Protein AF-A0A1F5K619-F1 (afdb_monomer)

Organism: NCBI:txid1797778

Secondary structure (DSSP, 8-state):
--HHHHHHHHHHHHHHHHHHHHHHHHHHHHHS---------HHHHHHHHHHHHTTSSSHHHHHHHHHHHHHHHS-HHHHHHHHHHHHHH-GGGG--HHHHHHHHHHHHHH-GGGGGGGGGT--TTTTTTHHHHHHHHHHHHH-TT----TTHHHHHHHHHHHHHHHHHTS-PPPPTHHHHHHHHHHHHHTTT-HHHHHHHHHTS-HHHHHHHHHHHHHHHHH-HHHHHTTS-PPPP-SHHHHHHHHHHGGGS-HHHHHHHHHHHHHHHHHH---HHHHHHHHTTSSSHHHHHHHHHHHHHHHTTSTTGGGS-GGGTTGGGTT-HHHHHHHHHHHHHHHHHH-GGGHHHHHHHHHTS-THHHHHHHHHHHHHHHT-S-HHHHHHHGGGS-GGGHHHHHT--

Mean predicted aligned error: 8.44 Å

Radius of gyration: 27.56 Å; Cα contacts (8 Å, |Δi|>4): 523; chains: 1; bounding box: 115×51×52 Å

Solvent-accessible surface area (backbone atoms only — not comparable to full-atom values): 21181 Å² total; per-residue (Å²): 132,70,72,66,58,56,56,54,51,53,54,49,53,53,50,53,50,51,52,49,52,52,52,51,50,51,49,52,57,66,72,43,75,75,74,71,75,70,70,74,57,44,65,59,54,21,49,53,53,48,66,56,22,70,75,41,95,57,32,61,60,41,50,10,52,54,44,17,59,53,27,68,85,47,55,66,71,56,41,54,47,28,53,54,47,30,36,75,78,37,68,74,56,35,68,28,29,71,30,27,22,36,40,29,19,38,54,13,69,76,40,48,96,47,44,74,59,56,42,77,79,50,54,56,66,43,30,68,31,12,35,49,41,9,33,50,54,20,36,56,72,63,33,91,84,60,69,85,43,37,76,47,48,62,57,52,41,49,54,53,50,52,48,39,23,66,72,69,74,45,88,72,77,92,65,53,61,51,32,15,43,48,15,34,52,32,21,42,76,58,61,64,35,62,69,61,34,49,56,42,32,66,68,26,60,79,88,38,23,51,33,16,33,32,17,33,38,37,34,73,58,65,29,62,64,27,40,77,70,71,62,44,75,82,64,68,70,41,74,66,50,49,50,58,58,57,67,55,27,80,79,45,58,73,63,50,21,39,21,35,44,22,35,48,24,61,53,41,52,65,59,39,84,50,59,68,60,36,43,58,58,25,60,69,45,94,43,71,66,37,16,45,46,6,34,46,49,26,43,38,53,45,69,70,37,99,61,34,84,79,49,68,69,64,58,70,48,52,93,31,71,95,36,72,68,55,34,54,50,43,49,50,37,46,45,50,47,46,50,44,37,29,70,84,40,46,51,60,48,38,55,54,25,66,65,42,63,72,73,54,20,56,52,38,43,44,53,54,5,60,63,48,61,76,49,82,57,61,66,59,50,57,57,57,33,66,62,35,61,80,95,46,28,53,35,34,73,48,63,119

Nearest PDB structures (foldseek):
  5nnp-assembly1_A  TM=1.872E-01  e=1.462E-01  Thermochaetoides thermophila DSM 1495
  4kzg-assembly4_D  TM=2.505E-01  e=1.332E+00  Danio rerio
  4kyo-assembly1_D  TM=2.146E-01  e=9.341E-01  Homo sapiens
  4kf8-assembly1_A  TM=2.128E-01  e=4.184E+00  Thermothelomyces thermophilus

Structure (mmCIF, N/CA/C/O backbone):
data_AF-A0A1F5K619-F1
#
_entry.id   AF-A0A1F5K619-F1
#
loop_
_atom_site.group_PDB
_atom_site.id
_atom_site.type_symbol
_atom_site.label_atom_id
_atom_site.label_alt_id
_atom_site.label_comp_id
_atom_site.label_asym_id
_atom_site.label_entity_id
_atom_site.label_seq_id
_atom_site.pdbx_PDB_ins_code
_atom_site.Cartn_x
_atom_site.Cartn_y
_atom_site.Cartn_z
_atom_site.occupancy
_atom_site.B_iso_or_equiv
_atom_site.auth_seq_id
_atom_site.auth_comp_id
_atom_site.auth_asym_id
_atom_site.auth_atom_id
_atom_site.pdbx_PDB_model_num
ATOM 1 N N . MET A 1 1 ? 87.986 29.722 19.425 1.00 53.25 1 MET A N 1
ATOM 2 C CA . MET A 1 1 ? 86.996 29.772 18.317 1.00 53.25 1 MET A CA 1
ATOM 3 C C . MET A 1 1 ? 85.993 28.597 18.253 1.00 53.25 1 MET A C 1
ATOM 5 O O . MET A 1 1 ? 85.129 28.630 17.388 1.00 53.25 1 MET A O 1
ATOM 9 N N . GLY A 1 2 ? 85.990 27.610 19.168 1.00 53.00 2 GLY A N 1
ATOM 10 C CA . GLY A 1 2 ? 85.146 26.398 19.032 1.00 53.00 2 GLY A CA 1
ATOM 11 C C . GLY A 1 2 ? 83.691 26.452 19.548 1.00 53.00 2 GLY A C 1
ATOM 12 O O . GLY A 1 2 ? 82.845 25.720 19.046 1.00 53.00 2 GLY A O 1
ATOM 13 N N . LYS A 1 3 ? 83.336 27.322 20.510 1.00 49.53 3 LYS A N 1
ATOM 14 C CA . LYS A 1 3 ? 81.992 27.292 21.146 1.00 49.53 3 LYS A CA 1
ATOM 15 C C . LYS A 1 3 ? 80.864 27.950 20.324 1.00 49.53 3 LYS A C 1
ATOM 17 O O . LYS A 1 3 ? 79.707 27.562 20.468 1.00 49.53 3 LYS A O 1
ATOM 22 N N . LYS A 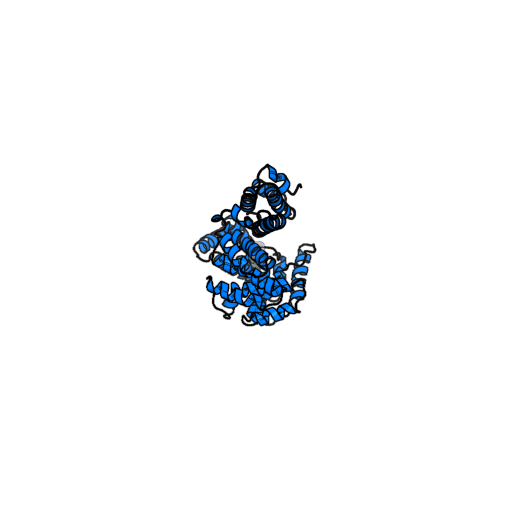1 4 ? 81.168 28.907 19.433 1.00 51.19 4 LYS A N 1
ATOM 23 C CA . LYS A 1 4 ? 80.150 29.581 18.590 1.00 51.19 4 LYS A CA 1
ATOM 24 C C . LYS A 1 4 ? 79.654 28.706 17.427 1.00 51.19 4 LYS A C 1
ATOM 26 O O . LYS A 1 4 ? 78.477 28.775 17.084 1.00 51.19 4 LYS A O 1
ATOM 31 N N . LEU A 1 5 ? 80.509 27.846 16.867 1.00 49.94 5 LEU A N 1
ATOM 32 C CA . LEU A 1 5 ? 80.152 26.946 15.760 1.00 49.94 5 LEU A CA 1
ATOM 33 C C . LEU A 1 5 ? 79.226 25.798 16.199 1.00 49.94 5 LEU A C 1
ATOM 35 O O . LEU A 1 5 ? 78.284 25.462 15.483 1.00 49.94 5 LEU A O 1
ATOM 39 N N . VAL A 1 6 ? 79.420 25.260 17.408 1.00 54.06 6 VAL A N 1
ATOM 40 C CA . VAL A 1 6 ? 78.577 24.177 17.953 1.00 54.06 6 VAL A CA 1
ATOM 41 C C . VAL A 1 6 ? 77.156 24.666 18.271 1.00 54.06 6 VAL A C 1
ATOM 43 O O . VAL A 1 6 ? 76.183 23.965 17.997 1.00 54.06 6 VAL A O 1
ATOM 46 N N . ARG A 1 7 ? 77.007 25.901 18.776 1.00 54.00 7 ARG A N 1
ATOM 47 C CA . ARG A 1 7 ? 75.692 26.492 19.090 1.00 54.00 7 ARG A CA 1
ATOM 48 C C . ARG A 1 7 ? 74.875 26.803 17.828 1.00 54.00 7 ARG A C 1
ATOM 50 O O . ARG A 1 7 ? 73.669 26.582 17.821 1.00 54.00 7 ARG A O 1
ATOM 57 N N . LYS A 1 8 ? 75.533 27.229 16.740 1.00 53.38 8 LYS A N 1
ATOM 58 C CA . LYS A 1 8 ? 74.882 27.459 15.436 1.00 53.38 8 LYS A CA 1
ATOM 59 C C . LYS A 1 8 ? 74.368 26.154 14.813 1.00 53.38 8 LYS A C 1
ATOM 61 O O . LYS A 1 8 ? 73.255 26.137 14.302 1.00 53.38 8 LYS A O 1
ATOM 66 N N . ARG A 1 9 ? 75.126 25.052 14.924 1.00 56.72 9 ARG A N 1
ATOM 67 C CA . ARG A 1 9 ? 74.687 23.724 14.453 1.00 56.72 9 ARG A CA 1
ATOM 68 C C . ARG A 1 9 ? 73.493 23.186 15.249 1.00 56.72 9 ARG A C 1
ATOM 70 O O . ARG A 1 9 ? 72.546 22.718 14.632 1.00 56.72 9 ARG A O 1
ATOM 77 N N . LYS A 1 10 ? 73.474 23.322 16.584 1.00 58.53 10 LYS A N 1
ATOM 78 C CA . LYS A 1 10 ? 72.315 22.911 17.409 1.00 58.53 10 LYS A CA 1
ATOM 79 C C . LYS A 1 10 ? 71.020 23.631 17.018 1.00 58.53 10 LYS A C 1
ATOM 81 O O . LYS A 1 10 ? 69.988 22.982 16.903 1.00 58.53 10 LYS A O 1
ATOM 86 N N . ASN A 1 11 ? 71.078 24.936 16.754 1.00 61.72 11 ASN A N 1
ATOM 87 C CA . ASN A 1 11 ? 69.889 25.700 16.361 1.00 61.72 11 ASN A CA 1
ATOM 88 C C . ASN A 1 11 ? 69.369 25.308 14.966 1.00 61.72 11 ASN A C 1
ATOM 90 O O . ASN A 1 11 ? 68.161 25.305 14.755 1.00 61.72 11 ASN A O 1
ATOM 94 N N . ILE A 1 12 ? 70.258 24.925 14.042 1.00 71.69 12 ILE A N 1
ATOM 95 C CA . ILE A 1 12 ? 69.875 24.423 12.712 1.00 71.69 12 ILE A CA 1
ATOM 96 C C . ILE A 1 12 ? 69.178 23.060 12.818 1.00 71.69 12 ILE A C 1
ATOM 98 O O . ILE A 1 12 ? 68.152 22.860 12.176 1.00 71.69 12 ILE A O 1
ATOM 102 N N . PHE A 1 13 ? 69.674 22.146 13.658 1.00 73.12 13 PHE A N 1
ATOM 103 C CA . PHE A 1 13 ? 69.028 20.841 13.856 1.00 73.12 13 PHE A CA 1
ATOM 104 C C . PHE A 1 13 ? 67.659 20.950 14.540 1.00 73.12 13 PHE A C 1
ATOM 106 O O . PHE A 1 13 ? 66.742 20.226 14.167 1.00 73.12 13 PHE A O 1
ATOM 113 N N . ILE A 1 14 ? 67.489 21.881 15.485 1.00 74.88 14 ILE A N 1
ATOM 114 C CA . ILE A 1 14 ? 66.183 22.143 16.112 1.00 74.88 14 ILE A CA 1
ATOM 115 C C . ILE A 1 14 ? 65.201 22.731 15.089 1.00 74.88 14 ILE A C 1
ATOM 117 O O . ILE A 1 14 ? 64.052 22.303 15.027 1.00 74.88 14 ILE A O 1
ATOM 121 N N . PHE A 1 15 ? 65.656 23.670 14.254 1.00 77.69 15 PHE A N 1
ATOM 122 C CA . PHE A 1 15 ? 64.822 24.266 13.211 1.00 77.69 15 PHE A CA 1
ATOM 123 C C . PHE A 1 15 ? 64.400 23.237 12.151 1.00 77.69 15 PHE A C 1
ATOM 125 O O . PHE A 1 15 ? 63.222 23.146 11.824 1.00 77.69 15 PHE A O 1
ATOM 132 N N . LEU A 1 16 ? 65.331 22.402 11.676 1.00 78.56 16 LEU A N 1
ATOM 133 C CA . LEU A 1 16 ? 65.026 21.321 10.732 1.00 78.56 16 LEU A CA 1
ATOM 134 C C . LEU A 1 16 ? 64.088 20.268 11.337 1.00 78.56 16 LEU A C 1
ATOM 136 O O . LEU A 1 16 ? 63.191 19.795 10.646 1.00 78.56 16 LEU A O 1
ATOM 140 N N . GLY A 1 17 ? 64.244 19.945 12.625 1.00 82.06 17 GLY A N 1
ATOM 141 C CA . GLY A 1 17 ? 63.328 19.052 13.337 1.00 82.06 17 GLY A CA 1
ATOM 142 C C . GLY A 1 17 ? 61.903 19.608 13.421 1.00 82.06 17 GLY A C 1
ATOM 143 O O . GLY A 1 17 ? 60.949 18.883 13.158 1.00 82.06 17 GLY A O 1
ATOM 144 N N . LEU A 1 18 ? 61.747 20.905 13.711 1.00 81.12 18 LEU A N 1
ATOM 145 C CA . LEU A 1 18 ? 60.437 21.567 13.747 1.00 81.12 18 LEU A CA 1
ATOM 146 C C . LEU A 1 18 ? 59.775 21.630 12.366 1.00 81.12 18 LEU A C 1
ATOM 148 O O . LEU A 1 18 ? 58.578 21.373 12.255 1.00 81.12 18 LEU A O 1
ATOM 152 N N . VAL A 1 19 ? 60.545 21.915 11.312 1.00 82.62 19 VAL A N 1
ATOM 153 C CA . VAL A 1 19 ? 60.033 21.899 9.932 1.00 82.62 19 VAL A CA 1
ATOM 154 C C . VAL A 1 19 ? 59.576 20.493 9.543 1.00 82.62 19 VAL A C 1
ATOM 156 O O . VAL A 1 19 ? 58.495 20.346 8.982 1.00 82.62 19 VAL A O 1
ATOM 159 N N . LEU A 1 20 ? 60.338 19.452 9.891 1.00 83.75 20 LEU A N 1
ATOM 160 C CA . LEU A 1 20 ? 59.957 18.069 9.602 1.00 83.75 20 LEU A CA 1
ATOM 161 C C . LEU A 1 20 ? 58.669 17.663 10.336 1.00 83.75 20 LEU A C 1
ATOM 163 O O . LEU A 1 20 ? 57.802 17.039 9.733 1.00 83.75 20 LEU A O 1
ATOM 167 N N . ILE A 1 21 ? 58.505 18.057 11.604 1.00 83.69 21 ILE A N 1
ATOM 168 C CA . ILE A 1 21 ? 57.276 17.805 12.377 1.00 83.69 21 ILE A CA 1
ATOM 169 C C . ILE A 1 21 ? 56.077 18.531 11.755 1.00 83.69 21 ILE A C 1
ATOM 171 O O . ILE A 1 21 ? 55.003 17.946 11.656 1.00 83.69 21 ILE A O 1
ATOM 175 N N . LEU A 1 22 ? 56.248 19.774 11.294 1.00 81.94 22 LEU A N 1
ATOM 176 C CA . LEU A 1 22 ? 55.181 20.523 10.624 1.00 81.94 22 LEU A CA 1
ATOM 177 C C . LEU A 1 22 ? 54.796 19.902 9.278 1.00 81.94 22 LEU A C 1
ATOM 179 O O . LEU A 1 22 ? 53.610 19.801 8.976 1.00 81.94 22 LEU A O 1
ATOM 183 N N . VAL A 1 23 ? 55.773 19.443 8.492 1.00 82.81 23 VAL A N 1
ATOM 184 C CA . VAL A 1 23 ? 55.523 18.777 7.204 1.00 82.81 23 VAL A CA 1
ATOM 185 C C . VAL A 1 23 ? 54.845 17.423 7.412 1.00 82.81 23 VAL A C 1
ATOM 187 O O . VAL A 1 23 ? 53.862 17.133 6.738 1.00 82.81 23 VAL A O 1
ATOM 190 N N . LEU A 1 24 ? 55.306 16.618 8.374 1.00 81.69 24 LEU A N 1
ATOM 191 C CA . LEU A 1 24 ? 54.670 15.342 8.716 1.00 81.69 24 LEU A CA 1
ATOM 192 C C . LEU A 1 24 ? 53.271 15.545 9.312 1.00 81.69 24 LEU A C 1
ATOM 194 O O . LEU A 1 24 ? 52.364 14.789 8.982 1.00 81.69 24 LEU A O 1
ATOM 198 N N . GLY A 1 25 ? 53.069 16.586 10.123 1.00 75.94 25 GLY A N 1
ATOM 199 C CA . GLY A 1 25 ? 51.757 16.970 10.644 1.00 75.94 25 GLY A CA 1
ATOM 200 C C . GLY A 1 25 ? 50.796 17.410 9.539 1.00 75.94 25 GLY A C 1
ATOM 201 O O . GLY A 1 25 ? 49.652 16.968 9.522 1.00 75.94 25 GLY A O 1
ATOM 202 N N . ALA A 1 26 ? 51.262 18.208 8.574 1.00 75.75 26 ALA A N 1
ATOM 203 C CA . ALA A 1 26 ? 50.475 18.612 7.410 1.00 75.75 26 ALA A CA 1
ATOM 204 C C . ALA A 1 26 ? 50.155 17.427 6.486 1.00 75.75 26 ALA A C 1
ATOM 206 O O . ALA A 1 26 ? 49.045 17.335 5.971 1.00 75.75 26 ALA A O 1
ATOM 207 N N . PHE A 1 27 ? 51.095 16.493 6.307 1.00 75.38 27 PHE A N 1
ATOM 208 C CA . PHE A 1 27 ? 50.873 15.276 5.525 1.00 75.38 27 PHE A CA 1
ATOM 209 C C . PHE A 1 27 ? 49.886 14.330 6.224 1.00 75.38 27 PHE A C 1
ATOM 211 O O . PHE A 1 27 ? 48.984 13.810 5.578 1.00 75.38 27 PHE A O 1
ATOM 218 N N . TYR A 1 28 ? 49.979 14.182 7.551 1.00 73.88 28 TYR A N 1
ATOM 219 C CA . TYR A 1 28 ? 49.000 13.451 8.362 1.00 73.88 28 TYR A CA 1
ATOM 220 C C . TYR A 1 28 ? 47.605 14.094 8.263 1.00 73.88 28 TYR A C 1
ATOM 222 O O . TYR A 1 28 ? 46.627 13.397 8.022 1.00 73.88 28 TYR A O 1
ATOM 230 N N . PHE A 1 29 ? 47.507 15.427 8.329 1.00 60.38 29 PHE A N 1
ATOM 231 C CA . PHE A 1 29 ? 46.248 16.159 8.124 1.00 60.38 29 PHE A CA 1
ATOM 232 C C . PHE A 1 29 ? 45.712 16.110 6.683 1.00 60.38 29 PHE A C 1
ATOM 234 O O . PHE A 1 29 ? 44.516 16.289 6.492 1.00 60.38 29 PHE A O 1
ATOM 241 N N . MET A 1 30 ? 46.559 15.878 5.675 1.00 60.66 30 MET A N 1
ATOM 242 C CA . MET A 1 30 ? 46.122 15.668 4.287 1.00 60.66 30 MET A CA 1
ATOM 243 C C . MET A 1 30 ? 45.713 14.214 4.004 1.00 60.66 30 MET A C 1
ATOM 245 O O . MET A 1 30 ? 44.875 13.984 3.137 1.00 60.66 30 MET A O 1
ATOM 249 N N . GLN A 1 31 ? 46.279 13.235 4.720 1.00 62.84 31 GLN A N 1
ATOM 250 C CA . GLN A 1 31 ? 45.937 11.811 4.579 1.00 62.84 31 GLN A CA 1
ATOM 251 C C . GLN A 1 31 ? 44.692 11.413 5.380 1.00 62.84 31 GLN A C 1
ATOM 253 O O . GLN A 1 31 ? 43.997 10.470 5.008 1.00 62.84 31 GLN A O 1
ATOM 258 N N . PHE A 1 32 ? 44.383 12.139 6.454 1.00 49.47 32 PHE A N 1
ATOM 259 C CA . PHE A 1 32 ? 43.072 12.095 7.082 1.00 49.47 32 PHE A CA 1
ATOM 260 C C . PHE A 1 32 ? 42.208 13.158 6.417 1.00 49.47 32 PHE A C 1
ATOM 262 O O . PHE A 1 32 ? 42.376 14.330 6.753 1.00 49.47 32 PHE A O 1
ATOM 269 N N . PRO A 1 33 ? 41.273 12.815 5.509 1.00 47.97 33 PRO A N 1
ATOM 270 C CA . PRO A 1 33 ? 40.232 13.764 5.173 1.00 47.97 33 PRO A CA 1
ATOM 271 C C . PRO A 1 33 ? 39.595 14.141 6.504 1.00 47.97 33 PRO A C 1
ATOM 273 O O . PRO A 1 33 ? 38.990 13.301 7.178 1.00 47.97 33 PRO A O 1
ATOM 276 N N . VAL A 1 34 ? 39.783 15.391 6.925 1.00 44.00 34 VAL A N 1
ATOM 277 C CA . VAL A 1 34 ? 38.907 15.992 7.913 1.00 44.00 34 VAL A CA 1
ATOM 278 C C . VAL A 1 34 ? 37.548 15.875 7.248 1.00 44.00 34 VAL A C 1
ATOM 280 O O . VAL A 1 34 ? 37.201 16.673 6.379 1.00 44.00 34 VAL A O 1
ATOM 283 N N . LYS A 1 35 ? 36.795 14.826 7.599 1.00 38.94 35 LYS A N 1
ATOM 284 C CA . LYS A 1 35 ? 35.348 14.845 7.504 1.00 38.94 35 LYS A CA 1
ATOM 285 C C . LYS A 1 35 ? 34.971 15.997 8.413 1.00 38.94 35 LYS A C 1
ATOM 287 O O . LYS A 1 35 ? 34.748 15.816 9.606 1.00 38.94 35 LYS A O 1
ATOM 292 N N . ILE A 1 36 ? 35.013 17.207 7.861 1.00 40.91 36 ILE A N 1
ATOM 293 C CA . ILE A 1 36 ? 34.214 18.304 8.350 1.00 40.91 36 ILE A CA 1
ATOM 294 C C . ILE A 1 36 ? 32.841 17.658 8.362 1.00 40.91 36 ILE A C 1
ATOM 296 O O . ILE A 1 36 ? 32.286 17.362 7.305 1.00 40.91 36 ILE A O 1
ATOM 300 N N . LEU A 1 37 ? 32.370 17.303 9.557 1.00 40.78 37 LEU A N 1
ATOM 301 C CA . LEU A 1 37 ? 30.961 17.092 9.793 1.00 40.78 37 LEU A CA 1
ATOM 302 C C . LEU A 1 37 ? 30.334 18.437 9.433 1.00 40.78 37 LEU A C 1
ATOM 304 O O . LEU A 1 37 ? 30.119 19.293 10.287 1.00 40.78 37 LEU A O 1
ATOM 308 N N . ILE A 1 38 ? 30.082 18.649 8.142 1.00 44.84 38 ILE A N 1
ATOM 309 C CA . ILE A 1 38 ? 28.910 19.385 7.739 1.00 44.84 38 ILE A CA 1
ATOM 310 C C . ILE A 1 38 ? 27.826 18.520 8.356 1.00 44.84 38 ILE A C 1
ATOM 312 O O . ILE A 1 38 ? 27.519 17.445 7.852 1.00 44.84 38 ILE A O 1
ATOM 316 N N . ALA A 1 39 ? 27.371 18.894 9.550 1.00 46.94 39 ALA A N 1
ATOM 317 C CA . ALA A 1 39 ? 26.091 18.417 10.011 1.00 46.94 39 ALA A CA 1
ATOM 318 C C . ALA A 1 39 ? 25.143 18.848 8.896 1.00 46.94 39 ALA A C 1
ATOM 320 O O . ALA A 1 39 ? 24.876 20.043 8.741 1.00 46.94 39 ALA A O 1
ATOM 321 N N . GLU A 1 40 ? 24.783 17.909 8.023 1.00 63.34 40 GLU A N 1
ATOM 322 C CA . GLU A 1 40 ? 23.800 18.164 6.992 1.00 63.34 40 GLU A CA 1
ATOM 323 C C . GLU A 1 40 ? 22.588 18.722 7.719 1.00 63.34 40 GLU A C 1
ATOM 325 O O . GLU A 1 40 ? 22.077 18.129 8.672 1.00 63.34 40 GLU A O 1
ATOM 330 N N . ASN A 1 41 ? 22.224 19.956 7.379 1.00 85.94 41 ASN A N 1
ATOM 331 C CA . ASN A 1 41 ? 21.175 20.673 8.082 1.00 85.94 41 ASN A CA 1
ATOM 332 C C . ASN A 1 41 ? 19.816 20.138 7.625 1.00 85.94 41 ASN A C 1
ATOM 334 O O . ASN A 1 41 ? 19.059 20.886 7.014 1.00 85.94 41 ASN A O 1
ATOM 338 N N . PHE A 1 42 ? 19.526 18.856 7.890 1.00 91.69 42 PHE A N 1
ATOM 339 C CA . PHE A 1 42 ? 18.358 18.135 7.378 1.00 91.69 42 PHE A CA 1
ATOM 340 C C . PHE A 1 42 ? 17.049 18.937 7.457 1.00 91.69 42 PHE A C 1
ATOM 342 O O . PHE A 1 42 ? 16.299 18.901 6.483 1.00 91.69 42 PHE A O 1
ATOM 349 N N . PRO A 1 43 ? 16.772 19.726 8.521 1.00 93.38 43 PRO A N 1
ATOM 350 C CA . PRO A 1 43 ? 15.617 20.625 8.543 1.00 93.38 43 PRO A CA 1
ATOM 351 C C . PRO A 1 43 ? 15.585 21.647 7.395 1.00 93.38 43 PRO A C 1
ATOM 353 O O . PRO A 1 43 ? 14.533 21.890 6.809 1.00 93.38 43 PRO A O 1
ATOM 356 N N . LYS A 1 44 ? 16.731 22.237 7.035 1.00 92.94 44 LYS A N 1
ATOM 357 C CA . LYS A 1 44 ? 16.860 23.148 5.892 1.00 92.94 44 LYS A CA 1
ATOM 358 C C . LYS A 1 44 ? 16.667 22.419 4.561 1.00 92.94 44 LYS A C 1
ATOM 360 O O . LYS A 1 44 ? 15.979 22.962 3.699 1.00 92.94 44 LYS A O 1
ATOM 365 N N . GLN A 1 45 ? 17.233 21.219 4.379 1.00 93.31 45 GLN A N 1
ATOM 366 C CA . GLN A 1 45 ? 16.961 20.430 3.166 1.00 93.31 45 GLN A CA 1
ATOM 367 C C . GLN A 1 45 ? 15.474 20.065 3.057 1.00 93.31 45 GLN A C 1
ATOM 369 O O . GLN A 1 45 ? 14.877 20.263 2.002 1.00 93.31 45 GLN A O 1
ATOM 374 N N . ALA A 1 46 ? 14.860 19.604 4.149 1.00 95.38 46 ALA A N 1
ATOM 375 C CA . ALA A 1 46 ? 13.437 19.278 4.209 1.00 95.38 46 ALA A CA 1
ATOM 376 C C . ALA A 1 46 ? 12.552 20.476 3.835 1.00 95.38 46 ALA A C 1
ATOM 378 O O . ALA A 1 46 ? 11.627 20.330 3.037 1.00 95.38 46 ALA A O 1
ATOM 379 N N . LEU A 1 47 ? 12.864 21.668 4.360 1.00 95.12 47 LEU A N 1
ATOM 380 C CA . LEU A 1 47 ? 12.153 22.897 4.011 1.00 95.12 47 LEU A CA 1
ATOM 381 C C . LEU A 1 47 ? 12.291 23.231 2.518 1.00 95.12 47 LEU A C 1
ATOM 383 O O . LEU A 1 47 ? 11.286 23.508 1.870 1.00 95.12 47 LEU A O 1
ATOM 387 N N . GLY A 1 48 ? 13.503 23.136 1.960 1.00 94.00 48 GLY A N 1
ATOM 388 C CA . GLY A 1 48 ? 13.739 23.388 0.535 1.00 94.00 48 GLY A CA 1
ATOM 389 C C . GLY A 1 48 ? 12.966 22.431 -0.380 1.00 94.00 48 GLY A C 1
ATOM 390 O O . GLY A 1 48 ? 12.327 22.874 -1.333 1.00 94.00 48 GLY A O 1
ATOM 391 N N . ILE A 1 49 ? 12.955 21.130 -0.062 1.00 95.25 49 ILE A N 1
ATOM 392 C CA . ILE A 1 49 ? 12.178 20.130 -0.814 1.00 95.25 49 ILE A CA 1
ATOM 393 C C . ILE A 1 49 ? 10.676 20.426 -0.709 1.00 95.25 49 ILE A C 1
ATOM 395 O O . ILE A 1 49 ? 9.976 20.395 -1.721 1.00 95.25 49 ILE A O 1
ATOM 399 N N . LYS A 1 50 ? 10.175 20.752 0.492 1.00 95.12 50 LYS A N 1
ATOM 400 C CA . LYS A 1 50 ? 8.768 21.123 0.699 1.00 95.12 50 LYS A CA 1
ATOM 401 C C . LYS A 1 50 ? 8.370 22.312 -0.174 1.00 95.12 50 LYS A C 1
ATOM 403 O O . LYS A 1 50 ? 7.378 22.231 -0.896 1.00 95.12 50 LYS A O 1
ATOM 408 N N . GLU A 1 51 ? 9.117 23.411 -0.096 1.00 94.12 51 GLU A N 1
ATOM 409 C CA . GLU A 1 51 ? 8.815 24.645 -0.831 1.00 94.12 51 GLU A CA 1
ATOM 410 C C . GLU A 1 51 ? 8.799 24.424 -2.347 1.00 94.12 51 GLU A C 1
ATOM 412 O O . GLU A 1 51 ? 7.952 24.992 -3.037 1.00 94.12 51 GLU A O 1
ATOM 417 N N . PHE A 1 52 ? 9.685 23.561 -2.850 1.00 93.56 52 PHE A N 1
ATOM 418 C CA . PHE A 1 52 ? 9.728 23.179 -4.257 1.00 93.56 52 PHE A CA 1
ATOM 419 C C . PHE A 1 52 ? 8.535 22.297 -4.659 1.00 93.56 52 PHE A C 1
ATOM 421 O O . PHE A 1 52 ? 7.828 22.601 -5.621 1.00 93.56 52 PHE A O 1
ATOM 428 N N . CYS A 1 53 ? 8.268 21.221 -3.916 1.00 94.69 53 CYS A N 1
ATOM 429 C CA . CYS A 1 53 ? 7.284 20.222 -4.330 1.00 94.69 53 CYS A CA 1
ATOM 430 C C . CYS A 1 53 ? 5.828 20.626 -4.118 1.00 94.69 53 CYS A C 1
ATOM 432 O O . CYS A 1 53 ? 4.968 20.170 -4.869 1.00 94.69 53 CYS A O 1
ATOM 434 N N . LEU A 1 54 ? 5.529 21.520 -3.172 1.00 89.12 54 LEU A N 1
ATOM 435 C CA . LEU A 1 54 ? 4.163 22.022 -2.992 1.00 89.12 54 LEU A CA 1
ATOM 436 C C . LEU A 1 54 ? 3.682 22.921 -4.140 1.00 89.12 54 LEU A C 1
ATOM 438 O O . LEU A 1 54 ? 2.481 23.137 -4.282 1.00 89.12 54 LEU A O 1
ATOM 442 N N . GLN A 1 55 ? 4.594 23.424 -4.974 1.00 86.69 55 GLN A N 1
ATOM 443 C CA . GLN A 1 55 ? 4.244 24.176 -6.182 1.00 86.69 55 GLN A CA 1
ATOM 444 C C . GLN A 1 55 ? 3.873 23.253 -7.356 1.00 86.69 55 GLN A C 1
ATOM 446 O O . GLN A 1 55 ? 3.347 23.717 -8.370 1.00 86.69 55 GLN A O 1
ATOM 451 N N . ASN A 1 56 ? 4.130 21.947 -7.233 1.00 84.81 56 ASN A N 1
ATOM 452 C CA . ASN A 1 56 ? 3.850 20.958 -8.264 1.00 84.81 56 ASN A CA 1
ATOM 453 C C . ASN A 1 56 ? 2.426 20.391 -8.119 1.00 84.81 56 ASN A C 1
ATOM 455 O O . ASN A 1 56 ? 1.970 20.079 -7.020 1.00 84.81 56 ASN A O 1
ATOM 459 N N . LYS A 1 57 ? 1.723 20.211 -9.247 1.00 80.38 57 LYS A N 1
ATOM 460 C CA . LYS A 1 57 ? 0.404 19.553 -9.264 1.00 80.38 57 LYS A CA 1
ATOM 461 C C . LYS A 1 57 ? 0.488 18.085 -8.835 1.00 80.38 57 LYS A C 1
ATOM 463 O O . LYS A 1 57 ? -0.472 17.576 -8.265 1.00 80.38 57 LYS A O 1
ATOM 468 N N . ASP A 1 58 ? 1.617 17.430 -9.095 1.00 85.25 58 ASP A N 1
ATOM 469 C CA . ASP A 1 58 ? 1.921 16.064 -8.672 1.00 85.25 58 ASP A CA 1
ATOM 470 C C . ASP A 1 58 ? 2.949 16.078 -7.530 1.00 85.25 58 ASP A C 1
ATOM 472 O O . ASP A 1 58 ? 4.118 15.707 -7.672 1.00 85.25 58 ASP A O 1
ATOM 476 N N . TRP A 1 59 ? 2.514 16.602 -6.384 1.00 88.75 59 TRP A N 1
ATOM 477 C CA . TRP A 1 59 ? 3.373 16.804 -5.220 1.00 88.75 59 TRP A CA 1
ATOM 478 C C . TRP A 1 59 ? 3.990 15.487 -4.723 1.00 88.75 59 TRP A C 1
ATOM 480 O O . TRP A 1 59 ? 5.181 15.463 -4.420 1.00 88.75 59 TRP A O 1
ATOM 490 N N . ARG A 1 60 ? 3.224 14.383 -4.697 1.00 89.12 60 ARG A N 1
ATOM 491 C CA . ARG A 1 60 ? 3.690 13.059 -4.235 1.00 89.12 60 ARG A CA 1
ATOM 492 C C . ARG A 1 60 ? 4.865 12.565 -5.058 1.00 89.12 60 ARG A C 1
ATOM 494 O O . ARG A 1 60 ? 5.901 12.219 -4.491 1.00 89.12 60 ARG A O 1
ATOM 501 N N . ARG A 1 61 ? 4.714 12.590 -6.384 1.00 89.12 61 ARG A N 1
ATOM 502 C CA . ARG A 1 61 ? 5.791 12.236 -7.303 1.00 89.12 61 ARG A CA 1
ATOM 503 C C . ARG A 1 61 ? 7.001 13.139 -7.111 1.00 89.12 61 ARG A C 1
ATOM 505 O O . ARG A 1 61 ? 8.109 12.630 -7.002 1.00 89.12 61 ARG A O 1
ATOM 512 N N . CYS A 1 62 ? 6.795 14.452 -6.987 1.00 94.31 62 CYS A N 1
ATOM 513 C CA . CYS A 1 62 ? 7.894 15.384 -6.751 1.00 94.31 62 CYS A CA 1
ATOM 514 C C . CYS A 1 62 ? 8.686 15.040 -5.480 1.00 94.31 62 CYS A C 1
ATOM 516 O O . CYS A 1 62 ? 9.909 14.942 -5.545 1.00 94.31 62 CYS A O 1
ATOM 518 N N . PHE A 1 63 ? 8.026 14.816 -4.336 1.00 95.75 63 PHE A N 1
ATOM 519 C CA . PHE A 1 63 ? 8.732 14.436 -3.105 1.00 95.75 63 PHE A CA 1
ATOM 520 C C . PHE A 1 63 ? 9.500 13.123 -3.276 1.00 95.75 63 PHE A C 1
ATOM 522 O O . PHE A 1 63 ? 10.649 13.041 -2.842 1.00 95.75 63 PHE A O 1
ATOM 529 N N . GLY A 1 64 ? 8.890 12.124 -3.924 1.00 94.94 64 GLY A N 1
ATOM 530 C CA . GLY A 1 64 ? 9.543 10.858 -4.257 1.00 94.94 64 GLY A CA 1
ATOM 531 C C . GLY A 1 64 ? 10.808 11.060 -5.091 1.00 94.94 64 GLY A C 1
ATOM 532 O O . GLY A 1 64 ? 11.878 10.608 -4.695 1.00 94.94 64 GLY A O 1
ATOM 533 N N . GLU A 1 65 ? 10.716 11.802 -6.194 1.00 94.81 65 GLU A N 1
ATOM 534 C CA . GLU A 1 65 ? 11.841 12.091 -7.091 1.00 94.81 65 GLU A CA 1
ATOM 535 C C . GLU A 1 65 ? 12.949 12.899 -6.398 1.00 94.81 65 GLU A C 1
ATOM 537 O O . GLU A 1 65 ? 14.124 12.569 -6.549 1.00 94.81 65 GLU A O 1
ATOM 542 N N . GLN A 1 66 ? 12.607 13.915 -5.595 1.00 96.94 66 GLN A N 1
ATOM 543 C CA . GLN A 1 66 ? 13.596 14.709 -4.853 1.00 96.94 66 GLN A CA 1
ATOM 544 C C . GLN A 1 66 ? 14.325 13.877 -3.792 1.00 96.94 66 GLN A C 1
ATOM 546 O O . GLN A 1 66 ? 15.548 13.953 -3.678 1.00 96.94 66 GLN A O 1
ATOM 551 N N . LEU A 1 67 ? 13.595 13.059 -3.027 1.00 97.56 67 LEU A N 1
ATOM 552 C CA . LEU A 1 67 ? 14.193 12.188 -2.015 1.00 97.56 67 LEU A CA 1
ATOM 553 C C . LEU A 1 67 ? 14.999 11.054 -2.652 1.00 97.56 67 LEU A C 1
ATOM 555 O O . LEU A 1 67 ? 16.058 10.713 -2.137 1.00 97.56 67 LEU A O 1
ATOM 559 N N . ALA A 1 68 ? 14.559 10.509 -3.788 1.00 97.06 68 ALA A N 1
ATOM 560 C CA . ALA A 1 68 ? 15.333 9.534 -4.544 1.00 97.06 68 ALA A CA 1
ATOM 561 C C . ALA A 1 68 ? 16.619 10.134 -5.115 1.00 97.06 68 ALA A C 1
ATOM 563 O O . ALA A 1 68 ? 17.663 9.495 -5.013 1.00 97.06 68 ALA A O 1
ATOM 564 N N . ALA A 1 69 ? 16.562 11.350 -5.667 1.00 96.31 69 ALA A N 1
ATOM 565 C CA . ALA A 1 69 ? 17.734 12.065 -6.161 1.00 96.31 69 ALA A CA 1
ATOM 566 C C . ALA A 1 69 ? 18.732 12.351 -5.034 1.00 96.31 69 ALA A C 1
ATOM 568 O O . ALA A 1 69 ? 19.913 12.063 -5.190 1.00 96.31 69 ALA A O 1
ATOM 569 N N . PHE A 1 70 ? 18.255 12.829 -3.879 1.00 95.81 70 PHE A N 1
ATOM 570 C CA . PHE A 1 70 ? 19.094 12.976 -2.689 1.00 95.81 70 PHE A CA 1
ATOM 571 C C . PHE A 1 70 ? 19.704 11.635 -2.276 1.00 95.81 70 PHE A C 1
ATOM 573 O O . PHE A 1 70 ? 20.903 11.558 -2.013 1.00 95.81 70 PHE A O 1
ATOM 580 N N . ASN A 1 71 ? 18.899 10.567 -2.277 1.00 97.31 71 ASN A N 1
ATOM 581 C CA . ASN A 1 71 ? 19.357 9.252 -1.871 1.00 97.31 71 ASN A CA 1
ATOM 582 C C . ASN A 1 71 ? 20.548 8.790 -2.711 1.00 97.31 71 ASN A C 1
ATOM 584 O O . ASN A 1 71 ? 21.464 8.253 -2.117 1.00 97.31 71 ASN A O 1
ATOM 588 N N . LYS A 1 72 ? 20.597 9.023 -4.031 1.00 94.88 72 LYS A N 1
ATOM 589 C CA . LYS A 1 72 ? 21.683 8.529 -4.909 1.00 94.88 72 LYS A CA 1
ATOM 590 C C . LYS A 1 72 ? 23.097 8.809 -4.380 1.00 94.88 72 LYS A C 1
ATOM 592 O O . LYS A 1 72 ? 23.943 7.924 -4.472 1.00 94.88 72 LYS A O 1
ATOM 597 N N . ASP A 1 73 ? 23.306 9.964 -3.751 1.00 93.94 73 ASP A N 1
ATOM 598 C CA . ASP A 1 73 ? 24.617 10.400 -3.251 1.00 93.94 73 ASP A CA 1
ATOM 599 C C . ASP A 1 73 ? 24.788 10.284 -1.720 1.00 93.94 73 ASP A C 1
ATOM 601 O O . ASP A 1 73 ? 25.865 10.572 -1.198 1.00 93.94 73 ASP A O 1
ATOM 605 N N . HIS A 1 74 ? 23.754 9.850 -0.990 1.00 95.25 74 HIS A N 1
ATOM 606 C CA . HIS A 1 74 ? 23.725 9.821 0.482 1.00 95.25 74 HIS A CA 1
ATOM 607 C C . HIS A 1 74 ? 23.328 8.438 1.015 1.00 95.25 74 HIS A C 1
ATOM 609 O O . HIS A 1 74 ? 22.902 7.550 0.274 1.00 95.25 74 HIS A O 1
ATOM 615 N N . ALA A 1 75 ? 23.469 8.198 2.317 1.00 95.62 75 ALA A N 1
ATOM 616 C CA . ALA A 1 75 ? 23.000 6.949 2.910 1.00 95.62 75 ALA A CA 1
ATOM 617 C C . ALA A 1 75 ? 21.465 6.940 3.018 1.00 95.62 75 ALA A C 1
ATOM 619 O O . ALA A 1 75 ? 20.865 7.943 3.405 1.00 95.62 75 ALA A O 1
ATOM 620 N N . LEU A 1 76 ? 20.819 5.778 2.825 1.00 96.12 76 LEU A N 1
ATOM 621 C CA . LEU A 1 76 ? 19.362 5.639 3.004 1.00 96.12 76 LEU A CA 1
ATOM 622 C C . LEU A 1 76 ? 18.880 6.217 4.340 1.00 96.12 76 LEU A C 1
ATOM 624 O O . LEU A 1 76 ? 17.856 6.892 4.408 1.00 96.12 76 LEU A O 1
ATOM 628 N N . LYS A 1 77 ? 19.643 6.005 5.419 1.00 95.81 77 LYS A N 1
ATOM 629 C CA . LYS A 1 77 ? 19.311 6.527 6.751 1.00 95.81 77 LYS A CA 1
ATOM 630 C C . LYS A 1 77 ? 19.160 8.054 6.773 1.00 95.81 77 LYS A C 1
ATOM 632 O O . LYS A 1 77 ? 18.312 8.546 7.510 1.00 95.81 77 LYS A O 1
ATOM 637 N N . GLU A 1 78 ? 19.956 8.784 6.000 1.00 95.56 78 GLU A N 1
ATOM 638 C CA . GLU A 1 78 ? 19.911 10.249 5.912 1.00 95.56 78 GLU A CA 1
ATOM 639 C C . GLU A 1 78 ? 18.653 10.691 5.156 1.00 95.56 78 GLU A C 1
ATOM 641 O O . GLU A 1 78 ? 17.884 11.509 5.663 1.00 95.56 78 GLU A O 1
ATOM 646 N N . THR A 1 79 ? 18.341 10.036 4.035 1.00 96.56 79 THR A N 1
ATOM 647 C CA . THR A 1 79 ? 17.085 10.233 3.291 1.00 96.56 79 THR A CA 1
ATOM 648 C C . THR A 1 79 ? 15.852 10.002 4.174 1.00 96.56 79 THR A C 1
ATOM 650 O O . THR A 1 79 ? 14.914 10.802 4.171 1.00 96.56 79 THR A O 1
ATOM 653 N N . LEU A 1 80 ? 15.860 8.947 4.999 1.00 95.38 80 LEU A N 1
ATOM 654 C CA . LEU A 1 80 ? 14.780 8.653 5.950 1.00 95.38 80 LEU A CA 1
ATOM 655 C C . LEU A 1 80 ? 14.641 9.724 7.043 1.00 95.38 80 LEU A C 1
ATOM 657 O O . LEU A 1 80 ? 13.536 9.951 7.540 1.00 95.38 80 LEU A O 1
ATOM 661 N N . VAL A 1 81 ? 15.739 10.373 7.444 1.00 94.75 81 VAL A N 1
ATOM 662 C CA . VAL A 1 81 ? 15.694 11.510 8.375 1.00 94.75 81 VAL A CA 1
ATOM 663 C C . VAL A 1 81 ? 15.043 12.712 7.698 1.00 94.75 81 VAL A C 1
ATOM 665 O O . VAL A 1 81 ? 14.140 13.300 8.288 1.00 94.75 81 VAL A O 1
ATOM 668 N N . ILE A 1 82 ? 15.414 13.030 6.455 1.00 95.56 82 ILE A N 1
ATOM 669 C CA . ILE A 1 82 ? 14.790 14.130 5.703 1.00 95.56 82 ILE A CA 1
ATOM 670 C C . ILE A 1 82 ? 13.290 13.888 5.525 1.00 95.56 82 ILE A C 1
ATOM 672 O O . ILE A 1 82 ? 12.506 14.789 5.813 1.00 95.56 82 ILE A O 1
ATOM 676 N N . LEU A 1 83 ? 12.870 12.678 5.131 1.00 95.00 83 LEU A N 1
ATOM 677 C CA . LEU A 1 83 ? 11.446 12.337 5.021 1.00 95.00 83 LEU A CA 1
ATOM 678 C C . LEU A 1 83 ? 10.701 12.613 6.336 1.00 95.00 83 LEU A C 1
ATOM 680 O O . LEU A 1 83 ? 9.644 13.241 6.323 1.00 95.00 83 LEU A O 1
ATOM 684 N N . LYS A 1 84 ? 11.272 12.213 7.479 1.00 91.94 84 LYS A N 1
ATOM 685 C CA . LYS A 1 84 ? 10.681 12.488 8.798 1.00 91.94 84 LYS A CA 1
ATOM 686 C C . LYS A 1 84 ? 10.615 13.977 9.117 1.00 91.94 84 LYS A C 1
ATOM 688 O O . LYS A 1 84 ? 9.631 14.413 9.705 1.00 91.94 84 LYS A O 1
ATOM 693 N N . GLU A 1 85 ? 11.635 14.760 8.771 1.00 94.50 85 GLU A N 1
ATOM 694 C CA . GLU A 1 85 ? 11.590 16.214 8.961 1.00 94.50 85 GLU A CA 1
ATOM 695 C C . GLU A 1 85 ? 10.511 16.858 8.082 1.00 94.50 85 GLU A C 1
ATOM 697 O O . GLU A 1 85 ? 9.760 17.694 8.580 1.00 94.50 85 GLU A O 1
ATOM 702 N N . ILE A 1 86 ? 10.355 16.415 6.828 1.00 95.00 86 ILE A N 1
ATOM 703 C CA . ILE A 1 86 ? 9.272 16.866 5.941 1.00 95.00 86 ILE A CA 1
ATOM 704 C C . ILE A 1 86 ? 7.908 16.536 6.560 1.00 95.00 86 ILE A C 1
ATOM 706 O O . ILE A 1 86 ? 7.066 17.421 6.665 1.00 95.00 86 ILE A O 1
ATOM 710 N N . GLN A 1 87 ? 7.703 15.309 7.041 1.00 91.12 87 GLN A N 1
ATOM 711 C CA . GLN A 1 87 ? 6.439 14.872 7.653 1.00 91.12 87 GLN A CA 1
ATOM 712 C C . GLN A 1 87 ? 6.026 15.694 8.884 1.00 91.12 87 GLN A C 1
ATOM 714 O O . GLN A 1 87 ? 4.835 15.816 9.168 1.00 91.12 87 GLN A O 1
ATOM 719 N N . LYS A 1 88 ? 6.985 16.292 9.608 1.00 89.31 88 LYS A N 1
ATOM 720 C CA . LYS A 1 88 ? 6.687 17.210 10.721 1.00 89.31 88 LYS A CA 1
ATOM 721 C C . LYS A 1 88 ? 6.159 18.564 10.248 1.00 89.31 88 LYS A C 1
ATOM 723 O O . LYS A 1 88 ? 5.363 19.175 10.953 1.00 89.31 88 LYS A O 1
ATOM 728 N N . ILE A 1 89 ? 6.640 19.056 9.106 1.00 92.88 89 ILE A N 1
ATOM 729 C CA . ILE A 1 89 ? 6.333 20.404 8.597 1.00 92.88 89 ILE A CA 1
ATOM 730 C C . ILE A 1 89 ? 5.302 20.409 7.462 1.00 92.88 89 ILE A C 1
ATOM 732 O O . ILE A 1 89 ? 4.826 21.481 7.084 1.00 92.88 89 ILE A O 1
ATOM 736 N N . GLU A 1 90 ? 4.985 19.245 6.899 1.00 91.88 90 GLU A N 1
ATOM 737 C CA . GLU A 1 90 ? 4.000 19.040 5.842 1.00 91.88 90 GLU A CA 1
ATOM 738 C C . GLU A 1 90 ? 3.219 17.735 6.087 1.00 91.88 90 GLU A C 1
ATOM 740 O O . GLU A 1 90 ? 3.657 16.657 5.669 1.00 91.88 90 GLU A O 1
ATOM 745 N N . PRO A 1 91 ? 2.057 17.811 6.763 1.00 84.12 91 PRO A N 1
ATOM 746 C CA . PRO A 1 91 ? 1.279 16.634 7.132 1.00 84.12 91 PRO A CA 1
ATOM 747 C C . PRO A 1 91 ? 0.824 15.766 5.955 1.00 84.12 91 PRO A C 1
ATOM 749 O O . PRO A 1 91 ? 0.649 14.564 6.150 1.00 84.12 91 PRO A O 1
ATOM 752 N N .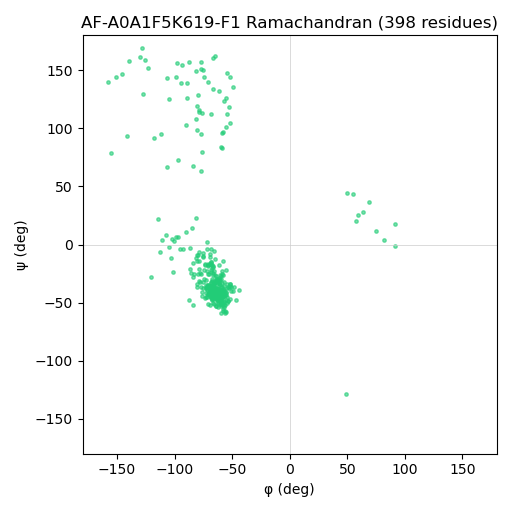 LYS A 1 92 ? 0.675 16.319 4.740 1.00 83.56 92 LYS A N 1
ATOM 753 C CA . LYS A 1 92 ? 0.287 15.532 3.554 1.00 83.56 92 LYS A CA 1
ATOM 754 C C . LYS A 1 92 ? 1.294 14.431 3.219 1.00 83.56 92 LYS A C 1
ATOM 756 O O . LYS A 1 92 ? 0.908 13.359 2.772 1.00 83.56 92 LYS A O 1
ATOM 761 N N . VAL A 1 93 ? 2.576 14.640 3.522 1.00 89.06 93 VAL A N 1
ATOM 762 C CA . VAL A 1 93 ? 3.657 13.666 3.270 1.00 89.06 93 VAL A CA 1
ATOM 763 C C . VAL A 1 93 ? 3.587 12.449 4.215 1.00 89.06 93 VAL A C 1
ATOM 765 O O . VAL A 1 93 ? 4.344 11.488 4.073 1.00 89.06 93 VAL A O 1
ATOM 768 N N . ASN A 1 94 ? 2.651 12.434 5.170 1.00 84.25 94 ASN A N 1
ATOM 769 C CA . ASN A 1 94 ? 2.347 11.233 5.948 1.00 84.25 94 ASN A CA 1
ATOM 770 C C . ASN A 1 94 ? 1.681 10.127 5.110 1.00 84.25 94 ASN A C 1
ATOM 772 O O . ASN A 1 94 ? 1.803 8.961 5.486 1.00 84.25 94 ASN A O 1
ATOM 776 N N . ASP A 1 95 ? 1.046 10.445 3.973 1.00 83.12 95 ASP A N 1
ATOM 777 C CA . ASP A 1 95 ? 0.796 9.464 2.904 1.00 83.12 95 ASP A CA 1
ATOM 778 C C . ASP A 1 95 ? 2.107 9.219 2.142 1.00 83.12 95 ASP A C 1
ATOM 780 O O . ASP A 1 95 ? 2.391 9.817 1.102 1.00 83.12 95 ASP A O 1
ATOM 784 N N . CYS A 1 96 ? 2.966 8.382 2.726 1.00 88.75 96 CYS A N 1
ATOM 785 C CA . CYS A 1 96 ? 4.314 8.142 2.221 1.00 88.75 96 CYS A CA 1
ATOM 786 C C . CYS A 1 96 ? 4.447 6.889 1.351 1.00 88.75 96 CYS A C 1
ATOM 788 O O . CYS A 1 96 ? 5.571 6.550 0.990 1.00 88.75 96 CYS A O 1
ATOM 790 N N . HIS A 1 97 ? 3.350 6.201 1.003 1.00 90.19 97 HIS A N 1
ATOM 791 C CA . HIS A 1 97 ? 3.417 4.946 0.242 1.00 90.19 97 HIS A CA 1
ATOM 792 C C . HIS A 1 97 ? 4.161 5.128 -1.082 1.00 90.19 97 HIS A C 1
ATOM 794 O O . HIS A 1 97 ? 5.206 4.521 -1.295 1.00 90.19 97 HIS A O 1
ATOM 800 N N . PHE A 1 98 ? 3.672 6.030 -1.933 1.00 88.12 98 PHE A N 1
ATOM 801 C CA . PHE A 1 98 ? 4.266 6.266 -3.248 1.00 88.12 98 PHE A CA 1
ATOM 802 C C . PHE A 1 98 ? 5.669 6.882 -3.149 1.00 88.12 98 PHE A C 1
ATOM 804 O O . PHE A 1 98 ? 6.567 6.526 -3.897 1.00 88.12 98 PHE A O 1
ATOM 811 N N . ILE A 1 99 ? 5.909 7.751 -2.162 1.00 93.75 99 ILE A N 1
ATOM 812 C CA . ILE A 1 99 ? 7.236 8.338 -1.908 1.00 93.75 99 ILE A CA 1
ATOM 813 C C . ILE A 1 99 ? 8.261 7.246 -1.559 1.00 93.75 99 ILE A C 1
ATOM 815 O O . ILE A 1 99 ? 9.404 7.294 -2.017 1.00 93.75 99 ILE A O 1
ATOM 819 N N . ALA A 1 100 ? 7.856 6.244 -0.774 1.00 94.69 100 ALA A N 1
ATOM 820 C CA . ALA A 1 100 ? 8.719 5.137 -0.383 1.00 94.69 100 ALA A CA 1
ATOM 821 C C . ALA A 1 100 ? 9.120 4.240 -1.566 1.00 94.69 100 ALA A C 1
ATOM 823 O O . ALA A 1 100 ? 10.221 3.682 -1.515 1.00 94.69 100 ALA A O 1
ATOM 824 N N . HIS A 1 101 ? 8.310 4.162 -2.636 1.00 94.38 101 HIS A N 1
ATOM 825 C CA . HIS A 1 101 ? 8.692 3.468 -3.876 1.00 94.38 101 HIS A CA 1
ATOM 826 C C . HIS A 1 101 ? 9.978 4.074 -4.445 1.00 94.38 101 HIS A C 1
ATOM 828 O O . HIS A 1 101 ? 10.995 3.397 -4.581 1.00 94.38 101 HIS A O 1
ATOM 834 N N . PHE A 1 102 ? 9.973 5.390 -4.679 1.00 95.44 102 PHE A N 1
ATOM 835 C CA . PHE A 1 102 ? 11.118 6.108 -5.245 1.00 95.44 102 PHE A CA 1
ATOM 836 C C . PHE A 1 102 ? 12.376 5.982 -4.381 1.00 95.44 102 PHE A C 1
ATOM 838 O O . PHE A 1 102 ? 13.458 5.726 -4.908 1.00 95.44 102 PHE A O 1
ATOM 845 N N . ILE A 1 103 ? 12.242 6.139 -3.059 1.00 97.31 103 ILE A N 1
ATOM 846 C CA . ILE A 1 103 ? 13.380 6.067 -2.129 1.00 97.31 103 ILE A CA 1
ATOM 847 C C . ILE A 1 103 ? 14.025 4.679 -2.148 1.00 97.31 103 ILE A C 1
ATOM 849 O O . ILE A 1 103 ? 15.248 4.568 -2.189 1.00 97.31 103 ILE A O 1
ATOM 853 N N . SER A 1 104 ? 13.224 3.614 -2.081 1.00 96.94 104 SER A N 1
ATOM 854 C CA . SER A 1 104 ? 13.770 2.253 -2.042 1.00 96.94 104 SER A CA 1
ATOM 855 C C . SER A 1 104 ? 14.277 1.777 -3.395 1.00 96.94 104 SER A C 1
ATOM 857 O O . SER A 1 104 ? 15.331 1.148 -3.442 1.00 96.94 104 SER A O 1
ATOM 859 N N . SER A 1 105 ? 13.596 2.124 -4.489 1.00 96.31 105 SER A N 1
ATOM 860 C CA . SER A 1 105 ? 14.063 1.813 -5.842 1.00 96.31 105 SER A CA 1
ATOM 861 C C . SER A 1 105 ? 15.423 2.461 -6.121 1.00 96.31 105 SER A C 1
ATOM 863 O O . SER A 1 105 ? 16.326 1.800 -6.633 1.00 96.31 105 SER A O 1
ATOM 865 N N . SER A 1 106 ? 15.624 3.715 -5.691 1.00 97.12 106 SER A N 1
ATOM 866 C CA . SER A 1 106 ? 16.925 4.383 -5.827 1.00 97.12 106 SER A CA 1
ATOM 867 C C . SER A 1 106 ? 17.999 3.842 -4.884 1.00 97.12 106 SER A C 1
ATOM 869 O O . SER A 1 106 ? 19.182 3.995 -5.170 1.00 97.12 106 SER A O 1
ATOM 871 N N . GLU A 1 107 ? 17.630 3.202 -3.769 1.00 97.81 107 GLU A N 1
ATOM 872 C CA . GLU A 1 107 ? 18.601 2.486 -2.936 1.00 97.81 107 GLU A CA 1
ATOM 873 C C . GLU A 1 107 ? 19.086 1.210 -3.626 1.00 97.81 107 GLU A C 1
ATOM 875 O O . GLU A 1 107 ? 20.285 0.938 -3.629 1.00 97.81 107 GLU A O 1
ATOM 880 N N . VAL A 1 108 ? 18.174 0.459 -4.252 1.00 97.38 108 VAL A N 1
ATOM 881 C CA . VAL A 1 108 ? 18.535 -0.736 -5.028 1.00 97.38 108 VAL A CA 1
ATOM 882 C C . VAL A 1 108 ? 19.423 -0.370 -6.218 1.00 97.38 108 VAL A C 1
ATOM 884 O O . VAL A 1 108 ? 20.394 -1.074 -6.471 1.00 97.38 108 VAL A O 1
ATOM 887 N N . GLU A 1 109 ? 19.175 0.764 -6.884 1.00 96.38 109 GLU A N 1
ATOM 888 C CA . GLU A 1 109 ? 20.019 1.280 -7.979 1.00 96.38 109 GLU A CA 1
ATOM 889 C C . GLU A 1 109 ? 21.510 1.372 -7.598 1.00 96.38 109 GLU A C 1
ATOM 891 O O . GLU A 1 109 ? 22.378 1.099 -8.425 1.00 96.38 109 GLU A O 1
ATOM 896 N N . LYS A 1 110 ? 21.830 1.717 -6.341 1.00 96.00 110 LYS A N 1
ATOM 897 C CA . LYS A 1 110 ? 23.224 1.852 -5.875 1.00 96.00 110 LYS A CA 1
ATOM 898 C C . LYS A 1 110 ? 23.962 0.519 -5.804 1.00 96.00 1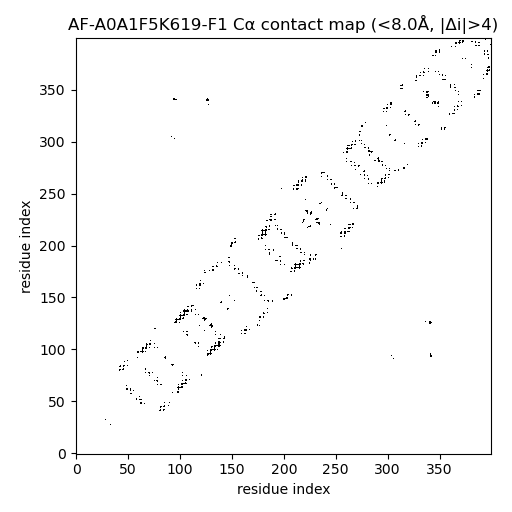10 LYS A C 1
ATOM 900 O O . LYS A 1 110 ? 25.185 0.488 -5.941 1.00 96.00 110 LYS A O 1
ATOM 905 N N . ALA A 1 111 ? 23.243 -0.557 -5.493 1.00 94.94 111 ALA A N 1
ATOM 906 C CA . ALA A 1 111 ? 23.800 -1.890 -5.311 1.00 94.94 111 ALA A CA 1
ATOM 907 C C . ALA A 1 111 ? 22.727 -2.967 -5.571 1.00 94.94 111 ALA A C 1
ATOM 909 O O . ALA A 1 111 ? 22.203 -3.536 -4.606 1.00 94.94 111 ALA A O 1
ATOM 910 N N . PRO A 1 112 ? 22.421 -3.281 -6.847 1.00 94.88 112 PRO A N 1
ATOM 911 C CA . PRO A 1 112 ? 21.343 -4.209 -7.206 1.00 94.88 112 PRO A CA 1
ATOM 912 C C . PRO A 1 112 ? 21.479 -5.587 -6.543 1.00 94.88 112 PRO A C 1
ATOM 914 O O . PRO A 1 112 ? 20.522 -6.098 -5.963 1.00 94.88 112 PRO A O 1
ATOM 917 N N . ASP A 1 113 ? 22.701 -6.124 -6.477 1.00 95.00 113 ASP A N 1
ATOM 918 C CA . ASP A 1 113 ? 23.010 -7.414 -5.833 1.00 95.00 113 ASP A CA 1
ATOM 919 C C . ASP A 1 113 ? 22.768 -7.432 -4.311 1.00 95.00 113 ASP A C 1
ATOM 921 O O . ASP A 1 113 ? 22.783 -8.486 -3.674 1.00 95.00 113 ASP A O 1
ATOM 925 N N . LYS A 1 114 ? 22.565 -6.260 -3.698 1.00 95.56 114 LYS A N 1
ATOM 926 C CA . LYS A 1 114 ? 22.338 -6.080 -2.258 1.00 95.56 114 LYS A CA 1
ATOM 927 C C . LYS A 1 114 ? 20.937 -5.565 -1.945 1.00 95.56 114 LYS A C 1
ATOM 929 O O . LYS A 1 114 ? 20.716 -5.034 -0.862 1.00 95.56 114 LYS A O 1
ATOM 934 N N . TRP A 1 115 ? 19.970 -5.746 -2.843 1.00 95.75 115 TRP A N 1
ATOM 935 C CA . TRP A 1 115 ? 18.593 -5.269 -2.659 1.00 95.75 115 TRP A CA 1
ATOM 936 C C . TRP A 1 115 ? 17.955 -5.699 -1.318 1.00 95.75 115 TRP A C 1
ATOM 938 O O . TRP A 1 115 ? 17.216 -4.929 -0.706 1.00 95.75 115 TRP A O 1
ATOM 948 N N . LEU A 1 116 ? 18.287 -6.890 -0.796 1.00 95.25 116 LEU A N 1
ATOM 949 C CA . LEU A 1 116 ? 17.812 -7.354 0.518 1.00 95.25 116 LEU A CA 1
ATOM 950 C C . LEU A 1 116 ? 18.314 -6.492 1.685 1.00 95.25 116 LEU A C 1
ATOM 952 O O . LEU A 1 116 ? 17.651 -6.422 2.721 1.00 95.25 116 LEU A O 1
ATOM 956 N N . ASP A 1 117 ? 19.464 -5.828 1.546 1.00 95.62 117 ASP A N 1
ATOM 957 C CA . ASP A 1 117 ? 20.045 -5.011 2.611 1.00 95.62 117 ASP A CA 1
ATOM 958 C C . ASP A 1 117 ? 19.228 -3.744 2.896 1.00 95.62 117 ASP A C 1
ATOM 960 O O . ASP A 1 117 ? 19.346 -3.182 3.988 1.00 95.62 117 ASP A O 1
ATOM 964 N N . VAL A 1 118 ? 18.329 -3.335 1.993 1.00 95.69 118 VAL A N 1
ATOM 965 C CA . VAL A 1 118 ? 17.374 -2.242 2.244 1.00 95.69 118 VAL A CA 1
ATOM 966 C C . VAL A 1 118 ? 16.510 -2.548 3.476 1.00 95.69 118 VAL A C 1
ATOM 968 O O . VAL A 1 118 ? 16.295 -1.689 4.340 1.00 95.69 118 VAL A O 1
ATOM 971 N N . PHE A 1 119 ? 16.112 -3.812 3.650 1.00 93.81 119 PHE A N 1
ATOM 972 C CA . PHE A 1 119 ? 15.339 -4.272 4.806 1.00 93.81 119 PHE A CA 1
ATOM 973 C C . PHE A 1 119 ? 16.150 -4.329 6.111 1.00 93.81 119 PHE A C 1
ATOM 975 O O . PHE A 1 119 ? 15.603 -4.640 7.168 1.00 93.81 119 PHE A O 1
ATOM 982 N N . ASN A 1 120 ? 17.430 -3.936 6.112 1.00 92.44 120 ASN A N 1
ATOM 983 C CA . ASN A 1 120 ? 18.163 -3.652 7.349 1.00 92.44 120 ASN A CA 1
ATOM 984 C C . ASN A 1 120 ? 17.724 -2.322 7.994 1.00 92.44 120 ASN A C 1
ATOM 986 O O . ASN A 1 120 ? 17.966 -2.122 9.183 1.00 92.44 120 ASN A O 1
ATOM 990 N N . LEU A 1 121 ? 17.058 -1.428 7.250 1.00 90.25 121 LEU A N 1
ATOM 991 C CA . LEU A 1 121 ? 16.678 -0.086 7.723 1.00 90.25 121 LEU A CA 1
ATOM 992 C C . LEU A 1 121 ? 15.169 0.195 7.715 1.00 90.25 121 LEU A C 1
ATOM 994 O O . LEU A 1 121 ? 14.703 0.978 8.543 1.00 90.25 121 LEU A O 1
ATOM 998 N N . VAL A 1 122 ? 14.405 -0.445 6.826 1.00 89.12 122 VAL A N 1
ATOM 999 C CA . VAL A 1 122 ? 12.942 -0.264 6.704 1.00 89.12 122 VAL A CA 1
ATOM 1000 C C . VAL A 1 122 ? 12.183 -1.584 6.866 1.00 89.12 122 VAL A C 1
ATOM 1002 O O . VAL A 1 122 ? 12.757 -2.648 6.658 1.00 89.12 122 VAL A O 1
ATOM 1005 N N . ASP A 1 123 ? 10.938 -1.546 7.347 1.00 81.44 123 ASP A N 1
ATOM 1006 C CA . ASP A 1 123 ? 10.044 -2.721 7.418 1.00 81.44 123 ASP A CA 1
ATOM 1007 C C . ASP A 1 123 ? 9.161 -2.810 6.170 1.00 81.44 123 ASP A C 1
ATOM 1009 O O . ASP A 1 123 ? 8.816 -1.769 5.608 1.00 81.44 123 ASP A O 1
ATOM 1013 N N . GLN A 1 124 ? 8.703 -4.024 5.830 1.00 80.00 124 GLN A N 1
ATOM 1014 C CA . GLN A 1 124 ? 7.676 -4.243 4.802 1.00 80.00 124 GLN A CA 1
ATOM 1015 C C . GLN A 1 124 ? 6.449 -3.367 5.062 1.00 80.00 124 GLN A C 1
ATOM 1017 O O . GLN A 1 124 ? 6.072 -2.610 4.191 1.00 80.00 124 GLN A O 1
ATOM 1022 N N . THR A 1 125 ? 5.937 -3.313 6.293 1.00 79.62 125 THR A N 1
ATOM 1023 C CA . THR A 1 125 ? 4.707 -2.568 6.611 1.00 79.62 125 THR A CA 1
ATOM 1024 C C . THR A 1 125 ? 4.852 -1.042 6.676 1.00 79.62 125 THR A C 1
ATOM 1026 O O . THR A 1 125 ? 3.866 -0.333 6.887 1.00 79.62 125 THR A O 1
ATOM 1029 N N . THR A 1 126 ? 6.074 -0.500 6.602 1.00 82.62 126 THR A N 1
ATOM 1030 C CA . THR A 1 126 ? 6.294 0.952 6.734 1.00 82.62 126 THR A CA 1
ATOM 1031 C C . THR A 1 126 ? 5.780 1.683 5.495 1.00 82.62 126 THR A C 1
ATOM 1033 O O . THR A 1 126 ? 5.987 1.218 4.377 1.00 82.62 126 THR A O 1
ATOM 1036 N N . CYS A 1 127 ? 5.140 2.845 5.684 1.00 86.44 127 CYS A N 1
ATOM 1037 C CA . CYS A 1 127 ? 4.500 3.596 4.598 1.00 86.44 127 CYS A CA 1
ATOM 1038 C C . CYS A 1 127 ? 3.480 2.741 3.828 1.00 86.44 127 CYS A C 1
ATOM 1040 O O . CYS A 1 127 ? 3.468 2.743 2.601 1.00 86.44 127 CYS A O 1
ATOM 1042 N N . ASN A 1 128 ? 2.652 1.972 4.549 1.00 84.69 128 ASN A N 1
ATOM 1043 C CA . ASN A 1 128 ? 1.641 1.083 3.967 1.00 84.69 128 ASN A CA 1
ATOM 1044 C C . ASN A 1 128 ? 2.203 0.179 2.856 1.00 84.69 128 ASN A C 1
ATOM 1046 O O . ASN A 1 128 ? 1.584 0.067 1.807 1.00 84.69 128 ASN A O 1
ATOM 1050 N N . ASN A 1 129 ? 3.376 -0.423 3.054 1.00 88.69 129 ASN A N 1
ATOM 1051 C CA . ASN A 1 129 ? 4.033 -1.317 2.089 1.00 88.69 129 ASN A CA 1
ATOM 1052 C C . ASN A 1 129 ? 4.837 -0.655 0.962 1.00 88.69 129 ASN A C 1
ATOM 1054 O O . ASN A 1 129 ? 5.433 -1.347 0.140 1.00 88.69 129 ASN A O 1
ATOM 1058 N N . GLY A 1 130 ? 4.969 0.674 0.959 1.00 90.88 130 GLY A N 1
ATOM 1059 C CA . GLY A 1 130 ? 5.669 1.374 -0.119 1.00 90.88 130 GLY A CA 1
ATOM 1060 C C . GLY A 1 130 ? 7.160 1.022 -0.269 1.00 90.88 130 GLY A C 1
ATOM 1061 O O . GLY A 1 130 ? 7.682 1.031 -1.380 1.00 90.88 130 GLY A O 1
ATOM 1062 N N . TYR A 1 131 ? 7.861 0.664 0.815 1.00 93.56 131 TYR A N 1
ATOM 1063 C CA . TYR A 1 131 ? 9.282 0.293 0.718 1.00 93.56 131 TYR A CA 1
ATOM 1064 C C . TYR A 1 131 ? 9.501 -1.051 0.024 1.00 93.56 131 TYR A C 1
ATOM 1066 O O . TYR A 1 131 ? 10.414 -1.164 -0.785 1.00 93.56 131 TYR A O 1
ATOM 1074 N N . ILE A 1 132 ? 8.692 -2.076 0.316 1.00 93.94 132 ILE A N 1
ATOM 1075 C CA . ILE A 1 132 ? 8.848 -3.354 -0.389 1.00 93.94 132 ILE A CA 1
ATOM 1076 C C . ILE A 1 132 ? 8.505 -3.203 -1.873 1.00 93.94 132 ILE A C 1
ATOM 1078 O O . ILE A 1 132 ? 9.180 -3.809 -2.701 1.00 93.94 132 ILE A O 1
ATOM 1082 N N . HIS A 1 133 ? 7.535 -2.345 -2.207 1.00 93.56 133 HIS A N 1
ATOM 1083 C CA . HIS A 1 133 ? 7.196 -2.062 -3.596 1.00 93.56 133 HIS A CA 1
ATOM 1084 C C . HIS A 1 133 ? 8.410 -1.522 -4.359 1.00 93.56 133 HIS A C 1
ATOM 1086 O O . HIS A 1 133 ? 8.884 -2.166 -5.291 1.00 93.56 133 HIS A O 1
ATOM 1092 N N . GLY A 1 134 ? 9.003 -0.420 -3.891 1.00 94.25 134 GLY A N 1
ATOM 1093 C CA . GLY A 1 134 ? 10.140 0.177 -4.590 1.00 94.25 134 GLY A CA 1
ATOM 1094 C C . GLY A 1 134 ? 11.409 -0.673 -4.578 1.00 94.25 134 GLY A C 1
ATOM 1095 O O . GLY A 1 134 ? 12.152 -0.652 -5.557 1.00 94.25 134 GLY A O 1
ATOM 1096 N N . VAL A 1 135 ? 11.655 -1.474 -3.530 1.00 95.94 135 VAL A N 1
ATOM 1097 C CA . VAL A 1 135 ? 12.758 -2.452 -3.547 1.00 95.94 135 VAL A CA 1
ATOM 1098 C C . VAL A 1 135 ? 12.573 -3.448 -4.693 1.00 95.94 135 VAL A C 1
ATOM 1100 O O . VAL A 1 135 ? 13.513 -3.695 -5.446 1.00 95.94 135 VAL A O 1
ATOM 1103 N N . MET A 1 136 ? 11.377 -4.021 -4.836 1.00 95.19 136 MET A N 1
ATOM 1104 C CA . MET A 1 136 ? 11.126 -5.039 -5.854 1.00 95.19 136 MET A CA 1
ATOM 1105 C C . MET A 1 136 ? 11.058 -4.445 -7.265 1.00 95.19 136 MET A C 1
ATOM 1107 O O . MET A 1 136 ? 11.590 -5.054 -8.188 1.00 95.19 136 MET A O 1
ATOM 1111 N N . GLU A 1 137 ? 10.505 -3.241 -7.433 1.00 93.00 137 GLU A N 1
ATOM 1112 C CA . GLU A 1 137 ? 10.566 -2.491 -8.698 1.00 93.00 137 GLU A CA 1
ATOM 1113 C C . GLU A 1 137 ? 12.010 -2.156 -9.086 1.00 93.00 137 GLU A C 1
ATOM 1115 O O . GLU A 1 137 ? 12.404 -2.309 -10.240 1.00 93.00 137 GLU A O 1
ATOM 1120 N N . GLY A 1 138 ? 12.825 -1.721 -8.117 1.00 93.69 138 GLY A N 1
ATOM 1121 C CA . GLY A 1 138 ? 14.256 -1.499 -8.312 1.00 93.69 138 GLY A CA 1
ATOM 1122 C C . GLY A 1 138 ? 14.970 -2.782 -8.723 1.00 93.69 138 GLY A C 1
ATOM 1123 O O . GLY A 1 138 ? 15.740 -2.771 -9.678 1.00 93.69 138 GLY A O 1
ATOM 1124 N N . ARG A 1 139 ? 14.673 -3.907 -8.062 1.00 94.12 139 ARG A N 1
ATOM 1125 C CA . ARG A 1 139 ? 15.247 -5.204 -8.428 1.00 94.12 139 ARG A CA 1
ATOM 1126 C C . ARG A 1 139 ? 14.881 -5.580 -9.861 1.00 94.12 139 ARG A C 1
ATOM 1128 O O . ARG A 1 139 ? 15.783 -5.800 -10.650 1.00 94.12 139 ARG A O 1
ATOM 1135 N N . ALA A 1 140 ? 13.600 -5.565 -10.220 1.00 92.38 140 ALA A N 1
ATOM 1136 C CA . ALA A 1 140 ? 13.156 -5.882 -11.579 1.00 92.38 140 ALA A CA 1
ATOM 1137 C C . ALA A 1 140 ? 13.742 -4.950 -12.649 1.00 92.38 140 ALA A C 1
ATOM 1139 O O . ALA A 1 140 ? 13.956 -5.355 -13.787 1.00 92.38 140 ALA A O 1
ATOM 1140 N N . ARG A 1 141 ? 14.035 -3.695 -12.293 1.00 90.69 141 ARG A N 1
ATOM 1141 C CA . ARG A 1 141 ? 14.663 -2.734 -13.205 1.00 90.69 141 ARG A CA 1
ATOM 1142 C C . ARG A 1 141 ? 16.166 -2.957 -13.386 1.00 90.69 141 ARG A C 1
ATOM 1144 O O . ARG A 1 141 ? 16.678 -2.685 -14.470 1.00 90.69 141 ARG A O 1
ATOM 1151 N N . PHE A 1 142 ? 16.876 -3.362 -12.334 1.00 92.06 142 PHE A N 1
ATOM 1152 C CA . PHE A 1 142 ? 18.345 -3.366 -12.304 1.00 92.06 142 PHE A CA 1
ATOM 1153 C C . PHE A 1 142 ? 18.983 -4.763 -12.259 1.00 92.06 142 PHE A C 1
ATOM 1155 O O . PHE A 1 142 ? 20.201 -4.865 -12.385 1.00 92.06 142 PHE A O 1
ATOM 1162 N N . ASP A 1 143 ? 18.186 -5.820 -12.118 1.00 91.19 143 ASP A N 1
ATOM 1163 C CA . ASP A 1 143 ? 18.585 -7.225 -12.224 1.00 91.19 143 ASP A CA 1
ATOM 1164 C C . ASP A 1 143 ? 17.940 -7.818 -13.495 1.00 91.19 143 ASP A C 1
ATOM 1166 O O . ASP A 1 143 ? 16.770 -8.197 -13.462 1.00 91.19 143 ASP A O 1
ATOM 1170 N N . PRO A 1 144 ? 18.651 -7.858 -14.641 1.00 85.44 144 PRO A N 1
ATOM 1171 C CA . PRO A 1 144 ? 18.084 -8.321 -15.911 1.00 85.44 144 PRO A CA 1
ATOM 1172 C C . PRO A 1 144 ? 17.765 -9.822 -15.925 1.00 85.44 144 PRO A C 1
ATOM 1174 O O . PRO A 1 144 ? 17.045 -10.276 -16.812 1.00 85.44 144 PRO A O 1
ATOM 1177 N N . ASP A 1 145 ? 18.304 -10.579 -14.966 1.00 89.19 145 ASP A N 1
ATOM 1178 C CA . ASP A 1 145 ? 18.050 -12.010 -14.806 1.00 89.19 145 ASP A CA 1
ATOM 1179 C C . ASP A 1 145 ? 16.879 -12.274 -13.840 1.00 89.19 145 ASP A C 1
ATOM 1181 O O . ASP A 1 145 ? 16.477 -13.427 -13.638 1.00 89.19 145 ASP A O 1
ATOM 1185 N N . PHE A 1 146 ? 16.317 -11.224 -13.230 1.00 90.62 146 PHE A N 1
ATOM 1186 C CA . PHE A 1 146 ? 15.136 -11.341 -12.392 1.00 90.62 146 PHE A CA 1
ATOM 1187 C C . PHE A 1 146 ? 13.887 -11.498 -13.257 1.00 90.62 146 PHE A C 1
ATOM 1189 O O . PHE A 1 146 ? 13.481 -10.584 -13.964 1.00 90.62 146 PHE A O 1
ATOM 1196 N N . GLU A 1 147 ? 13.277 -12.675 -13.169 1.00 91.44 147 GLU A N 1
ATOM 1197 C CA . GLU A 1 147 ? 12.041 -13.025 -13.866 1.00 91.44 147 GLU A CA 1
ATOM 1198 C C . GLU A 1 147 ? 11.036 -13.568 -12.845 1.00 91.44 147 GLU A C 1
ATOM 1200 O O . GLU A 1 147 ? 11.355 -14.471 -12.053 1.00 91.44 147 GLU A O 1
ATOM 1205 N N . ILE A 1 148 ? 9.809 -13.044 -12.854 1.00 92.38 148 ILE A N 1
ATOM 1206 C CA . ILE A 1 148 ? 8.760 -13.506 -11.950 1.00 92.38 148 ILE A CA 1
ATOM 1207 C C . ILE A 1 148 ? 8.162 -14.814 -12.464 1.00 92.38 148 ILE A C 1
ATOM 1209 O O . ILE A 1 148 ? 7.491 -14.877 -13.490 1.00 92.38 148 ILE A O 1
ATOM 1213 N N . LYS A 1 149 ? 8.352 -15.871 -11.669 1.00 92.31 149 LYS A N 1
ATOM 1214 C CA . LYS A 1 149 ? 7.707 -17.178 -11.844 1.00 92.31 149 LYS A CA 1
ATOM 1215 C C . LYS A 1 149 ? 7.000 -17.606 -10.572 1.00 92.31 149 LYS A C 1
ATOM 1217 O O . LYS A 1 149 ? 7.396 -17.214 -9.470 1.00 92.31 149 LYS A O 1
ATOM 1222 N N . ALA A 1 150 ? 6.035 -18.509 -10.702 1.00 90.81 150 ALA A N 1
ATOM 1223 C CA . ALA A 1 150 ? 5.269 -19.055 -9.589 1.00 90.81 150 ALA A CA 1
ATOM 1224 C C . ALA A 1 150 ? 6.153 -19.593 -8.446 1.00 90.81 150 ALA A C 1
ATOM 1226 O O . ALA A 1 150 ? 5.829 -19.421 -7.273 1.00 90.81 150 ALA A O 1
ATOM 1227 N N . SER A 1 151 ? 7.298 -20.202 -8.779 1.00 89.00 151 SER A N 1
ATOM 1228 C CA . SER A 1 151 ? 8.266 -20.730 -7.808 1.00 89.00 151 SER A CA 1
ATOM 1229 C C . SER A 1 151 ? 9.160 -19.664 -7.165 1.00 89.00 151 SER A C 1
ATOM 1231 O O . SER A 1 151 ? 9.686 -19.882 -6.077 1.00 89.00 151 SER A O 1
ATOM 1233 N N . VAL A 1 152 ? 9.366 -18.525 -7.834 1.00 91.94 152 VAL A N 1
ATOM 1234 C CA . VAL A 1 152 ? 10.240 -17.435 -7.363 1.00 91.94 152 VAL A CA 1
ATOM 1235 C C . VAL A 1 152 ? 9.536 -16.595 -6.300 1.00 91.94 152 VAL A C 1
ATOM 1237 O O . VAL A 1 152 ? 10.199 -16.101 -5.383 1.00 91.94 152 VAL A O 1
ATOM 1240 N N . ILE A 1 153 ? 8.206 -16.472 -6.393 1.00 92.94 153 ILE A N 1
ATOM 1241 C CA . ILE A 1 153 ? 7.407 -15.625 -5.503 1.00 92.94 153 ILE A CA 1
ATOM 1242 C C . ILE A 1 153 ? 7.551 -16.049 -4.029 1.00 92.94 153 ILE A C 1
ATOM 1244 O O . ILE A 1 153 ? 8.069 -15.248 -3.247 1.00 92.94 153 ILE A O 1
ATOM 1248 N N . PRO A 1 154 ? 7.214 -17.294 -3.622 1.00 91.31 154 PRO A N 1
ATOM 1249 C CA . PRO A 1 154 ? 7.327 -17.704 -2.220 1.00 91.31 154 PRO A CA 1
ATOM 1250 C C . PRO A 1 154 ? 8.757 -17.598 -1.682 1.00 91.31 154 PRO A C 1
ATOM 1252 O O . PRO A 1 154 ? 8.972 -17.055 -0.601 1.00 91.31 154 PRO A O 1
ATOM 1255 N N . ALA A 1 155 ? 9.747 -18.053 -2.459 1.00 91.94 155 ALA A N 1
ATOM 1256 C CA . ALA A 1 155 ? 11.152 -18.042 -2.051 1.00 91.94 155 ALA A CA 1
ATOM 1257 C C . ALA A 1 155 ? 11.670 -16.618 -1.801 1.00 91.94 155 ALA A C 1
ATOM 1259 O O . ALA A 1 155 ? 12.383 -16.365 -0.829 1.00 91.94 155 ALA A O 1
ATOM 1260 N N . THR A 1 156 ? 11.285 -15.671 -2.657 1.00 92.62 156 THR A N 1
ATOM 1261 C CA . THR A 1 156 ? 11.685 -14.273 -2.498 1.00 92.62 156 THR A CA 1
ATOM 1262 C C . THR A 1 156 ? 10.990 -13.633 -1.297 1.00 92.62 156 THR A C 1
ATOM 1264 O O . THR A 1 156 ? 11.651 -12.950 -0.516 1.00 92.62 156 THR A O 1
ATOM 1267 N N . CYS A 1 157 ? 9.695 -13.893 -1.092 1.00 92.19 157 CYS A N 1
ATOM 1268 C CA . CYS A 1 157 ? 8.973 -13.381 0.075 1.00 92.19 157 CYS A CA 1
ATOM 1269 C C . CYS A 1 157 ? 9.538 -13.917 1.390 1.00 92.19 157 CYS A C 1
ATOM 1271 O O . CYS A 1 157 ? 9.795 -13.137 2.308 1.00 92.19 157 CYS A O 1
ATOM 1273 N N . GLN A 1 158 ? 9.850 -15.212 1.444 1.00 90.94 158 GLN A N 1
ATOM 1274 C CA . GLN A 1 158 ? 10.507 -15.820 2.595 1.00 90.94 158 GLN A CA 1
ATOM 1275 C C . GLN A 1 158 ? 11.868 -15.166 2.886 1.00 90.94 158 GLN A C 1
ATOM 1277 O O . GLN A 1 158 ? 12.152 -14.839 4.037 1.00 90.94 158 GLN A O 1
ATOM 1282 N N . ALA A 1 159 ? 12.692 -14.902 1.867 1.00 92.25 159 ALA A N 1
ATOM 1283 C CA . ALA A 1 159 ? 13.992 -14.254 2.060 1.00 92.25 159 ALA A CA 1
ATOM 1284 C C . ALA A 1 159 ? 13.871 -12.838 2.664 1.00 92.25 159 ALA A C 1
ATOM 1286 O O . ALA A 1 159 ? 14.677 -12.445 3.515 1.00 92.25 159 ALA A O 1
ATOM 1287 N N . ILE A 1 160 ? 12.851 -12.073 2.258 1.00 92.19 160 ILE A N 1
ATOM 1288 C CA . ILE A 1 160 ? 12.572 -10.744 2.823 1.00 92.19 160 ILE A CA 1
ATOM 1289 C C . ILE A 1 160 ? 12.106 -10.867 4.279 1.00 92.19 160 ILE A C 1
ATOM 1291 O O . ILE A 1 160 ? 12.588 -10.142 5.155 1.00 92.19 160 ILE A O 1
ATOM 1295 N N . GLU A 1 161 ? 11.182 -11.787 4.556 1.00 89.38 161 GLU A N 1
ATOM 1296 C CA . GLU A 1 161 ? 10.679 -12.045 5.907 1.00 89.38 161 GLU A CA 1
ATOM 1297 C C . GLU A 1 161 ? 11.804 -12.465 6.857 1.00 89.38 161 GLU A C 1
ATOM 1299 O O . GLU A 1 161 ? 11.936 -11.905 7.946 1.00 89.38 161 GLU A O 1
ATOM 1304 N N . GLU A 1 162 ? 12.667 -13.390 6.437 1.00 90.44 162 GLU A N 1
ATOM 1305 C CA . GLU A 1 162 ? 13.836 -13.828 7.201 1.00 90.44 162 GLU A CA 1
ATOM 1306 C C . GLU A 1 162 ? 14.765 -12.658 7.525 1.00 90.44 162 GLU A C 1
ATOM 1308 O O . GLU A 1 162 ? 15.185 -12.503 8.675 1.00 90.44 162 GLU A O 1
ATOM 1313 N N . ARG A 1 163 ? 15.031 -11.784 6.547 1.00 91.19 163 ARG A N 1
ATOM 1314 C CA . ARG A 1 163 ? 15.876 -10.604 6.747 1.00 91.19 163 ARG A CA 1
ATOM 1315 C C . ARG A 1 163 ? 15.299 -9.647 7.794 1.00 91.19 163 ARG A C 1
ATOM 1317 O O . ARG A 1 163 ? 16.024 -9.172 8.671 1.00 91.19 163 ARG A O 1
ATOM 1324 N N . ILE A 1 164 ? 13.996 -9.384 7.741 1.00 88.31 164 ILE A N 1
ATOM 1325 C CA . ILE A 1 164 ? 13.320 -8.509 8.710 1.00 88.31 164 ILE A CA 1
ATOM 1326 C C . ILE A 1 164 ? 13.280 -9.154 10.092 1.00 88.31 164 ILE A C 1
ATOM 1328 O O . ILE A 1 164 ? 13.574 -8.493 11.092 1.00 88.31 164 ILE A O 1
ATOM 1332 N N . ASN A 1 165 ? 12.969 -10.447 10.158 1.00 87.88 165 ASN A N 1
ATOM 1333 C CA . ASN A 1 165 ? 12.899 -11.193 11.408 1.00 87.88 165 ASN A CA 1
ATOM 1334 C C . ASN A 1 165 ? 14.261 -11.220 12.118 1.00 87.88 165 ASN A C 1
ATOM 1336 O O . ASN A 1 165 ? 14.321 -11.003 13.332 1.00 87.88 165 ASN A O 1
ATOM 1340 N N . GLN A 1 166 ? 15.356 -11.392 11.368 1.00 88.88 166 GLN A N 1
ATOM 1341 C CA . GLN A 1 166 ? 16.725 -11.295 11.887 1.00 88.88 166 GLN A CA 1
ATOM 1342 C C . GLN A 1 166 ? 17.002 -9.923 12.510 1.00 88.88 166 GLN A C 1
ATOM 1344 O O . GLN A 1 166 ? 17.525 -9.845 13.621 1.00 88.88 166 GLN A O 1
ATOM 1349 N N . ARG A 1 167 ? 16.606 -8.833 11.843 1.00 88.25 167 ARG A N 1
ATOM 1350 C CA . ARG A 1 167 ? 16.787 -7.473 12.369 1.00 88.25 167 ARG A CA 1
ATOM 1351 C C . ARG A 1 167 ? 15.948 -7.207 13.620 1.00 88.25 167 ARG A C 1
ATOM 1353 O O . ARG A 1 167 ? 16.417 -6.558 14.555 1.00 88.25 167 ARG A O 1
ATOM 1360 N N . LEU A 1 168 ? 14.687 -7.638 13.624 1.00 83.44 168 LEU A N 1
ATOM 1361 C CA . LEU A 1 168 ? 13.742 -7.333 14.702 1.00 83.44 168 LEU A CA 1
ATOM 1362 C C . LEU A 1 168 ? 13.854 -8.282 15.901 1.00 83.44 168 LEU A C 1
ATOM 1364 O O . LEU A 1 168 ? 13.322 -7.962 16.970 1.00 83.44 168 LEU A O 1
ATOM 1368 N N . GLY A 1 169 ? 14.510 -9.434 15.731 1.00 80.81 169 GLY A N 1
ATOM 1369 C CA . GLY A 1 169 ? 14.585 -10.493 16.736 1.00 80.81 169 GLY A CA 1
ATOM 1370 C C . GLY A 1 169 ? 13.219 -11.108 17.056 1.00 80.81 169 GLY A C 1
ATOM 1371 O O . GLY A 1 169 ? 12.984 -11.522 18.191 1.00 80.81 169 GLY A O 1
ATOM 1372 N N . LYS A 1 170 ? 12.284 -11.092 16.098 1.00 76.44 170 LYS A N 1
ATOM 1373 C CA . LYS A 1 170 ? 10.913 -11.603 16.240 1.00 76.44 170 LYS A CA 1
ATOM 1374 C C . LYS A 1 170 ? 10.445 -12.199 14.925 1.00 76.44 170 LYS A C 1
ATOM 1376 O O . LYS A 1 170 ? 10.791 -11.675 13.876 1.00 76.44 170 LYS A O 1
ATOM 1381 N N . THR A 1 171 ? 9.620 -13.236 14.999 1.00 69.50 171 THR A N 1
ATOM 1382 C CA . THR A 1 171 ? 8.908 -13.774 13.840 1.00 69.50 171 THR A CA 1
ATOM 1383 C C . THR A 1 171 ? 7.679 -12.910 13.584 1.00 69.50 171 THR A C 1
ATOM 1385 O O . THR A 1 171 ? 6.728 -12.936 14.368 1.00 69.50 171 THR A O 1
ATOM 1388 N N . ASN A 1 172 ? 7.704 -12.118 12.519 1.00 62.09 172 ASN A N 1
ATOM 1389 C CA . ASN A 1 172 ? 6.487 -11.548 11.960 1.00 62.09 172 ASN A CA 1
ATOM 1390 C C . ASN A 1 172 ? 5.817 -12.596 11.060 1.00 62.09 172 ASN A C 1
ATOM 1392 O O . ASN A 1 172 ? 6.490 -13.462 10.501 1.00 62.09 172 ASN A O 1
ATOM 1396 N N . GLY A 1 173 ? 4.486 -12.551 10.978 1.00 56.56 173 GLY A N 1
ATOM 1397 C CA . GLY A 1 173 ? 3.746 -13.361 10.013 1.00 56.56 173 GLY A CA 1
ATOM 1398 C C . GLY A 1 173 ? 4.044 -12.909 8.586 1.00 56.56 173 GLY A C 1
ATOM 1399 O O . GLY A 1 173 ? 4.497 -11.781 8.386 1.00 56.56 173 GLY A O 1
ATOM 1400 N N . SER A 1 174 ? 3.774 -13.795 7.627 1.00 55.97 174 SER A N 1
ATOM 1401 C CA . SER A 1 174 ? 3.948 -13.491 6.212 1.00 55.97 174 SER A CA 1
ATOM 1402 C C . SER A 1 174 ? 3.124 -12.267 5.823 1.00 55.97 174 SER A C 1
ATOM 1404 O O . SER A 1 174 ? 1.919 -12.224 6.088 1.00 55.97 174 SER A O 1
ATOM 1406 N N . ASP A 1 175 ? 3.803 -11.257 5.281 1.00 67.31 175 ASP A N 1
ATOM 1407 C CA . ASP A 1 175 ? 3.172 -10.047 4.765 1.00 67.31 175 ASP A CA 1
ATOM 1408 C C . ASP A 1 175 ? 2.829 -10.287 3.296 1.00 67.31 175 ASP A C 1
ATOM 1410 O O . ASP A 1 175 ? 3.661 -10.690 2.478 1.00 67.31 175 ASP A O 1
ATOM 1414 N N . ASP A 1 176 ? 1.567 -10.067 2.969 1.00 83.44 176 ASP A N 1
ATOM 1415 C CA . ASP A 1 176 ? 1.020 -10.329 1.651 1.00 83.44 176 ASP A CA 1
ATOM 1416 C C . ASP A 1 176 ? 1.451 -9.265 0.622 1.00 83.44 176 ASP A C 1
ATOM 1418 O O . ASP A 1 176 ? 1.341 -9.476 -0.591 1.00 83.44 176 ASP A O 1
ATOM 1422 N N . ALA A 1 177 ? 2.058 -8.176 1.109 1.00 87.94 177 ALA A N 1
ATOM 1423 C CA . ALA A 1 177 ? 2.697 -7.118 0.337 1.00 87.94 177 ALA A CA 1
ATOM 1424 C C . ALA A 1 177 ? 3.734 -7.617 -0.678 1.00 87.94 177 ALA A C 1
ATOM 1426 O O . ALA A 1 177 ? 3.839 -7.074 -1.777 1.00 87.94 177 ALA A O 1
ATOM 1427 N N . CYS A 1 178 ? 4.505 -8.649 -0.323 1.00 92.81 178 CYS A N 1
ATOM 1428 C CA . CYS A 1 178 ? 5.542 -9.172 -1.204 1.00 92.81 178 CYS A CA 1
ATOM 1429 C C . CYS A 1 178 ? 4.956 -9.805 -2.472 1.00 92.81 178 CYS A C 1
ATOM 1431 O O . CYS A 1 178 ? 5.335 -9.451 -3.589 1.00 92.81 178 CYS A O 1
ATOM 1433 N N . ALA A 1 179 ? 3.992 -10.713 -2.309 1.00 94.75 179 ALA A N 1
ATOM 1434 C CA . ALA A 1 179 ? 3.330 -11.336 -3.447 1.00 94.75 179 ALA A CA 1
ATOM 1435 C C . ALA A 1 179 ? 2.519 -10.314 -4.249 1.00 94.75 179 ALA A C 1
ATOM 1437 O O . ALA A 1 179 ? 2.463 -10.407 -5.472 1.00 94.75 179 ALA A O 1
ATOM 1438 N N . HIS A 1 180 ? 1.948 -9.314 -3.569 1.00 95.31 180 HIS A N 1
ATOM 1439 C CA . HIS A 1 180 ? 1.279 -8.194 -4.213 1.00 95.31 180 HIS A CA 1
ATOM 1440 C C . HIS A 1 180 ? 2.186 -7.468 -5.206 1.00 95.31 180 HIS A C 1
ATOM 1442 O O . HIS A 1 180 ? 1.862 -7.461 -6.391 1.00 95.31 180 HIS A O 1
ATOM 1448 N N . ILE A 1 181 ? 3.347 -6.942 -4.793 1.00 94.06 181 ILE A N 1
ATOM 1449 C CA . ILE A 1 181 ? 4.220 -6.232 -5.743 1.00 94.06 181 ILE A CA 1
ATOM 1450 C C . ILE A 1 181 ? 4.712 -7.133 -6.885 1.00 94.06 181 ILE A C 1
ATOM 1452 O O . ILE A 1 181 ? 4.834 -6.682 -8.021 1.00 94.06 181 ILE A O 1
ATOM 1456 N N . MET A 1 182 ? 4.926 -8.426 -6.637 1.00 95.12 182 MET A N 1
ATOM 1457 C CA . MET A 1 182 ? 5.302 -9.352 -7.711 1.00 95.12 182 MET A CA 1
ATOM 1458 C C . MET A 1 182 ? 4.216 -9.485 -8.777 1.00 95.12 182 MET A C 1
ATOM 1460 O O . MET A 1 182 ? 4.551 -9.643 -9.945 1.00 95.12 182 MET A O 1
ATOM 1464 N N . GLY A 1 183 ? 2.939 -9.338 -8.415 1.00 96.81 183 GLY A N 1
ATOM 1465 C CA . GLY A 1 183 ? 1.846 -9.236 -9.380 1.00 96.81 183 GLY A CA 1
ATOM 1466 C C . GLY A 1 183 ? 1.951 -8.010 -10.296 1.00 96.81 183 GLY A C 1
ATOM 1467 O O . GLY A 1 183 ? 1.673 -8.124 -11.490 1.00 96.81 183 GLY A O 1
ATOM 1468 N N . HIS A 1 184 ? 2.395 -6.858 -9.775 1.00 94.88 184 HIS A N 1
A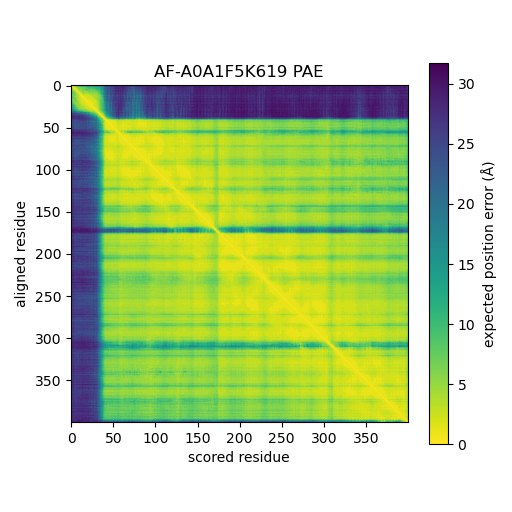TOM 1469 C CA . HIS A 1 184 ? 2.634 -5.658 -10.593 1.00 94.88 184 HIS A CA 1
ATOM 1470 C C . HIS A 1 184 ? 3.750 -5.898 -11.611 1.00 94.88 184 HIS A C 1
ATOM 1472 O O . HIS A 1 184 ? 3.567 -5.680 -12.809 1.00 94.88 184 HIS A O 1
ATOM 1478 N N . ILE A 1 185 ? 4.901 -6.368 -11.119 1.00 94.44 185 ILE A N 1
ATOM 1479 C CA . ILE A 1 185 ? 6.102 -6.597 -11.928 1.00 94.44 185 ILE A CA 1
ATOM 1480 C C . ILE A 1 185 ? 5.811 -7.638 -13.007 1.00 94.44 185 ILE A C 1
ATOM 1482 O O . ILE A 1 185 ? 6.065 -7.391 -14.183 1.00 94.44 185 ILE A O 1
ATOM 1486 N N . LEU A 1 186 ? 5.183 -8.752 -12.626 1.00 96.12 186 LEU A N 1
ATOM 1487 C CA . LEU A 1 186 ? 4.782 -9.811 -13.544 1.00 96.12 186 LEU A CA 1
ATOM 1488 C C . LEU A 1 186 ? 3.909 -9.283 -14.685 1.00 96.12 186 LEU A C 1
ATOM 1490 O O . LEU A 1 186 ? 4.127 -9.654 -15.835 1.00 96.12 186 LEU A O 1
ATOM 1494 N N . LEU A 1 187 ? 2.935 -8.407 -14.399 1.00 97.12 187 LEU A N 1
ATOM 1495 C CA . LEU A 1 187 ? 2.093 -7.835 -15.450 1.00 97.12 187 LEU A CA 1
ATOM 1496 C C . LEU A 1 187 ? 2.917 -7.006 -16.449 1.00 97.12 187 LEU A C 1
ATOM 1498 O O . LEU A 1 187 ? 2.641 -7.062 -17.650 1.00 97.12 187 LEU A O 1
ATOM 1502 N N . ALA A 1 188 ? 3.924 -6.267 -15.980 1.00 93.81 188 ALA A N 1
ATOM 1503 C CA . ALA A 1 188 ? 4.843 -5.537 -16.849 1.00 93.81 188 ALA A CA 1
ATOM 1504 C C . ALA A 1 188 ? 5.740 -6.479 -17.671 1.00 93.81 188 ALA A C 1
ATOM 1506 O O . ALA A 1 188 ? 5.837 -6.301 -18.886 1.00 93.81 188 ALA A O 1
ATOM 1507 N N . GLU A 1 189 ? 6.311 -7.517 -17.052 1.00 93.38 189 GLU A N 1
ATOM 1508 C CA . GLU A 1 189 ? 7.158 -8.522 -17.717 1.00 93.38 189 GLU A CA 1
ATOM 1509 C C . GLU A 1 189 ? 6.423 -9.256 -18.847 1.00 93.38 189 GLU A C 1
ATOM 1511 O O . GLU A 1 189 ? 6.976 -9.461 -19.929 1.00 93.38 189 GLU A O 1
ATOM 1516 N N . VAL A 1 190 ? 5.142 -9.594 -18.653 1.00 95.50 190 VAL A N 1
ATOM 1517 C CA . VAL A 1 190 ? 4.327 -10.256 -19.690 1.00 95.50 190 VAL A CA 1
ATOM 1518 C C . VAL A 1 190 ? 3.686 -9.281 -20.688 1.00 95.50 190 VAL A C 1
ATOM 1520 O O . VAL A 1 190 ? 2.779 -9.664 -21.437 1.00 95.50 190 VAL A O 1
ATOM 1523 N N . GLY A 1 191 ? 4.134 -8.022 -20.718 1.00 95.06 191 GLY A N 1
ATOM 1524 C CA . GLY A 1 191 ? 3.699 -7.018 -21.689 1.00 95.06 191 GLY A CA 1
ATOM 1525 C C . GLY A 1 191 ? 2.246 -6.577 -21.509 1.00 95.06 191 GLY A C 1
ATOM 1526 O O . GLY A 1 191 ? 1.538 -6.360 -22.492 1.00 95.06 191 GLY A O 1
ATOM 1527 N N . GLY A 1 192 ? 1.771 -6.478 -20.264 1.00 95.81 192 GLY A N 1
ATOM 1528 C CA . GLY A 1 192 ? 0.414 -6.028 -19.942 1.00 95.81 192 GLY A CA 1
ATOM 1529 C C . GLY A 1 192 ? -0.670 -7.073 -20.220 1.00 95.81 192 GLY A C 1
ATOM 1530 O O . GLY A 1 192 ? -1.859 -6.750 -20.212 1.00 95.81 192 GLY A O 1
ATOM 1531 N N . ASN A 1 193 ? -0.290 -8.326 -20.482 1.00 97.44 193 ASN A N 1
ATOM 1532 C CA . ASN A 1 193 ? -1.235 -9.412 -20.715 1.00 97.44 193 ASN A CA 1
ATOM 1533 C C . ASN A 1 193 ? -1.773 -9.969 -19.385 1.00 97.44 193 ASN A C 1
ATOM 1535 O O . ASN A 1 193 ? -1.136 -10.805 -18.742 1.00 97.44 193 ASN A O 1
ATOM 1539 N N . VAL A 1 194 ? -2.969 -9.516 -19.000 1.00 97.88 194 VAL A N 1
ATOM 1540 C CA . VAL A 1 194 ? -3.628 -9.905 -17.741 1.00 97.88 194 VAL A CA 1
ATOM 1541 C C . VAL A 1 194 ? -3.844 -11.417 -17.644 1.00 97.88 194 VAL A C 1
ATOM 1543 O O . VAL A 1 194 ? -3.566 -11.987 -16.595 1.00 97.88 194 VAL A O 1
ATOM 1546 N N . ASP A 1 195 ? -4.270 -12.084 -18.721 1.00 97.94 195 ASP A N 1
ATOM 1547 C CA . ASP A 1 195 ? -4.537 -13.529 -18.699 1.00 97.94 195 ASP A CA 1
ATOM 1548 C C . ASP A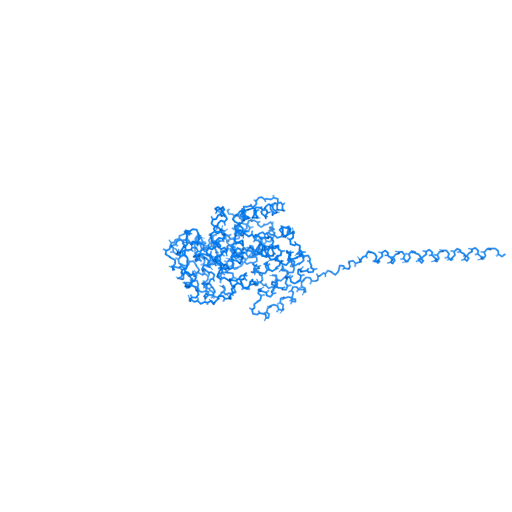 1 195 ? -3.266 -14.336 -18.412 1.00 97.94 195 ASP A C 1
ATOM 1550 O O . ASP A 1 195 ? -3.280 -15.244 -17.581 1.00 97.94 195 ASP A O 1
ATOM 1554 N N . LYS A 1 196 ? -2.143 -13.968 -19.045 1.00 97.44 196 LYS A N 1
ATOM 1555 C CA . LYS A 1 196 ? -0.839 -14.600 -18.791 1.00 97.44 196 LYS A CA 1
ATOM 1556 C C . LYS A 1 196 ? -0.361 -14.362 -17.362 1.00 97.44 196 LYS A C 1
ATOM 1558 O O . LYS A 1 196 ? 0.101 -15.299 -16.719 1.00 97.44 196 LYS A O 1
ATOM 1563 N N . ALA A 1 197 ? -0.493 -13.136 -16.856 1.00 97.56 197 ALA A N 1
ATOM 1564 C CA . ALA A 1 197 ? -0.098 -12.820 -15.486 1.00 97.56 197 ALA A CA 1
ATOM 1565 C C . ALA A 1 197 ? -0.946 -13.611 -14.469 1.00 97.56 197 ALA A C 1
ATOM 1567 O O . ALA A 1 197 ? -0.415 -14.215 -13.537 1.00 97.56 197 ALA A O 1
ATOM 1568 N N . VAL A 1 198 ? -2.267 -13.681 -14.673 1.00 98.06 198 VAL A N 1
ATOM 1569 C CA . VAL A 1 198 ? -3.169 -14.481 -13.829 1.00 98.06 198 VAL A CA 1
ATOM 1570 C C . VAL A 1 198 ? -2.807 -15.965 -13.908 1.00 98.06 198 VAL A C 1
ATOM 1572 O O . VAL A 1 198 ? -2.772 -16.639 -12.879 1.00 98.06 198 VAL A O 1
ATOM 1575 N N . GLN A 1 199 ? -2.484 -16.483 -15.095 1.00 96.75 199 GLN A N 1
ATOM 1576 C CA . GLN A 1 199 ? -2.042 -17.866 -15.252 1.00 96.75 199 GLN A CA 1
ATOM 1577 C C . GLN A 1 199 ? -0.778 -18.158 -14.428 1.00 96.75 199 GLN A C 1
ATOM 1579 O O . GLN A 1 199 ? -0.742 -19.174 -13.734 1.00 96.75 199 GLN A O 1
ATOM 1584 N N . GLU A 1 200 ? 0.215 -17.270 -14.432 1.00 96.44 200 GLU A N 1
ATOM 1585 C CA . GLU A 1 200 ? 1.443 -17.460 -13.652 1.00 96.44 200 GLU A CA 1
ATOM 1586 C C . GLU A 1 200 ? 1.172 -17.389 -12.134 1.00 96.44 200 GLU A C 1
ATOM 1588 O O . GLU A 1 200 ? 1.541 -18.305 -11.393 1.00 96.44 200 GLU A O 1
ATOM 1593 N N . CYS A 1 201 ? 0.412 -16.390 -11.657 1.00 97.00 201 CYS A N 1
ATOM 1594 C CA . CYS A 1 201 ? 0.003 -16.307 -10.245 1.00 97.00 201 CYS A CA 1
ATOM 1595 C C . CYS A 1 201 ? -0.839 -17.519 -9.795 1.00 97.00 201 CYS A C 1
ATOM 1597 O O . CYS A 1 201 ? -0.841 -17.877 -8.614 1.00 97.00 201 CYS A O 1
ATOM 1599 N N . SER A 1 202 ? -1.544 -18.194 -10.711 1.00 96.12 202 SER A N 1
ATOM 1600 C CA . SER A 1 202 ? -2.352 -19.373 -10.376 1.00 96.12 202 SER A CA 1
ATOM 1601 C C . SER A 1 202 ? -1.521 -20.565 -9.891 1.00 96.12 202 SER A C 1
ATOM 1603 O O . SER A 1 202 ? -2.027 -21.365 -9.092 1.00 96.12 202 SER A O 1
ATOM 1605 N N . GLY A 1 203 ? -0.249 -20.643 -10.303 1.00 93.44 203 GLY A N 1
ATOM 1606 C CA . GLY A 1 203 ? 0.716 -21.652 -9.864 1.00 93.44 203 GLY A CA 1
ATOM 1607 C C . GLY A 1 203 ? 1.338 -21.374 -8.492 1.00 93.44 203 GLY A C 1
ATOM 1608 O O . GLY A 1 203 ? 2.014 -22.240 -7.944 1.00 93.44 203 GLY A O 1
ATOM 1609 N N . VAL A 1 204 ? 1.108 -20.189 -7.922 1.00 93.12 204 VAL A N 1
ATOM 1610 C CA . VAL A 1 204 ? 1.671 -19.778 -6.630 1.00 93.12 204 VAL A CA 1
ATOM 1611 C C . VAL A 1 204 ? 0.934 -20.467 -5.474 1.00 93.12 204 VAL A C 1
ATOM 1613 O O . VAL A 1 204 ? -0.264 -20.763 -5.552 1.00 93.12 204 VAL A O 1
ATOM 1616 N N . GLU A 1 205 ? 1.633 -20.712 -4.364 1.00 90.00 205 GLU A N 1
ATOM 1617 C CA . GLU A 1 205 ? 1.020 -21.222 -3.136 1.00 90.00 205 GLU A CA 1
ATOM 1618 C C . GLU A 1 205 ? -0.155 -20.354 -2.655 1.00 90.00 205 GLU A C 1
ATOM 1620 O O . GLU A 1 205 ? -0.172 -19.128 -2.796 1.00 90.00 205 GLU A O 1
ATOM 1625 N N . LYS A 1 206 ? -1.153 -21.002 -2.038 1.00 87.88 206 LYS A N 1
ATOM 1626 C CA . LYS A 1 206 ? -2.439 -20.382 -1.674 1.00 87.88 206 LYS A CA 1
ATOM 1627 C C . LYS A 1 206 ? -2.292 -19.107 -0.832 1.00 87.88 206 LYS A C 1
ATOM 1629 O O . LYS A 1 206 ? -3.075 -18.183 -1.023 1.00 87.88 206 LYS A O 1
ATOM 1634 N N . THR A 1 207 ? -1.307 -19.055 0.065 1.00 88.31 207 THR A N 1
ATOM 1635 C CA . THR A 1 207 ? -1.064 -17.908 0.956 1.00 88.31 207 THR A CA 1
ATOM 1636 C C . THR A 1 207 ? -0.694 -16.630 0.195 1.00 88.31 207 THR A C 1
ATOM 1638 O O . THR A 1 207 ? -1.080 -15.549 0.618 1.00 88.31 207 THR A O 1
ATOM 1641 N N . TYR A 1 208 ? -0.011 -16.749 -0.945 1.00 92.06 208 TYR A N 1
ATOM 1642 C CA . TYR A 1 208 ? 0.479 -15.614 -1.742 1.00 92.06 208 TYR A CA 1
ATOM 1643 C C . TYR A 1 208 ? -0.397 -15.315 -2.965 1.00 92.06 208 TYR A C 1
ATOM 1645 O O . TYR A 1 208 ? -0.415 -14.197 -3.478 1.00 92.06 208 TYR A O 1
ATOM 1653 N N . LYS A 1 209 ? -1.138 -16.322 -3.439 1.00 94.38 209 LYS A N 1
ATOM 1654 C CA . LYS A 1 209 ? -1.900 -16.291 -4.692 1.00 94.38 209 LYS A CA 1
ATOM 1655 C C . LYS A 1 209 ? -2.863 -15.111 -4.811 1.00 94.38 209 LYS A C 1
ATOM 1657 O O . LYS A 1 209 ? -2.869 -14.430 -5.831 1.00 94.38 209 LYS A O 1
ATOM 1662 N N . ILE A 1 210 ? -3.674 -14.866 -3.781 1.00 95.56 210 ILE A N 1
ATOM 1663 C CA . ILE A 1 210 ? -4.680 -13.794 -3.817 1.00 95.56 210 ILE A CA 1
ATOM 1664 C C . ILE A 1 210 ? -3.999 -12.431 -3.952 1.00 95.56 210 ILE A C 1
ATOM 1666 O O . ILE A 1 210 ? -4.420 -11.622 -4.774 1.00 95.56 210 ILE A O 1
ATOM 1670 N N . SER A 1 211 ? -2.930 -12.187 -3.199 1.00 95.38 211 SER A N 1
ATOM 1671 C CA . SER A 1 211 ? -2.235 -10.900 -3.231 1.00 95.38 211 SER A CA 1
ATOM 1672 C C . SER A 1 211 ? -1.472 -10.707 -4.541 1.00 95.38 211 SER A C 1
ATOM 1674 O O . SER A 1 211 ? -1.529 -9.618 -5.101 1.00 95.38 211 SER A O 1
ATOM 1676 N N . CYS A 1 212 ? -0.913 -11.778 -5.119 1.00 97.44 212 CYS A N 1
ATOM 1677 C CA . CYS A 1 212 ? -0.385 -11.786 -6.491 1.00 97.44 212 CYS A CA 1
ATOM 1678 C C . CYS A 1 212 ? -1.436 -11.309 -7.509 1.00 97.44 212 CYS A C 1
ATOM 1680 O O . CYS A 1 212 ? -1.183 -10.386 -8.282 1.00 97.44 212 CYS A O 1
ATOM 1682 N N . TYR A 1 213 ? -2.661 -11.849 -7.453 1.00 98.31 213 TYR A N 1
ATOM 1683 C CA . TYR A 1 213 ? -3.757 -11.371 -8.302 1.00 98.31 213 TYR A CA 1
ATOM 1684 C C . TYR A 1 213 ? -4.114 -9.904 -8.046 1.00 98.31 213 TYR A C 1
ATOM 1686 O O . TYR A 1 213 ? -4.322 -9.156 -8.998 1.00 98.31 213 TYR A O 1
ATOM 1694 N N . GLN A 1 214 ? -4.177 -9.476 -6.783 1.00 97.44 214 GLN A N 1
ATOM 1695 C CA . GLN A 1 214 ? -4.462 -8.078 -6.440 1.00 97.44 214 GLN A CA 1
ATOM 1696 C C . GLN A 1 214 ? -3.432 -7.128 -7.059 1.00 97.44 214 GLN A C 1
ATOM 1698 O O . GLN A 1 214 ? -3.820 -6.107 -7.615 1.00 97.44 214 GLN A O 1
ATOM 1703 N N . GLY A 1 215 ? -2.145 -7.489 -7.038 1.00 97.25 215 GLY A N 1
ATOM 1704 C CA . GLY A 1 215 ? -1.098 -6.706 -7.694 1.00 97.25 215 GLY A CA 1
ATOM 1705 C C . GLY A 1 215 ? -1.309 -6.568 -9.202 1.00 97.25 215 GLY A C 1
ATOM 1706 O O . GLY A 1 215 ? -1.250 -5.465 -9.738 1.00 97.25 215 GLY A O 1
ATOM 1707 N N . ILE A 1 216 ? -1.654 -7.668 -9.886 1.00 98.19 216 ILE A N 1
ATOM 1708 C CA . ILE A 1 216 ? -1.960 -7.649 -11.329 1.00 98.19 216 ILE A CA 1
ATOM 1709 C C . ILE A 1 216 ? -3.118 -6.696 -11.626 1.00 98.19 216 ILE A C 1
ATOM 1711 O O . ILE A 1 216 ? -3.023 -5.842 -12.508 1.00 98.19 216 ILE A O 1
ATOM 1715 N N . PHE A 1 217 ? -4.243 -6.848 -10.925 1.00 98.44 217 PHE A N 1
ATOM 1716 C CA . PHE A 1 217 ? -5.435 -6.064 -11.240 1.00 98.44 217 PHE A CA 1
ATOM 1717 C C . PHE A 1 217 ? -5.276 -4.589 -10.853 1.00 98.44 217 PHE A C 1
ATOM 1719 O O . PHE A 1 217 ? -5.746 -3.727 -11.597 1.00 98.44 217 PHE A O 1
ATOM 1726 N N . MET A 1 218 ? -4.564 -4.285 -9.763 1.00 97.06 218 MET A N 1
ATOM 1727 C CA . MET A 1 218 ? -4.222 -2.914 -9.385 1.00 97.06 218 MET A CA 1
ATOM 1728 C C . MET A 1 218 ? -3.315 -2.269 -10.440 1.00 97.06 218 MET A C 1
ATOM 1730 O O . MET A 1 218 ? -3.612 -1.164 -10.900 1.00 97.06 218 MET A O 1
ATOM 1734 N N . GLU A 1 219 ? -2.269 -2.966 -10.894 1.00 96.38 219 GLU A N 1
ATOM 1735 C CA . GLU A 1 219 ? -1.377 -2.477 -11.952 1.00 96.38 219 GLU A CA 1
ATOM 1736 C C . GLU A 1 219 ? -2.110 -2.289 -13.286 1.00 96.38 219 GLU A C 1
ATOM 1738 O O . GLU A 1 219 ? -1.915 -1.286 -13.962 1.00 96.38 219 GLU A O 1
ATOM 1743 N N . ASN A 1 220 ? -3.027 -3.184 -13.658 1.00 97.12 220 ASN A N 1
ATOM 1744 C CA . ASN A 1 220 ? -3.822 -3.028 -14.881 1.00 97.12 220 ASN A CA 1
ATOM 1745 C C . ASN A 1 220 ? -4.692 -1.748 -14.868 1.00 97.12 220 ASN A C 1
ATOM 1747 O O . ASN A 1 220 ? -4.981 -1.164 -15.921 1.00 97.12 220 ASN A O 1
ATOM 1751 N N . ILE A 1 221 ? -5.099 -1.305 -13.673 1.00 96.88 221 ILE A N 1
ATOM 1752 C CA . ILE A 1 221 ? -5.903 -0.098 -13.452 1.00 96.88 221 ILE A CA 1
ATOM 1753 C C . ILE A 1 221 ? -5.029 1.159 -13.396 1.00 96.88 221 ILE A C 1
ATOM 1755 O O . ILE A 1 221 ? -5.319 2.134 -14.093 1.00 96.88 221 ILE A O 1
ATOM 1759 N N . LEU A 1 222 ? -3.987 1.160 -12.560 1.00 93.25 222 LEU A N 1
ATOM 1760 C CA . LEU A 1 222 ? -3.140 2.335 -12.320 1.00 93.25 222 LEU A CA 1
ATOM 1761 C C . LEU A 1 222 ? -2.092 2.539 -13.422 1.00 93.25 222 LEU A C 1
ATOM 1763 O O . LEU A 1 222 ? -1.826 3.678 -13.808 1.00 93.25 222 LEU A O 1
ATOM 1767 N N . ARG A 1 223 ? -1.584 1.438 -13.984 1.00 92.94 223 ARG A N 1
ATOM 1768 C CA . ARG A 1 223 ? -0.616 1.353 -15.089 1.00 92.94 223 ARG A CA 1
ATOM 1769 C C . ARG A 1 223 ? 0.717 2.041 -14.821 1.00 92.94 223 ARG A C 1
ATOM 1771 O O . ARG A 1 223 ? 1.364 2.479 -15.766 1.00 92.94 223 ARG A O 1
ATOM 1778 N N . GLU A 1 224 ? 1.117 2.186 -13.566 1.00 87.00 224 GLU A N 1
ATOM 1779 C CA . GLU A 1 224 ? 2.324 2.929 -13.205 1.00 87.00 224 GLU A CA 1
ATOM 1780 C C . GLU A 1 224 ? 3.579 2.258 -13.775 1.00 87.00 224 GLU A C 1
ATOM 1782 O O . GLU A 1 224 ? 4.318 2.888 -14.537 1.00 87.00 224 GLU A O 1
ATOM 1787 N N . ASN A 1 225 ? 3.762 0.963 -13.513 1.00 85.62 225 ASN A N 1
ATOM 1788 C CA . ASN A 1 225 ? 4.865 0.185 -14.070 1.00 85.62 225 ASN A CA 1
ATOM 1789 C C . ASN A 1 225 ? 4.694 -0.017 -15.581 1.00 85.62 225 ASN A C 1
ATOM 1791 O O . ASN A 1 225 ? 5.650 0.138 -16.340 1.00 85.62 225 ASN A O 1
ATOM 1795 N N . LEU A 1 226 ? 3.470 -0.256 -16.061 1.00 91.06 226 LEU A N 1
ATOM 1796 C CA . LEU A 1 226 ? 3.221 -0.414 -17.499 1.00 91.06 226 LEU A CA 1
ATOM 1797 C C . LEU A 1 226 ? 3.578 0.835 -18.318 1.00 91.06 226 LEU A C 1
ATOM 1799 O O . LEU A 1 226 ? 4.026 0.706 -19.456 1.00 91.06 226 LEU A O 1
ATOM 1803 N N . ILE A 1 227 ? 3.392 2.038 -17.770 1.00 89.62 227 ILE A N 1
ATOM 1804 C CA . ILE A 1 227 ? 3.793 3.292 -18.424 1.00 89.62 227 ILE A CA 1
ATOM 1805 C C . ILE A 1 227 ? 5.313 3.445 -18.406 1.00 89.62 227 ILE A C 1
ATOM 1807 O O . ILE A 1 227 ? 5.893 3.803 -19.429 1.00 89.62 227 ILE A O 1
ATOM 1811 N N . VAL A 1 228 ? 5.958 3.179 -17.265 1.00 82.56 228 VAL A N 1
ATOM 1812 C CA . VAL A 1 228 ? 7.422 3.287 -17.125 1.00 82.56 228 VAL A CA 1
ATOM 1813 C C . VAL A 1 228 ? 8.148 2.346 -18.088 1.00 82.56 228 VAL A C 1
ATOM 1815 O O . VAL A 1 228 ? 9.187 2.716 -18.625 1.00 82.56 228 VAL A O 1
ATOM 1818 N N . HIS A 1 229 ? 7.578 1.170 -18.351 1.00 82.38 229 HIS A N 1
ATOM 1819 C CA . HIS A 1 229 ? 8.108 0.183 -19.293 1.00 82.38 229 HIS A CA 1
ATOM 1820 C C . HIS A 1 229 ? 7.579 0.349 -20.732 1.00 82.38 229 HIS A C 1
ATOM 1822 O O . HIS A 1 229 ? 7.768 -0.539 -21.558 1.00 82.38 229 HIS A O 1
ATOM 1828 N N . GLU A 1 230 ? 6.898 1.459 -21.042 1.00 89.06 230 GLU A N 1
ATOM 1829 C CA . GLU A 1 230 ? 6.346 1.769 -22.375 1.00 89.06 230 GLU A CA 1
ATOM 1830 C C . GLU A 1 230 ? 5.360 0.716 -22.931 1.00 89.06 230 GLU A C 1
ATOM 1832 O O . GLU A 1 230 ? 5.069 0.673 -24.127 1.00 89.06 230 GLU A O 1
ATOM 1837 N N . VAL A 1 231 ? 4.785 -0.109 -22.055 1.00 92.31 231 VAL A N 1
ATOM 1838 C CA . VAL A 1 231 ? 3.831 -1.174 -22.395 1.00 92.31 231 VAL A CA 1
ATOM 1839 C C . VAL A 1 231 ? 2.421 -0.616 -22.593 1.00 92.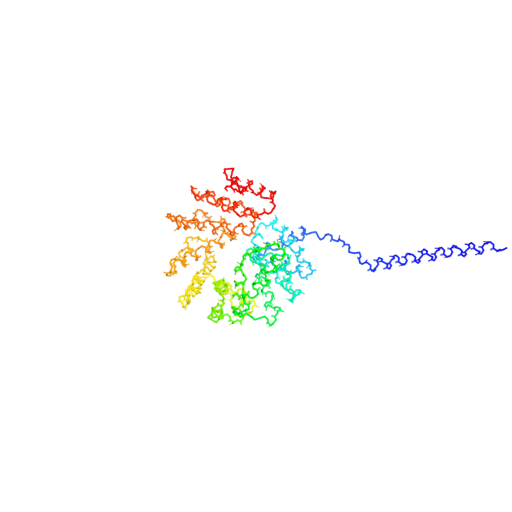31 231 VAL A C 1
ATOM 1841 O O . VAL A 1 231 ? 1.675 -1.076 -23.459 1.00 92.31 231 VAL A O 1
ATOM 1844 N N . ALA A 1 232 ? 2.028 0.384 -21.797 1.00 93.12 232 ALA A N 1
ATOM 1845 C CA . ALA A 1 232 ? 0.687 0.956 -21.848 1.00 93.12 232 ALA A CA 1
ATOM 1846 C C . ALA A 1 232 ? 0.674 2.480 -21.700 1.00 93.12 232 ALA A C 1
ATOM 1848 O O . ALA A 1 232 ? 1.562 3.102 -21.127 1.00 93.12 232 ALA A O 1
ATOM 1849 N N . LYS A 1 233 ? -0.407 3.093 -22.190 1.00 93.12 233 LYS A N 1
ATOM 1850 C CA . LYS A 1 233 ? -0.722 4.506 -21.938 1.00 93.12 233 LYS A CA 1
ATOM 1851 C C . LYS A 1 233 ? -1.528 4.664 -20.644 1.00 93.12 233 LYS A C 1
ATOM 1853 O O . LYS A 1 233 ? -2.257 3.727 -20.283 1.00 93.12 233 LYS A O 1
ATOM 1858 N N . PRO A 1 234 ? -1.496 5.859 -20.017 1.00 92.00 234 PRO A N 1
ATOM 1859 C CA . PRO A 1 234 ? -2.371 6.184 -18.898 1.00 92.00 234 PRO A CA 1
ATOM 1860 C C . PRO A 1 234 ? -3.828 5.847 -19.193 1.00 92.00 234 PRO A C 1
ATOM 1862 O O . PRO A 1 234 ? -4.344 6.138 -20.276 1.00 92.00 234 PRO A O 1
ATOM 1865 N N . LEU A 1 235 ? -4.490 5.236 -18.217 1.00 93.25 235 LEU A N 1
ATOM 1866 C CA . LEU A 1 235 ? -5.898 4.899 -18.322 1.00 93.25 235 LEU A CA 1
ATOM 1867 C C . LEU A 1 235 ? -6.767 6.142 -18.044 1.00 93.25 235 LEU A C 1
ATOM 1869 O O . LEU A 1 235 ? -6.593 6.786 -17.003 1.00 93.25 235 LEU A O 1
ATOM 1873 N N . PRO A 1 236 ? -7.731 6.494 -18.918 1.00 95.00 236 PRO A N 1
ATOM 1874 C CA . PRO A 1 236 ? -8.678 7.564 -18.626 1.00 95.00 236 PRO A CA 1
ATOM 1875 C C . PRO A 1 236 ? -9.522 7.231 -17.390 1.00 95.00 236 PRO A C 1
ATOM 1877 O O . PRO A 1 236 ? -10.098 6.150 -17.297 1.00 95.00 236 PRO A O 1
ATOM 1880 N N . LYS A 1 237 ? -9.642 8.177 -16.458 1.00 94.19 237 LYS A N 1
ATOM 1881 C CA . LYS A 1 237 ? -10.408 8.027 -15.209 1.00 94.19 237 LYS A CA 1
ATOM 1882 C C . LYS A 1 237 ? -11.893 8.323 -15.459 1.00 94.19 237 LYS A C 1
ATOM 1884 O O . LYS A 1 237 ? -12.400 9.359 -15.039 1.00 94.19 237 LYS A O 1
ATOM 1889 N N . THR A 1 238 ? -12.562 7.459 -16.223 1.00 96.25 238 THR A N 1
ATOM 1890 C CA . THR A 1 238 ? -13.957 7.635 -16.667 1.00 96.25 238 THR A CA 1
ATOM 1891 C C . THR A 1 238 ? -14.801 6.391 -16.404 1.00 96.25 238 THR A C 1
ATOM 1893 O O . THR A 1 238 ? -14.280 5.284 -16.259 1.00 96.25 238 THR A O 1
ATOM 1896 N N . ASP A 1 239 ? -16.125 6.566 -16.401 1.00 95.88 239 ASP A N 1
ATOM 1897 C CA . ASP A 1 239 ? -17.077 5.461 -16.250 1.00 95.88 239 ASP A CA 1
ATOM 1898 C C . ASP A 1 239 ? -16.923 4.387 -17.340 1.00 95.88 239 ASP A C 1
ATOM 1900 O O . ASP A 1 239 ? -17.117 3.204 -17.066 1.00 95.88 239 ASP A O 1
ATOM 1904 N N . ASP A 1 240 ? -16.552 4.779 -18.563 1.00 96.94 240 ASP A N 1
ATOM 1905 C CA . ASP A 1 240 ? -16.313 3.842 -19.668 1.00 96.94 240 ASP A CA 1
ATOM 1906 C C . ASP A 1 240 ? -15.097 2.952 -19.410 1.00 96.94 240 ASP A C 1
ATOM 1908 O O . ASP A 1 240 ? -15.206 1.731 -19.527 1.00 96.94 240 ASP A O 1
ATOM 1912 N N . SER A 1 241 ? -13.970 3.531 -18.983 1.00 96.44 241 SER A N 1
ATOM 1913 C CA . SER A 1 241 ? -12.780 2.756 -18.613 1.00 96.44 241 SER A CA 1
ATOM 1914 C C . SER A 1 241 ? -13.074 1.789 -17.467 1.00 96.44 241 SER A C 1
ATOM 1916 O O . SER A 1 241 ? -12.653 0.633 -17.500 1.00 96.44 241 SER A O 1
ATOM 1918 N N . ALA A 1 242 ? -13.837 2.237 -16.466 1.00 96.44 242 ALA A N 1
ATOM 1919 C CA . ALA A 1 242 ? -14.207 1.395 -15.335 1.00 96.44 242 ALA A CA 1
ATOM 1920 C C . ALA A 1 242 ? -15.106 0.225 -15.754 1.00 96.44 242 ALA A C 1
ATOM 1922 O O . ALA A 1 242 ? -14.882 -0.902 -15.316 1.00 96.44 242 ALA A O 1
ATOM 1923 N N . ARG A 1 243 ? -16.079 0.457 -16.648 1.00 96.25 243 ARG A N 1
ATOM 1924 C CA . ARG A 1 243 ? -16.893 -0.616 -17.242 1.00 96.25 243 ARG A CA 1
ATOM 1925 C C . ARG A 1 243 ? -16.056 -1.588 -18.066 1.00 96.25 243 ARG A C 1
ATOM 1927 O O . ARG A 1 243 ? -16.275 -2.792 -17.971 1.00 96.25 243 ARG A O 1
ATOM 1934 N N . GLN A 1 244 ? -15.104 -1.082 -18.847 1.00 95.69 244 GLN A N 1
ATOM 1935 C CA . GLN A 1 244 ? -14.228 -1.916 -19.665 1.00 95.69 244 GLN A CA 1
ATOM 1936 C C . GLN A 1 244 ? -13.409 -2.876 -18.795 1.00 95.69 244 GLN A C 1
ATOM 1938 O O . GLN A 1 244 ? -13.409 -4.076 -19.058 1.00 95.69 244 GLN A O 1
ATOM 1943 N N . ILE A 1 245 ? -12.776 -2.387 -17.725 1.00 95.44 245 ILE A N 1
ATOM 1944 C CA . ILE A 1 245 ? -12.023 -3.250 -16.800 1.00 95.44 245 ILE A CA 1
ATOM 1945 C C . ILE A 1 245 ? -12.961 -4.197 -16.048 1.00 95.44 245 ILE A C 1
ATOM 1947 O O . ILE A 1 245 ? -12.679 -5.383 -15.936 1.00 95.44 245 ILE A O 1
ATOM 1951 N N . ALA A 1 246 ? -14.109 -3.715 -15.570 1.00 96.69 246 ALA A N 1
ATOM 1952 C CA . ALA A 1 246 ? -15.056 -4.571 -14.858 1.00 96.69 246 ALA A CA 1
ATOM 1953 C C . ALA A 1 246 ? -15.585 -5.723 -15.732 1.00 96.69 246 ALA A C 1
ATOM 1955 O O . ALA A 1 246 ? -15.898 -6.793 -15.212 1.00 96.69 246 ALA A O 1
ATOM 1956 N N . SER A 1 247 ? -15.667 -5.525 -17.055 1.00 96.38 247 SER A N 1
ATOM 1957 C CA . SER A 1 247 ? -16.196 -6.523 -17.991 1.00 96.38 247 SER A CA 1
ATOM 1958 C C . SER A 1 247 ? -15.345 -7.789 -18.108 1.00 96.38 247 SER A C 1
ATOM 1960 O O . SER A 1 247 ? -15.891 -8.833 -18.461 1.00 96.38 247 SER A O 1
ATOM 1962 N N . ILE A 1 248 ? -14.049 -7.726 -17.771 1.00 96.94 248 ILE A N 1
ATOM 1963 C CA . ILE A 1 248 ? -13.175 -8.907 -17.788 1.00 96.94 248 ILE A CA 1
ATOM 1964 C C . ILE A 1 248 ? -13.234 -9.698 -16.478 1.00 96.94 248 ILE A C 1
ATOM 1966 O O . ILE A 1 248 ? -12.952 -10.885 -16.481 1.00 96.94 248 ILE A O 1
ATOM 1970 N N . CYS A 1 249 ? -13.653 -9.107 -15.353 1.00 97.81 249 CYS A N 1
ATOM 1971 C CA . CYS A 1 249 ? -13.641 -9.819 -14.068 1.00 97.81 249 CYS A CA 1
ATOM 1972 C C . CYS A 1 249 ? -14.418 -11.157 -14.075 1.00 97.81 249 CYS A C 1
ATOM 1974 O O . CYS A 1 249 ? -13.895 -12.135 -13.535 1.00 97.81 249 CYS A O 1
ATOM 1976 N N . PRO A 1 250 ? -15.613 -11.273 -14.697 1.00 97.31 250 PRO A N 1
ATOM 1977 C CA . PRO A 1 250 ? -16.351 -12.536 -14.760 1.00 97.31 250 PRO A CA 1
ATOM 1978 C C . PRO A 1 250 ? -15.639 -13.688 -15.477 1.00 97.31 250 PRO A C 1
ATOM 1980 O O . PRO A 1 250 ? -16.073 -14.826 -15.314 1.00 97.31 250 PRO A O 1
ATOM 1983 N N . THR A 1 251 ? -14.602 -13.424 -16.283 1.00 97.25 251 THR A N 1
ATOM 1984 C CA . THR A 1 251 ? -13.901 -14.467 -17.051 1.00 97.25 251 THR A CA 1
ATOM 1985 C C . THR A 1 251 ? -12.880 -15.237 -16.218 1.00 97.25 251 THR A C 1
ATOM 1987 O O . THR A 1 251 ? -12.351 -16.238 -16.693 1.00 97.25 251 THR A O 1
ATOM 1990 N N . PHE A 1 252 ? -12.594 -14.787 -14.994 1.00 97.62 252 PHE A N 1
ATOM 1991 C CA . PHE A 1 252 ? -11.620 -15.415 -14.109 1.00 97.62 252 PHE A CA 1
ATOM 1992 C C . PHE A 1 252 ? -12.267 -16.347 -13.076 1.00 97.62 252 PHE A C 1
ATOM 1994 O O . PHE A 1 252 ? -13.425 -16.189 -12.680 1.00 97.62 252 PHE A O 1
ATOM 2001 N N . GLU A 1 253 ? -11.468 -17.297 -12.590 1.00 96.56 253 GLU A N 1
ATOM 2002 C CA . GLU A 1 253 ? -11.819 -18.172 -11.468 1.00 96.56 253 GLU A CA 1
ATOM 2003 C C . GLU A 1 253 ? -11.988 -17.393 -10.157 1.00 96.56 253 GLU A C 1
ATOM 2005 O O . GLU A 1 253 ? -11.498 -16.275 -10.018 1.00 96.56 253 GLU A O 1
ATOM 2010 N N . VAL A 1 254 ? -12.654 -18.003 -9.172 1.00 95.44 254 VAL A N 1
ATOM 2011 C CA . VAL A 1 254 ? -13.147 -17.334 -7.950 1.00 95.44 254 VAL A CA 1
ATOM 2012 C C . VAL A 1 254 ? -12.132 -16.414 -7.252 1.00 95.44 254 VAL A C 1
ATOM 2014 O O . VAL A 1 254 ? -12.471 -15.269 -6.955 1.00 95.44 254 VAL A O 1
ATOM 2017 N N . ASP A 1 255 ? -10.894 -16.864 -7.035 1.00 95.88 255 ASP A N 1
ATOM 2018 C CA . ASP A 1 255 ? -9.877 -16.080 -6.320 1.00 95.88 255 ASP A CA 1
ATOM 2019 C C . ASP A 1 255 ? -9.409 -14.866 -7.144 1.00 95.88 255 ASP A C 1
ATOM 2021 O O . ASP A 1 255 ? -9.318 -13.751 -6.626 1.00 95.88 255 ASP A O 1
ATOM 2025 N N . ALA A 1 256 ? -9.158 -15.062 -8.442 1.00 98.00 256 ALA A N 1
ATOM 2026 C CA . ALA A 1 256 ? -8.741 -13.994 -9.351 1.00 98.00 256 ALA A CA 1
ATOM 2027 C C . ALA A 1 256 ? -9.896 -13.028 -9.651 1.00 98.00 256 ALA A C 1
ATOM 2029 O O . ALA A 1 256 ? -9.700 -11.816 -9.659 1.00 98.00 256 ALA A O 1
ATOM 2030 N N . ARG A 1 257 ? -11.125 -13.529 -9.809 1.00 97.75 257 ARG A N 1
ATOM 2031 C CA . ARG A 1 257 ? -12.328 -12.704 -9.967 1.00 97.75 257 ARG A CA 1
ATOM 2032 C C . ARG A 1 257 ? -12.567 -11.825 -8.744 1.00 97.75 257 ARG A C 1
ATOM 2034 O O . ARG A 1 257 ? -12.841 -10.636 -8.899 1.00 97.75 257 ARG A O 1
ATOM 2041 N N . GLY A 1 258 ? -12.425 -12.386 -7.543 1.00 97.31 258 GLY A N 1
ATOM 2042 C CA . GLY A 1 258 ? -12.532 -11.633 -6.296 1.00 97.31 258 GLY A CA 1
ATOM 2043 C C . GLY A 1 258 ? -11.494 -10.515 -6.199 1.00 97.31 258 GLY A C 1
ATOM 2044 O O . GLY A 1 258 ? -11.850 -9.386 -5.864 1.00 97.31 258 GLY A O 1
ATOM 2045 N N . ALA A 1 259 ? -10.236 -10.795 -6.560 1.00 97.75 259 ALA A N 1
ATOM 2046 C CA . ALA A 1 259 ? -9.192 -9.774 -6.650 1.00 97.75 259 ALA A CA 1
ATOM 2047 C C . ALA A 1 259 ? -9.517 -8.706 -7.711 1.00 97.75 259 ALA A C 1
ATOM 2049 O O . ALA A 1 259 ? -9.444 -7.519 -7.412 1.00 97.75 259 ALA A O 1
ATOM 2050 N N . CYS A 1 260 ? -9.971 -9.104 -8.903 1.00 98.44 260 CYS A N 1
ATOM 2051 C CA . CYS A 1 260 ? -10.362 -8.183 -9.973 1.00 98.44 260 CYS A CA 1
ATOM 2052 C C . CYS A 1 260 ? -11.443 -7.201 -9.512 1.00 98.44 260 CYS A C 1
ATOM 2054 O O . CYS A 1 260 ? -11.261 -5.989 -9.613 1.00 98.44 260 CYS A O 1
ATOM 2056 N N . TYR A 1 261 ? -12.539 -7.705 -8.932 1.00 98.38 261 TYR A N 1
ATOM 2057 C CA . TYR A 1 261 ? -13.605 -6.846 -8.414 1.00 98.38 261 TYR A CA 1
ATOM 2058 C C . TYR A 1 261 ? -13.151 -5.975 -7.248 1.00 98.38 261 TYR A C 1
ATOM 2060 O O . TYR A 1 261 ? -13.569 -4.820 -7.172 1.00 98.38 261 TYR A O 1
ATOM 2068 N N . ARG A 1 262 ? -12.302 -6.498 -6.355 1.00 97.81 262 ARG A N 1
ATOM 2069 C CA . ARG A 1 262 ? -11.734 -5.712 -5.259 1.00 97.81 262 ARG A CA 1
ATOM 2070 C C . ARG A 1 262 ? -10.974 -4.500 -5.798 1.00 97.81 262 ARG A C 1
ATOM 2072 O O . ARG A 1 262 ? -11.243 -3.392 -5.343 1.00 97.81 262 ARG A O 1
ATOM 2079 N N . GLU A 1 263 ? -10.070 -4.695 -6.760 1.00 98.06 263 GLU A N 1
ATOM 2080 C CA . GLU A 1 263 ? -9.193 -3.623 -7.253 1.00 98.06 263 GLU A CA 1
ATOM 2081 C C . GLU A 1 263 ? -9.910 -2.558 -8.086 1.00 98.06 263 GLU A C 1
ATOM 2083 O O . GLU A 1 263 ? -9.407 -1.438 -8.200 1.00 98.06 263 GLU A O 1
ATOM 2088 N N . LEU A 1 264 ? -11.119 -2.827 -8.599 1.00 98.12 264 LEU A N 1
ATOM 2089 C CA . LEU A 1 264 ? -11.947 -1.798 -9.249 1.00 98.12 264 LEU A CA 1
ATOM 2090 C C . LEU A 1 264 ? -12.194 -0.575 -8.348 1.00 98.12 264 LEU A C 1
ATOM 2092 O O . LEU A 1 264 ? -12.437 0.524 -8.853 1.00 98.12 264 LEU A O 1
ATOM 2096 N N . SER A 1 265 ? -12.064 -0.720 -7.026 1.00 97.50 265 SER A N 1
ATOM 2097 C CA . SER A 1 265 ? -12.077 0.402 -6.086 1.00 97.50 265 SER A CA 1
ATOM 2098 C C . SER A 1 265 ? -11.095 1.521 -6.454 1.00 97.50 265 SER A C 1
ATOM 2100 O O . SER A 1 265 ? -11.409 2.695 -6.243 1.00 97.50 265 SER A O 1
ATOM 2102 N N . HIS A 1 266 ? -9.934 1.196 -7.034 1.00 96.06 266 HIS A N 1
ATOM 2103 C CA . HIS A 1 266 ? -8.945 2.189 -7.450 1.00 96.06 266 HIS A CA 1
ATOM 2104 C C . HIS A 1 266 ? -9.521 3.118 -8.519 1.00 96.06 266 HIS A C 1
ATOM 2106 O O . HIS A 1 266 ? -9.497 4.337 -8.357 1.00 96.06 266 HIS A O 1
ATOM 2112 N N . ILE A 1 267 ? -10.118 2.573 -9.583 1.00 96.88 267 ILE A N 1
ATOM 2113 C CA . ILE A 1 267 ? -10.701 3.423 -10.625 1.00 96.88 267 ILE A CA 1
ATOM 2114 C C . ILE A 1 267 ? -11.964 4.141 -10.143 1.00 96.88 267 ILE A C 1
ATOM 2116 O O . ILE A 1 267 ? -12.164 5.308 -10.478 1.00 96.88 267 ILE A O 1
ATOM 2120 N N . TYR A 1 268 ? -12.785 3.501 -9.308 1.00 97.31 268 TYR A N 1
ATOM 2121 C CA . TYR A 1 268 ? -13.995 4.132 -8.779 1.00 97.31 268 TYR A CA 1
ATOM 2122 C C . TYR A 1 268 ? -13.685 5.358 -7.918 1.00 97.31 268 TYR A C 1
ATOM 2124 O O . TYR A 1 268 ? -14.303 6.404 -8.112 1.00 97.31 268 TYR A O 1
ATOM 2132 N N . THR A 1 269 ? -12.690 5.267 -7.034 1.00 95.06 269 THR A N 1
ATOM 2133 C CA . THR A 1 269 ? -12.272 6.391 -6.177 1.00 95.06 269 THR A CA 1
ATOM 2134 C C . THR A 1 269 ? -11.551 7.500 -6.953 1.00 95.06 269 THR A C 1
ATOM 2136 O O . THR A 1 269 ? -11.601 8.672 -6.579 1.00 95.06 269 THR A O 1
ATOM 2139 N N . LEU A 1 270 ? -10.933 7.167 -8.091 1.00 92.38 270 LEU A N 1
ATOM 2140 C CA . LEU A 1 270 ? -10.360 8.147 -9.016 1.00 92.38 270 LEU A CA 1
ATOM 2141 C C . LEU A 1 270 ? -11.420 8.909 -9.830 1.00 92.38 270 LEU A C 1
ATOM 2143 O O . LEU A 1 270 ? -11.187 10.065 -10.189 1.00 92.38 270 LEU A O 1
ATOM 2147 N N . ILE A 1 271 ? -12.568 8.286 -10.116 1.00 94.44 271 ILE A N 1
ATOM 2148 C CA . ILE A 1 271 ? -13.711 8.923 -10.793 1.00 94.44 271 ILE A CA 1
ATOM 2149 C C . ILE A 1 271 ? -14.477 9.832 -9.828 1.00 94.44 271 ILE A C 1
ATOM 2151 O O . ILE A 1 271 ? -14.925 10.918 -10.201 1.00 94.44 271 ILE A O 1
ATOM 2155 N N . THR A 1 272 ? -14.663 9.392 -8.585 1.00 92.25 272 THR A N 1
ATOM 2156 C CA . THR A 1 272 ? -15.452 10.112 -7.587 1.00 92.25 272 THR A CA 1
ATOM 2157 C C . THR A 1 272 ? -14.952 9.833 -6.177 1.00 92.25 272 THR A C 1
ATOM 2159 O O . THR A 1 272 ? -14.577 8.712 -5.864 1.00 92.25 272 THR A O 1
ATOM 2162 N N . ASN A 1 273 ? -15.002 10.846 -5.311 1.00 88.25 273 ASN A N 1
ATOM 2163 C CA . ASN A 1 273 ? -14.698 10.684 -3.889 1.00 88.25 273 ASN A CA 1
ATOM 2164 C C . ASN A 1 273 ? -15.960 10.539 -3.019 1.00 88.25 273 ASN A C 1
ATOM 2166 O O . ASN A 1 273 ? -15.850 10.550 -1.802 1.00 88.25 273 ASN A O 1
ATOM 2170 N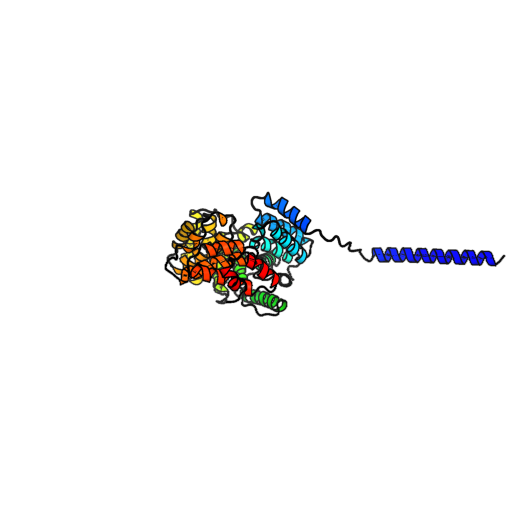 N . ASP A 1 274 ? -17.152 10.437 -3.620 1.00 92.12 274 ASP A N 1
ATOM 2171 C CA . ASP A 1 274 ? -18.413 10.232 -2.896 1.00 92.12 274 ASP A CA 1
ATOM 2172 C C . ASP A 1 274 ? -18.559 8.747 -2.501 1.00 92.12 274 ASP A C 1
ATOM 2174 O O . ASP A 1 274 ? -18.747 7.904 -3.392 1.00 92.12 274 ASP A O 1
ATOM 2178 N N . PRO A 1 275 ? -18.548 8.402 -1.195 1.00 93.56 275 PRO A N 1
ATOM 2179 C CA . PRO A 1 275 ? -18.652 7.016 -0.747 1.00 93.56 275 PRO A CA 1
ATOM 2180 C C . PRO A 1 275 ? -19.920 6.310 -1.245 1.00 93.56 275 PRO A C 1
ATOM 2182 O O . PRO A 1 275 ? -19.895 5.117 -1.540 1.00 93.56 275 PRO A O 1
ATOM 2185 N N . GLN A 1 276 ? -21.035 7.024 -1.415 1.00 94.75 276 GLN A N 1
ATOM 2186 C CA . GLN A 1 276 ? -22.287 6.425 -1.880 1.00 94.75 276 GLN A CA 1
ATOM 2187 C C . GLN A 1 276 ? -22.251 6.073 -3.355 1.00 94.75 276 GLN A C 1
ATOM 2189 O O . GLN A 1 276 ? -22.779 5.036 -3.770 1.00 94.75 276 GLN A O 1
ATOM 2194 N N . ARG A 1 277 ? -21.603 6.914 -4.158 1.00 95.62 277 ARG A N 1
ATOM 2195 C CA . ARG A 1 277 ? -21.390 6.618 -5.570 1.00 95.62 277 ARG A CA 1
ATOM 2196 C C . ARG A 1 277 ? -20.411 5.457 -5.741 1.00 95.62 277 ARG A C 1
ATOM 2198 O O . ARG A 1 277 ? -20.691 4.565 -6.539 1.00 95.62 277 ARG A O 1
ATOM 2205 N N . VAL A 1 278 ? -19.338 5.404 -4.949 1.00 96.75 278 VAL A N 1
ATOM 2206 C CA . VAL A 1 278 ? -18.397 4.271 -4.971 1.00 96.75 278 VAL A CA 1
ATOM 2207 C C . VAL A 1 278 ? -19.060 2.968 -4.526 1.00 96.75 278 VAL A C 1
ATOM 2209 O O . VAL A 1 278 ? -18.894 1.947 -5.191 1.00 96.75 278 VAL A O 1
ATOM 2212 N N . TYR A 1 279 ? -19.882 2.994 -3.471 1.00 97.19 279 TYR A N 1
ATOM 2213 C CA . TYR A 1 279 ? -20.659 1.826 -3.054 1.00 97.19 279 TYR A CA 1
ATOM 2214 C C . TYR A 1 279 ? -21.523 1.294 -4.202 1.00 97.19 279 TYR A C 1
ATOM 2216 O O . TYR A 1 279 ? -21.475 0.103 -4.502 1.00 97.19 279 TYR A O 1
ATOM 2224 N N . LYS A 1 280 ? -22.255 2.178 -4.897 1.00 97.00 280 LYS A N 1
ATOM 2225 C CA . LYS A 1 280 ? -23.080 1.807 -6.059 1.00 97.00 280 LYS A CA 1
ATOM 2226 C C . LYS A 1 280 ? -22.263 1.197 -7.197 1.00 97.00 280 LYS A C 1
ATOM 2228 O O . LYS A 1 280 ? -22.738 0.244 -7.803 1.00 97.00 280 LYS A O 1
ATOM 2233 N N . TYR A 1 281 ? -21.057 1.699 -7.471 1.00 97.44 281 TYR A N 1
ATOM 2234 C CA . TYR A 1 281 ? -20.172 1.064 -8.450 1.00 97.44 281 TYR A CA 1
ATOM 2235 C C . TYR A 1 281 ? -19.784 -0.356 -8.033 1.00 97.44 281 TYR A C 1
ATOM 2237 O O . TYR A 1 281 ? -19.914 -1.279 -8.831 1.00 97.44 281 TYR A O 1
ATOM 2245 N N . CYS A 1 282 ? -19.388 -0.556 -6.775 1.00 98.06 282 CYS A N 1
ATOM 2246 C CA . CYS A 1 282 ? -19.026 -1.879 -6.271 1.00 98.06 282 CYS A CA 1
ATOM 2247 C C . CYS A 1 282 ? -20.202 -2.875 -6.285 1.00 98.06 282 CYS A C 1
ATOM 2249 O O . CYS A 1 282 ? -19.986 -4.068 -6.492 1.00 98.06 282 CYS A O 1
ATOM 2251 N N . GLN A 1 283 ? -21.449 -2.405 -6.141 1.00 96.75 283 GLN A N 1
ATOM 2252 C CA . GLN A 1 283 ? -22.651 -3.247 -6.276 1.00 96.75 283 GLN A CA 1
ATOM 2253 C C . GLN A 1 283 ? -22.879 -3.791 -7.699 1.00 96.75 283 GLN A C 1
ATOM 2255 O O . GLN A 1 283 ? -23.787 -4.594 -7.896 1.00 96.75 283 GLN A O 1
ATOM 2260 N N . ALA A 1 284 ? -22.074 -3.396 -8.692 1.00 90.88 284 ALA A N 1
ATOM 2261 C CA . ALA A 1 284 ? -22.111 -4.002 -10.021 1.00 90.88 284 ALA A CA 1
ATOM 2262 C C . ALA A 1 284 ? -21.546 -5.436 -10.050 1.00 90.88 284 ALA A C 1
ATOM 2264 O O . ALA A 1 284 ? -21.795 -6.157 -11.016 1.00 90.88 284 ALA A O 1
ATOM 2265 N N . SER A 1 285 ? -20.798 -5.867 -9.023 1.00 94.81 285 SER A N 1
ATOM 2266 C CA . SER A 1 285 ? -20.403 -7.276 -8.918 1.00 94.81 285 SER A CA 1
ATOM 2267 C C . SER A 1 285 ? -21.639 -8.160 -8.679 1.00 94.81 285 SER A C 1
ATOM 2269 O O . SER A 1 285 ? -22.456 -7.850 -7.807 1.00 94.81 285 SER A O 1
ATOM 2271 N N . PRO A 1 286 ? -21.782 -9.291 -9.398 1.00 91.88 286 PRO A N 1
ATOM 2272 C CA . PRO A 1 286 ? -22.883 -10.228 -9.178 1.00 91.88 286 PRO A CA 1
ATOM 2273 C C . PRO A 1 286 ? -22.785 -10.951 -7.823 1.00 91.88 286 PRO A C 1
ATOM 2275 O O . PRO A 1 286 ? -23.761 -11.554 -7.374 1.00 91.88 286 PRO A O 1
ATOM 2278 N N . ASN A 1 287 ? -21.624 -10.907 -7.162 1.00 96.94 287 ASN A N 1
ATOM 2279 C CA . ASN A 1 287 ? -21.387 -11.528 -5.868 1.00 96.94 287 ASN A CA 1
ATOM 2280 C C . ASN A 1 287 ? -21.351 -10.463 -4.758 1.00 96.94 287 ASN A C 1
ATOM 2282 O O . ASN A 1 287 ? -20.567 -9.518 -4.792 1.00 96.94 287 ASN A O 1
ATOM 2286 N N . LYS A 1 288 ? -22.180 -10.646 -3.724 1.00 95.94 288 LYS A N 1
ATOM 2287 C CA . LYS A 1 288 ? -22.301 -9.691 -2.610 1.00 95.94 288 LYS A CA 1
ATOM 2288 C C . LYS A 1 288 ? -21.030 -9.561 -1.766 1.00 95.94 288 LYS A C 1
ATOM 2290 O O . LYS A 1 288 ? -20.776 -8.484 -1.234 1.00 95.94 288 LYS A O 1
ATOM 2295 N N . ASP A 1 289 ? -20.250 -10.630 -1.623 1.00 96.50 289 ASP A N 1
ATOM 2296 C CA . ASP A 1 289 ? -18.984 -10.595 -0.889 1.00 96.50 289 ASP A CA 1
ATOM 2297 C C . ASP A 1 289 ? -17.909 -9.848 -1.688 1.00 96.50 289 ASP A C 1
ATOM 2299 O O . ASP A 1 289 ? -17.217 -9.005 -1.124 1.00 96.50 289 ASP A O 1
ATOM 2303 N N . GLU A 1 290 ? -17.827 -10.073 -3.003 1.00 97.75 290 GLU A N 1
ATOM 2304 C CA . GLU A 1 290 ? -16.918 -9.340 -3.901 1.00 97.75 290 GLU A CA 1
ATOM 2305 C C . GLU A 1 290 ? -17.286 -7.841 -3.952 1.00 97.75 290 GLU A C 1
ATOM 2307 O O . GLU A 1 290 ? -16.416 -6.979 -3.811 1.00 97.75 290 GLU A O 1
ATOM 2312 N N . ALA A 1 291 ? -18.583 -7.514 -4.044 1.00 97.69 291 ALA A N 1
ATOM 2313 C CA . ALA A 1 291 ? -19.083 -6.139 -3.957 1.00 97.69 291 ALA A CA 1
ATOM 2314 C C . ALA A 1 291 ? -18.720 -5.466 -2.621 1.00 97.69 291 ALA A C 1
ATOM 2316 O O . ALA A 1 291 ? -18.357 -4.287 -2.579 1.00 97.69 291 ALA A O 1
ATOM 2317 N N . ARG A 1 292 ? -18.802 -6.212 -1.512 1.00 97.38 292 ARG A N 1
ATOM 2318 C CA . ARG A 1 292 ? -18.424 -5.716 -0.185 1.00 97.38 292 ARG A CA 1
ATOM 2319 C C . ARG A 1 292 ? -16.922 -5.460 -0.090 1.00 97.38 292 ARG A C 1
ATOM 2321 O O . ARG A 1 292 ? -16.543 -4.387 0.373 1.00 97.38 292 ARG A O 1
ATOM 2328 N N . GLU A 1 293 ? -16.079 -6.397 -0.523 1.00 97.38 293 GLU A N 1
ATOM 2329 C CA . GLU A 1 293 ? -14.622 -6.217 -0.462 1.00 97.38 293 GLU A CA 1
ATOM 2330 C C . GLU A 1 293 ? -14.136 -5.096 -1.393 1.00 97.38 293 GLU A C 1
ATOM 2332 O O . GLU A 1 293 ? -13.248 -4.344 -0.994 1.00 97.38 293 GLU A O 1
ATOM 2337 N N . CYS A 1 294 ? -14.764 -4.897 -2.560 1.00 98.38 294 CYS A N 1
ATOM 2338 C CA . CYS A 1 294 ? -14.551 -3.710 -3.400 1.00 98.38 294 CYS A CA 1
ATOM 2339 C C . CYS A 1 294 ? -14.787 -2.418 -2.611 1.00 98.38 294 CYS A C 1
ATOM 2341 O O . CYS A 1 294 ? -13.930 -1.535 -2.575 1.00 98.38 294 CYS A O 1
ATOM 2343 N N . TYR A 1 295 ? -15.926 -2.307 -1.920 1.00 98.00 295 TYR A N 1
ATOM 2344 C CA . TYR A 1 295 ? -16.227 -1.088 -1.176 1.00 98.00 295 TYR A CA 1
ATOM 2345 C C . TYR A 1 295 ? -15.315 -0.917 0.043 1.00 98.00 295 TYR A C 1
ATOM 2347 O O . TYR A 1 295 ? -14.828 0.180 0.293 1.00 98.00 295 TYR A O 1
ATOM 2355 N N . PHE A 1 296 ? -15.018 -1.989 0.778 1.00 97.00 296 PHE A N 1
ATOM 2356 C CA . PHE A 1 296 ? -14.066 -1.939 1.889 1.00 97.00 296 PHE A CA 1
ATOM 2357 C C . PHE A 1 296 ? -12.668 -1.515 1.449 1.00 97.00 296 PHE A C 1
ATOM 2359 O O . PHE A 1 296 ? -12.034 -0.723 2.143 1.00 97.00 296 PHE A O 1
ATOM 2366 N N . HIS A 1 297 ? -12.198 -1.995 0.299 1.00 96.00 297 HIS A N 1
ATOM 2367 C CA . HIS A 1 297 ? -10.931 -1.536 -0.258 1.00 96.00 297 HIS A CA 1
ATOM 2368 C C . HIS A 1 297 ? -11.009 -0.068 -0.689 1.00 96.00 297 HIS A C 1
ATOM 2370 O O . HIS A 1 297 ? -10.108 0.705 -0.376 1.00 96.00 297 HIS A O 1
ATOM 2376 N N . ALA A 1 298 ? -12.125 0.368 -1.280 1.00 96.06 298 ALA A N 1
ATOM 2377 C CA . ALA A 1 298 ? -12.339 1.776 -1.607 1.00 96.06 298 ALA A CA 1
ATOM 2378 C C . ALA A 1 298 ? -12.288 2.697 -0.383 1.00 96.06 298 ALA A C 1
ATOM 2380 O O . ALA A 1 298 ? -11.714 3.781 -0.466 1.00 96.06 298 ALA A O 1
ATOM 2381 N N . LEU A 1 299 ? -12.852 2.279 0.756 1.00 94.00 299 LEU A N 1
ATOM 2382 C CA . LEU A 1 299 ? -12.779 3.051 1.998 1.00 94.00 299 LEU A CA 1
ATOM 2383 C C . LEU A 1 299 ? -11.325 3.287 2.411 1.00 94.00 299 LEU A C 1
ATOM 2385 O O . LEU A 1 299 ? -10.996 4.417 2.760 1.00 94.00 299 LEU A O 1
ATOM 2389 N N . ASN A 1 300 ? -10.457 2.273 2.293 1.00 90.50 300 ASN A N 1
ATOM 2390 C CA . ASN A 1 300 ? -9.032 2.424 2.597 1.00 90.50 300 ASN A CA 1
ATOM 2391 C C . ASN A 1 300 ? -8.379 3.537 1.759 1.00 90.50 300 ASN A C 1
ATOM 2393 O O . ASN A 1 300 ? -7.543 4.280 2.265 1.00 90.50 300 ASN A O 1
ATOM 2397 N N . LEU A 1 301 ? -8.764 3.645 0.484 1.00 90.12 301 LEU A N 1
ATOM 2398 C CA . LEU A 1 301 ? -8.218 4.625 -0.457 1.00 90.12 301 LEU A CA 1
ATOM 2399 C C . LEU A 1 301 ? -8.787 6.029 -0.215 1.00 90.12 301 LEU A C 1
ATOM 2401 O O . LEU A 1 301 ? -8.043 7.008 -0.204 1.00 90.12 301 LEU A O 1
ATOM 2405 N N . MET A 1 302 ? -10.101 6.140 0.006 1.00 90.94 302 MET A N 1
ATOM 2406 C CA . MET A 1 302 ? -10.770 7.434 0.180 1.00 90.94 302 MET A CA 1
ATOM 2407 C C . MET A 1 302 ? -10.302 8.161 1.442 1.00 90.94 302 MET A C 1
ATOM 2409 O O . MET A 1 302 ? -10.085 9.371 1.384 1.00 90.94 302 MET A O 1
ATOM 2413 N N . VAL A 1 303 ? -10.096 7.443 2.555 1.00 87.81 303 VAL A N 1
ATOM 2414 C CA . VAL A 1 303 ? -9.682 8.055 3.835 1.00 87.81 303 VAL A CA 1
ATOM 2415 C C . VAL A 1 303 ? -8.239 8.557 3.842 1.00 87.81 303 VAL A C 1
ATOM 2417 O O . VAL A 1 303 ? -7.890 9.374 4.686 1.00 87.81 303 VAL A O 1
ATOM 2420 N N . LEU A 1 304 ? -7.412 8.086 2.907 1.00 82.62 304 LEU A N 1
ATOM 2421 C CA . LEU A 1 304 ? -6.042 8.564 2.702 1.00 82.62 304 LEU A CA 1
ATOM 2422 C C . LEU A 1 304 ? -5.949 9.641 1.613 1.00 82.62 304 LEU A C 1
ATOM 2424 O O . LEU A 1 304 ? -4.874 10.176 1.358 1.00 82.62 304 LEU A O 1
ATOM 2428 N N . SER A 1 305 ? -7.054 9.954 0.935 1.00 82.25 305 SER A N 1
ATOM 2429 C CA . SER A 1 305 ? -7.046 10.932 -0.147 1.00 82.25 305 SER A CA 1
ATOM 2430 C C . SER A 1 305 ? -7.000 12.368 0.383 1.00 82.25 305 SER A C 1
ATOM 2432 O O . SER A 1 305 ? -7.593 12.684 1.411 1.00 82.25 305 SER A O 1
ATOM 2434 N N . ASP A 1 306 ? -6.410 13.282 -0.395 1.00 71.50 306 ASP A N 1
ATOM 2435 C CA . ASP A 1 306 ? -6.432 14.730 -0.114 1.00 71.50 306 ASP A CA 1
ATOM 2436 C C . ASP A 1 306 ? -7.863 15.309 -0.014 1.00 71.50 306 ASP A C 1
ATOM 2438 O O . ASP A 1 306 ? -8.042 16.436 0.437 1.00 71.50 306 ASP A O 1
ATOM 2442 N N . LYS A 1 307 ? -8.876 14.553 -0.460 1.00 72.00 307 LYS A N 1
ATOM 2443 C CA . LYS A 1 307 ? -10.299 14.917 -0.454 1.00 72.00 307 LYS A CA 1
ATOM 2444 C C . LYS A 1 307 ? -11.071 14.278 0.705 1.00 72.00 307 LYS A C 1
ATOM 2446 O O . LYS A 1 307 ? -12.289 14.422 0.778 1.00 72.00 307 LYS A O 1
ATOM 2451 N N . ALA A 1 308 ? -10.408 13.533 1.593 1.00 75.62 308 ALA A N 1
ATOM 2452 C CA . ALA A 1 308 ? -11.073 12.829 2.689 1.00 75.62 308 ALA A CA 1
ATOM 2453 C C . ALA A 1 308 ? -11.854 13.787 3.606 1.00 75.62 308 ALA A C 1
ATOM 2455 O O . ALA A 1 308 ? -12.950 13.443 4.047 1.00 75.62 308 ALA A O 1
ATOM 2456 N N . SER A 1 309 ? -11.323 14.997 3.830 1.00 67.44 309 SER A N 1
ATOM 2457 C CA . SER A 1 309 ? -11.946 16.061 4.631 1.00 67.44 309 SER A CA 1
ATOM 2458 C C . SER A 1 309 ? -13.227 16.638 4.032 1.00 67.44 309 SER A C 1
ATOM 2460 O O . SER A 1 309 ? -13.995 17.270 4.752 1.00 67.44 309 SER A O 1
ATOM 2462 N N . ASP A 1 310 ? -13.453 16.446 2.731 1.00 67.00 310 ASP A N 1
ATOM 2463 C CA . ASP A 1 310 ? -14.618 16.997 2.030 1.00 67.00 310 ASP A CA 1
ATOM 2464 C C . ASP A 1 310 ? -15.876 16.148 2.265 1.00 67.00 310 ASP A C 1
ATOM 2466 O O . ASP A 1 310 ? -16.991 16.576 1.967 1.00 67.00 310 ASP A O 1
ATOM 2470 N N . ASN A 1 311 ? -15.701 14.933 2.790 1.00 72.06 311 ASN A N 1
ATOM 2471 C CA . ASN A 1 311 ? -16.777 13.981 2.997 1.00 72.06 311 ASN A CA 1
ATOM 2472 C C . ASN A 1 311 ? -17.277 13.999 4.443 1.00 72.06 311 ASN A C 1
ATOM 2474 O O . ASN A 1 311 ? -16.497 14.049 5.394 1.00 72.06 311 ASN A O 1
ATOM 2478 N N . ASP A 1 312 ? -18.585 13.811 4.608 1.00 81.06 312 ASP A N 1
ATOM 2479 C CA . ASP A 1 312 ? -19.158 13.479 5.908 1.00 81.06 312 ASP A CA 1
ATOM 2480 C C . ASP A 1 312 ? -18.714 12.065 6.325 1.00 81.06 312 ASP A C 1
ATOM 2482 O O . ASP A 1 312 ? -19.095 11.056 5.722 1.00 81.06 312 ASP A O 1
ATOM 2486 N N . LEU A 1 313 ? -17.892 11.992 7.374 1.00 81.56 313 LEU A N 1
ATOM 2487 C CA . LEU A 1 313 ? -17.362 10.745 7.925 1.00 81.56 313 LEU A CA 1
ATOM 2488 C C . LEU A 1 313 ? -18.469 9.767 8.357 1.00 81.56 313 LEU A C 1
ATOM 2490 O O . LEU A 1 313 ? -18.253 8.553 8.319 1.00 81.56 313 LEU A O 1
ATOM 2494 N N . ALA A 1 314 ? -19.664 10.258 8.707 1.00 82.00 314 ALA A N 1
ATOM 2495 C CA . ALA A 1 314 ? -20.799 9.413 9.082 1.00 82.00 314 ALA A CA 1
ATOM 2496 C C . ALA A 1 314 ? -21.328 8.566 7.906 1.00 82.00 314 ALA A C 1
ATOM 2498 O O . ALA A 1 314 ? -21.888 7.485 8.106 1.00 82.00 314 ALA A O 1
ATOM 2499 N N . VAL A 1 315 ? -21.104 9.011 6.666 1.00 89.75 315 VAL A N 1
ATOM 2500 C CA . VAL A 1 315 ? -21.642 8.380 5.449 1.00 89.75 315 VAL A CA 1
ATOM 2501 C C . VAL A 1 315 ? -20.855 7.131 5.036 1.00 89.75 315 VAL A C 1
ATOM 2503 O O . VAL A 1 315 ? -21.389 6.263 4.343 1.00 89.75 315 VAL A O 1
ATOM 2506 N N . TYR A 1 316 ? -19.604 6.978 5.481 1.00 91.19 316 TYR A N 1
ATOM 2507 C CA . TYR A 1 316 ? -18.706 5.911 5.016 1.00 91.19 316 TYR A CA 1
ATOM 2508 C C . TYR A 1 316 ? -19.257 4.505 5.302 1.00 91.19 316 TYR A C 1
ATOM 2510 O O . TYR A 1 316 ? -19.238 3.637 4.426 1.00 91.19 316 TYR A O 1
ATOM 2518 N N . CYS A 1 317 ? -19.810 4.289 6.499 1.00 93.62 317 CYS A N 1
ATOM 2519 C CA . CYS A 1 317 ? -20.336 2.988 6.922 1.00 93.62 317 CYS A CA 1
ATOM 2520 C C . CYS A 1 317 ? -21.868 2.879 6.854 1.00 93.62 317 CYS A C 1
ATOM 2522 O O . CYS A 1 317 ? -22.418 1.846 7.238 1.00 93.62 317 CYS A O 1
ATOM 2524 N N . GLN A 1 318 ? -22.572 3.898 6.341 1.00 92.31 318 GLN A N 1
ATOM 2525 C CA . GLN A 1 318 ? -24.039 3.956 6.407 1.00 92.31 318 GLN A CA 1
ATOM 2526 C C . GLN A 1 318 ? -24.731 2.794 5.678 1.00 92.31 318 GLN A C 1
ATOM 2528 O O . GLN A 1 318 ? -25.785 2.332 6.108 1.00 92.31 318 GLN A O 1
ATOM 2533 N N . ASN A 1 319 ? -24.115 2.278 4.608 1.00 93.38 319 ASN A N 1
ATOM 2534 C CA . ASN A 1 319 ? -24.666 1.185 3.800 1.00 93.38 319 ASN A CA 1
ATOM 2535 C C . ASN A 1 319 ? -24.682 -0.167 4.526 1.00 93.38 319 ASN A C 1
ATOM 2537 O O . ASN A 1 319 ? -25.268 -1.123 4.029 1.00 93.38 319 ASN A O 1
ATOM 2541 N N . PHE A 1 320 ? -24.057 -0.246 5.701 1.00 94.38 320 PHE A N 1
ATOM 2542 C CA . PHE A 1 320 ? -24.049 -1.435 6.547 1.00 94.38 320 PHE A CA 1
ATOM 2543 C C . PHE A 1 320 ? -24.926 -1.274 7.793 1.00 94.38 320 PHE A C 1
ATOM 2545 O O . PHE A 1 320 ? -24.896 -2.132 8.669 1.00 94.38 320 PHE A O 1
ATOM 2552 N N . LYS A 1 321 ? -25.716 -0.193 7.904 1.00 90.69 321 LYS A N 1
ATOM 2553 C CA . LYS A 1 321 ? -26.588 0.044 9.063 1.00 90.69 321 LYS A CA 1
ATOM 2554 C C . LYS A 1 321 ? -27.534 -1.146 9.284 1.00 90.69 321 LYS A C 1
ATOM 2556 O O . LYS A 1 321 ? -28.264 -1.536 8.379 1.00 90.69 321 LYS A O 1
ATOM 2561 N N . GLY A 1 322 ? -27.525 -1.699 10.497 1.00 90.38 322 GLY A N 1
ATOM 2562 C CA . GLY A 1 322 ? -28.285 -2.906 10.855 1.00 90.38 322 GLY A CA 1
ATOM 2563 C C . GLY A 1 322 ? -27.527 -4.227 10.669 1.00 90.38 322 GLY A C 1
ATOM 2564 O O . GLY A 1 322 ? -28.072 -5.275 11.000 1.00 90.38 322 GLY A O 1
ATOM 2565 N N . ASP A 1 323 ? -26.282 -4.190 10.185 1.00 94.75 323 ASP A N 1
ATOM 2566 C CA . ASP A 1 323 ? -25.376 -5.338 10.105 1.00 94.75 323 ASP A CA 1
ATOM 2567 C C . ASP A 1 323 ? -24.128 -5.090 10.965 1.00 94.75 323 ASP A C 1
ATOM 2569 O O . ASP A 1 323 ? -23.121 -4.530 10.520 1.00 94.75 323 ASP A O 1
ATOM 2573 N N . ASP A 1 324 ? -24.197 -5.520 12.225 1.00 95.50 324 ASP A N 1
ATOM 2574 C CA . ASP A 1 324 ? -23.150 -5.302 13.224 1.00 95.50 324 ASP A CA 1
ATOM 2575 C C . ASP A 1 324 ? -21.767 -5.786 12.775 1.00 95.50 324 ASP A C 1
ATOM 2577 O O . ASP A 1 324 ? -20.748 -5.155 13.081 1.00 95.50 324 ASP A O 1
ATOM 2581 N N . LYS A 1 325 ? -21.714 -6.912 12.051 1.00 95.88 325 LYS A N 1
ATOM 2582 C CA . LYS A 1 325 ? -20.458 -7.486 11.563 1.00 95.88 325 LYS A CA 1
ATOM 2583 C C . LYS A 1 325 ? -19.842 -6.557 10.524 1.00 95.88 325 LYS A C 1
ATOM 2585 O O . LYS A 1 325 ? -18.670 -6.200 10.647 1.00 95.88 325 LYS A O 1
ATOM 2590 N N . ASN A 1 326 ? -20.625 -6.138 9.534 1.00 95.50 326 ASN A N 1
ATOM 2591 C CA . ASN A 1 326 ? -20.116 -5.316 8.443 1.00 95.50 326 ASN A CA 1
ATOM 2592 C C . ASN A 1 326 ? -19.826 -3.868 8.864 1.00 95.50 326 ASN A C 1
ATOM 2594 O O . ASN A 1 326 ? -18.858 -3.295 8.367 1.00 95.50 326 ASN A O 1
ATOM 2598 N N . ILE A 1 327 ? -20.555 -3.301 9.833 1.00 95.56 327 ILE A N 1
ATOM 2599 C CA . ILE A 1 327 ? -20.207 -1.991 10.417 1.00 95.56 327 ILE A CA 1
ATOM 2600 C C . ILE A 1 327 ? -18.845 -2.057 11.115 1.00 95.56 327 ILE A C 1
ATOM 2602 O O . ILE A 1 327 ? -17.984 -1.213 10.869 1.00 95.56 327 ILE A O 1
ATOM 2606 N N . LYS A 1 328 ? -18.604 -3.076 11.950 1.00 95.81 328 LYS A N 1
ATOM 2607 C CA . LYS A 1 328 ? -17.308 -3.248 12.632 1.00 95.81 328 LYS A CA 1
ATOM 2608 C C . LYS A 1 328 ? -16.163 -3.465 11.640 1.00 95.81 328 LYS A C 1
ATOM 2610 O O . LYS A 1 328 ? -15.086 -2.886 11.804 1.00 95.81 328 LYS A O 1
ATOM 2615 N N . SER A 1 329 ? -16.394 -4.249 10.586 1.00 95.50 329 SER A N 1
ATOM 2616 C CA . SER A 1 329 ? -15.428 -4.404 9.495 1.00 95.50 329 SER A CA 1
ATOM 2617 C C . SER A 1 329 ? -15.152 -3.075 8.786 1.00 95.50 329 SER A C 1
ATOM 2619 O O . SER A 1 329 ? -13.987 -2.724 8.622 1.00 95.50 329 SER A O 1
ATOM 2621 N N . CYS A 1 330 ? -16.188 -2.299 8.453 1.00 95.94 330 CYS A N 1
ATOM 2622 C CA . CYS A 1 330 ? -16.057 -0.972 7.846 1.00 95.94 330 CYS A CA 1
ATOM 2623 C C . CYS A 1 330 ? -15.208 -0.023 8.708 1.00 95.94 330 CYS A C 1
ATOM 2625 O O . CYS A 1 330 ? -14.235 0.552 8.226 1.00 95.94 330 CYS A O 1
ATOM 2627 N N . ILE A 1 331 ? -15.504 0.063 10.009 1.00 95.69 331 ILE A N 1
ATOM 2628 C CA . ILE A 1 331 ? -14.741 0.878 10.967 1.00 95.69 331 ILE A CA 1
ATOM 2629 C C . ILE A 1 331 ? -13.268 0.460 10.998 1.00 95.69 331 ILE A C 1
ATOM 2631 O O . ILE A 1 331 ? -12.373 1.304 10.954 1.00 95.69 331 ILE A O 1
ATOM 2635 N N . SER A 1 332 ? -12.996 -0.846 11.036 1.00 94.12 332 SER A N 1
ATOM 2636 C CA . SER A 1 332 ? -11.620 -1.354 11.031 1.00 94.12 332 SER A CA 1
ATOM 2637 C C . SER A 1 332 ? -10.868 -1.000 9.749 1.00 94.12 332 SER A C 1
ATOM 2639 O O . SER A 1 332 ? -9.695 -0.637 9.827 1.00 94.12 332 SER A O 1
ATOM 2641 N N . ARG A 1 333 ? -11.542 -1.071 8.594 1.00 92.69 333 ARG A N 1
ATOM 2642 C CA . ARG A 1 333 ? -10.997 -0.705 7.277 1.00 92.69 333 ARG A CA 1
ATOM 2643 C C . ARG A 1 333 ? -10.726 0.797 7.146 1.00 92.69 333 ARG A C 1
ATOM 2645 O O . ARG A 1 333 ? -9.889 1.189 6.357 1.00 92.69 333 ARG A O 1
ATOM 2652 N N . ILE A 1 334 ? -11.337 1.641 7.970 1.00 92.69 334 ILE A N 1
ATOM 2653 C CA . ILE A 1 334 ? -11.040 3.081 7.999 1.00 92.69 334 ILE A CA 1
ATOM 2654 C C . ILE A 1 334 ? -9.875 3.394 8.945 1.00 92.69 334 ILE A C 1
ATOM 2656 O O . ILE A 1 334 ? -8.925 4.074 8.567 1.00 92.69 334 ILE A O 1
ATOM 2660 N N . ILE A 1 335 ? -9.893 2.849 10.164 1.00 93.00 335 ILE A N 1
ATOM 2661 C CA . ILE A 1 335 ? -8.871 3.150 11.182 1.00 93.00 335 ILE A CA 1
ATOM 2662 C C . ILE A 1 335 ? -7.496 2.574 10.824 1.00 93.00 335 ILE A C 1
ATOM 2664 O O . ILE A 1 335 ? -6.468 3.207 11.077 1.00 93.00 335 ILE A O 1
ATOM 2668 N N . GLN A 1 336 ? -7.459 1.366 10.255 1.00 89.19 336 GLN A N 1
ATOM 2669 C CA . GLN A 1 336 ? -6.209 0.679 9.935 1.00 89.19 336 GLN A CA 1
ATOM 2670 C C . GLN A 1 336 ? -5.305 1.453 8.959 1.00 89.19 336 GLN A C 1
ATOM 2672 O O . GLN A 1 336 ? -4.131 1.603 9.300 1.00 89.19 336 GLN A O 1
ATOM 2677 N N . PRO A 1 337 ? -5.780 1.942 7.797 1.00 86.75 337 PRO A N 1
ATOM 2678 C CA . PRO A 1 337 ? -4.948 2.706 6.869 1.00 86.75 337 PRO A CA 1
ATOM 2679 C C . PRO A 1 337 ? -4.543 4.076 7.420 1.00 86.75 337 PRO A C 1
ATOM 2681 O O . PRO A 1 337 ? -3.377 4.433 7.279 1.00 86.75 337 PRO A O 1
ATOM 2684 N N . ILE A 1 338 ? -5.432 4.801 8.120 1.00 88.06 338 ILE A N 1
ATOM 2685 C CA . ILE A 1 338 ? -5.105 6.111 8.723 1.00 88.06 338 ILE A CA 1
ATOM 2686 C C . ILE A 1 338 ? -3.895 5.975 9.660 1.00 88.06 338 ILE A C 1
ATOM 2688 O O . ILE A 1 338 ? -2.852 6.593 9.451 1.00 88.06 338 ILE A O 1
ATOM 2692 N N . LEU A 1 339 ? -3.991 5.088 10.654 1.00 88.00 339 LEU A N 1
ATOM 2693 C CA . LEU A 1 339 ? -2.908 4.882 11.620 1.00 88.00 339 LEU A CA 1
ATOM 2694 C C . LEU A 1 339 ? -1.767 4.006 11.077 1.00 88.00 339 LEU A C 1
ATOM 2696 O O . LEU A 1 339 ? -0.713 3.891 11.706 1.00 88.00 339 LEU A O 1
ATOM 2700 N N . GLY A 1 340 ? -1.989 3.312 9.960 1.00 83.12 340 GLY A N 1
ATOM 2701 C CA . GLY A 1 340 ? -0.967 2.586 9.205 1.00 83.12 340 GLY A CA 1
ATOM 2702 C C . GLY A 1 340 ? -0.027 3.532 8.469 1.00 83.12 340 GLY A C 1
ATOM 2703 O O . GLY A 1 340 ? 1.182 3.309 8.492 1.00 83.12 340 GLY A O 1
ATOM 2704 N N . SER A 1 341 ? -0.580 4.616 7.920 1.00 78.19 341 SER A N 1
ATOM 2705 C CA . SER A 1 341 ? 0.168 5.658 7.222 1.00 78.19 341 SER A CA 1
ATOM 2706 C C . SER A 1 341 ? 1.030 6.466 8.187 1.00 78.19 341 SER A C 1
ATOM 2708 O O . SER A 1 341 ? 2.239 6.581 8.003 1.00 78.19 341 SER A O 1
ATOM 2710 N N . SER A 1 342 ? 0.424 6.984 9.261 1.00 83.25 342 SER A N 1
ATOM 2711 C CA . SER A 1 342 ? 1.158 7.651 10.334 1.00 83.25 342 SER A CA 1
ATOM 2712 C C . SER A 1 342 ? 0.365 7.664 11.633 1.00 83.25 342 SER A C 1
ATOM 2714 O O . SER A 1 342 ? -0.829 7.949 11.662 1.00 83.25 342 SER A O 1
ATOM 2716 N N . LEU A 1 343 ? 1.061 7.441 12.748 1.00 87.19 343 LEU A N 1
ATOM 2717 C CA . LEU A 1 343 ? 0.475 7.593 14.079 1.00 87.19 343 LEU A CA 1
ATOM 2718 C C . LEU A 1 343 ? 0.140 9.049 14.419 1.00 87.19 343 LEU A C 1
ATOM 2720 O O . LEU A 1 343 ? -0.639 9.277 15.338 1.00 87.19 343 LEU A O 1
ATOM 2724 N N . SER A 1 344 ? 0.710 10.025 13.703 1.00 85.38 344 SER A N 1
ATOM 2725 C CA . SER A 1 344 ? 0.332 11.433 13.866 1.00 85.38 344 SER A CA 1
ATOM 2726 C C . SER A 1 344 ? -1.099 11.710 13.410 1.00 85.38 344 SER A C 1
ATOM 2728 O O . SER A 1 344 ? -1.659 12.706 13.844 1.00 85.38 344 SER A O 1
ATOM 2730 N N . LEU A 1 345 ? -1.702 10.823 12.607 1.00 86.75 345 LEU A N 1
ATOM 2731 C CA . LEU A 1 345 ? -3.083 10.949 12.130 1.00 86.75 345 LEU A CA 1
ATOM 2732 C C . LEU A 1 345 ? -4.127 10.464 13.160 1.00 86.75 345 LEU A C 1
ATOM 2734 O O . LEU A 1 345 ? -5.230 10.024 12.824 1.00 86.75 345 LEU A O 1
ATOM 2738 N N . ILE A 1 346 ? -3.762 10.453 14.446 1.00 91.88 346 ILE A N 1
ATOM 2739 C CA . ILE A 1 346 ? -4.651 9.996 15.517 1.00 91.88 346 ILE A CA 1
ATOM 2740 C C . ILE A 1 346 ? -5.843 10.932 15.713 1.00 91.88 346 ILE A C 1
ATOM 2742 O O . ILE A 1 346 ? -6.919 10.466 16.086 1.00 91.88 346 ILE A O 1
ATOM 2746 N N . THR A 1 347 ? -5.682 12.223 15.432 1.00 91.00 347 THR A N 1
ATOM 2747 C CA . THR A 1 347 ? -6.758 13.211 15.534 1.00 91.00 347 THR A CA 1
ATOM 2748 C C . THR A 1 347 ? -7.845 12.931 14.495 1.00 91.00 347 THR A C 1
ATOM 2750 O O . THR A 1 347 ? -9.027 12.926 14.827 1.00 91.00 347 THR A O 1
ATOM 2753 N N . GLU A 1 348 ? -7.463 12.583 13.270 1.00 89.31 348 GLU A N 1
ATOM 2754 C CA . GLU A 1 348 ? -8.351 12.194 12.174 1.00 89.31 348 GLU A CA 1
ATOM 2755 C C . GLU A 1 348 ? -9.067 10.875 12.489 1.00 89.31 348 GLU A C 1
ATOM 2757 O O . GLU A 1 348 ? -10.290 10.772 12.356 1.00 89.31 348 GLU A O 1
ATOM 2762 N N . ALA A 1 349 ? -8.330 9.879 12.993 1.00 92.75 349 ALA A N 1
ATOM 2763 C CA . ALA A 1 349 ? -8.913 8.623 13.463 1.00 92.75 349 ALA A CA 1
ATOM 2764 C C . ALA A 1 349 ? -9.920 8.850 14.611 1.00 92.75 349 ALA A C 1
ATOM 2766 O O . ALA A 1 349 ? -11.003 8.264 14.623 1.00 92.75 349 ALA A O 1
ATOM 2767 N N . SER A 1 350 ? -9.583 9.728 15.560 1.00 94.25 350 SER A N 1
ATOM 2768 C CA . SER A 1 350 ? -10.435 10.119 16.689 1.00 94.25 350 SER A CA 1
ATOM 2769 C C . SER A 1 350 ? -11.708 10.824 16.213 1.00 94.25 350 SER A C 1
ATOM 2771 O O . SER A 1 350 ? -12.800 10.469 16.660 1.00 94.25 350 SER A O 1
ATOM 2773 N N . ALA A 1 351 ? -11.598 11.753 15.258 1.00 92.31 351 ALA A N 1
ATOM 2774 C CA . ALA A 1 351 ? -12.739 12.439 14.654 1.00 92.31 351 ALA A CA 1
ATOM 2775 C C . ALA A 1 351 ? -13.702 11.452 13.972 1.00 92.31 351 ALA A C 1
ATOM 2777 O O . ALA A 1 351 ? -14.911 11.509 14.203 1.00 92.31 351 ALA A O 1
ATOM 2778 N N . PHE A 1 352 ? -13.174 10.478 13.221 1.00 92.88 352 PHE A N 1
ATOM 2779 C CA . PHE A 1 352 ? -13.985 9.404 12.640 1.00 92.88 352 PHE A CA 1
ATOM 2780 C C . PHE A 1 352 ? -14.690 8.549 13.703 1.00 92.88 352 PHE A C 1
ATOM 2782 O O . PHE A 1 352 ? -15.858 8.190 13.535 1.00 92.88 352 PHE A O 1
ATOM 2789 N N . CYS A 1 353 ? -14.021 8.229 14.813 1.00 95.31 353 CYS A N 1
ATOM 2790 C CA . CYS A 1 353 ? -14.651 7.470 15.891 1.00 95.31 353 CYS A CA 1
ATOM 2791 C C . CYS A 1 353 ? -15.756 8.258 16.608 1.00 95.31 353 CYS A C 1
ATOM 2793 O O . CYS A 1 353 ? -16.765 7.668 16.992 1.00 95.31 353 CYS A O 1
ATOM 2795 N N . GLN A 1 354 ? -15.606 9.575 16.780 1.00 93.81 354 GLN A N 1
ATOM 2796 C CA . GLN A 1 354 ? -16.591 10.411 17.480 1.00 93.81 354 GLN A CA 1
ATOM 2797 C C . GLN A 1 354 ? -17.953 10.456 16.780 1.00 93.81 354 GLN A C 1
ATOM 2799 O O . GLN A 1 354 ? -18.977 10.486 17.467 1.00 93.81 354 GLN A O 1
ATOM 2804 N N . VAL A 1 355 ? -17.979 10.404 15.445 1.00 92.69 355 VAL A N 1
ATOM 2805 C CA . VAL A 1 355 ? -19.235 10.407 14.674 1.00 92.69 355 VAL A CA 1
ATOM 2806 C C . VAL A 1 355 ? -19.977 9.065 14.712 1.00 92.69 355 VAL A C 1
ATOM 2808 O O . VAL A 1 355 ? -21.128 8.995 14.295 1.00 92.69 355 VAL A O 1
ATOM 2811 N N . GLN A 1 356 ? -19.363 7.999 15.237 1.00 93.38 356 GLN A N 1
ATOM 2812 C CA . GLN A 1 356 ? -20.030 6.704 15.399 1.00 93.38 356 GLN A CA 1
ATOM 2813 C C . GLN A 1 356 ? -20.988 6.710 16.601 1.00 93.38 356 GLN A C 1
ATOM 2815 O O . GLN A 1 356 ? -20.816 7.475 17.556 1.00 93.38 356 GLN A O 1
ATOM 2820 N N . GLU A 1 357 ? -21.977 5.814 16.593 1.00 91.44 357 GLU A N 1
ATOM 2821 C CA . GLU A 1 357 ? -23.007 5.705 17.635 1.00 91.44 357 GLU A CA 1
ATOM 2822 C C . GLU A 1 357 ? -22.804 4.477 18.539 1.00 91.44 357 GLU A C 1
ATOM 2824 O O . GLU A 1 357 ? -22.424 3.397 18.079 1.00 91.44 357 GLU A O 1
ATOM 2829 N N . GLY A 1 358 ? -23.097 4.634 19.836 1.00 92.25 358 GLY A N 1
ATOM 2830 C CA . GLY A 1 358 ? -23.158 3.542 20.816 1.00 92.25 358 GLY A CA 1
ATOM 2831 C C . GLY A 1 358 ? -21.942 2.610 20.794 1.00 92.25 358 GLY A C 1
ATOM 2832 O O . GLY A 1 358 ? -20.797 3.058 20.812 1.00 92.25 358 GLY A O 1
ATOM 2833 N N . ILE A 1 359 ? -22.200 1.302 20.703 1.00 94.19 359 ILE A N 1
ATOM 2834 C CA . ILE A 1 359 ? -21.171 0.247 20.733 1.00 94.19 359 ILE A CA 1
ATOM 2835 C C . ILE A 1 359 ? -20.117 0.371 19.620 1.00 94.19 359 ILE A C 1
ATOM 2837 O O . ILE A 1 359 ? -19.014 -0.160 19.750 1.00 94.19 359 ILE A O 1
ATOM 2841 N N . TYR A 1 360 ? -20.438 1.049 18.515 1.00 95.62 360 TYR A N 1
ATOM 2842 C CA . TYR A 1 360 ? -19.523 1.223 17.388 1.00 95.62 360 TYR A CA 1
ATOM 2843 C C . TYR A 1 360 ? -18.477 2.298 17.658 1.00 95.62 360 TYR A C 1
ATOM 2845 O O . TYR A 1 360 ? -17.337 2.159 17.215 1.00 95.62 360 TYR A O 1
ATOM 2853 N N . ARG A 1 361 ? -18.837 3.325 18.436 1.00 95.56 361 ARG A N 1
ATOM 2854 C CA . ARG A 1 361 ? -17.896 4.336 18.931 1.00 95.56 361 ARG A CA 1
ATOM 2855 C C . ARG A 1 361 ? -16.840 3.691 19.817 1.00 95.56 361 ARG A C 1
ATOM 2857 O O . ARG A 1 361 ? -15.649 3.864 19.569 1.00 95.56 361 ARG A O 1
ATOM 2864 N N . ASP A 1 362 ? -17.274 2.885 20.781 1.00 95.38 362 ASP A N 1
ATOM 2865 C CA . ASP A 1 362 ? -16.376 2.186 21.703 1.00 95.38 362 ASP A CA 1
ATOM 2866 C C . ASP A 1 362 ? -15.460 1.219 20.944 1.00 95.38 362 ASP A C 1
ATOM 2868 O O . ASP A 1 362 ? -14.241 1.239 21.120 1.00 95.38 362 ASP A O 1
ATOM 2872 N N . TYR A 1 363 ? -16.031 0.430 20.026 1.00 96.12 363 TYR A N 1
ATOM 2873 C CA . TYR A 1 363 ? -15.266 -0.456 19.150 1.00 96.12 363 TYR A CA 1
ATOM 2874 C C . TYR A 1 363 ? -14.232 0.307 18.307 1.00 96.12 363 TYR A C 1
ATOM 2876 O O . TYR A 1 363 ? -13.092 -0.137 18.170 1.00 96.12 363 TYR A O 1
ATOM 2884 N N . CYS A 1 364 ? -14.591 1.473 17.767 1.00 96.88 364 CYS A N 1
ATOM 2885 C CA . CYS A 1 364 ? -13.676 2.303 16.989 1.00 96.88 364 CYS A CA 1
ATOM 2886 C C . CYS A 1 364 ? -12.467 2.758 17.823 1.00 96.88 364 CYS A C 1
ATOM 2888 O O . CYS A 1 364 ? -11.322 2.561 17.411 1.00 96.88 364 CYS A O 1
ATOM 2890 N N . PHE A 1 365 ? -12.691 3.263 19.041 1.00 96.94 365 PHE A N 1
ATOM 2891 C CA . PHE A 1 365 ? -11.592 3.642 19.938 1.00 96.94 365 PHE A CA 1
ATOM 2892 C C . PHE A 1 365 ? -10.756 2.439 20.397 1.00 96.94 365 PHE A C 1
ATOM 2894 O O . PHE A 1 365 ? -9.534 2.559 20.519 1.00 96.94 365 PHE A O 1
ATOM 2901 N N . GLN A 1 366 ? -11.356 1.255 20.561 1.00 95.88 366 GLN A N 1
ATOM 2902 C CA . GLN A 1 366 ? -10.598 0.023 20.804 1.00 95.88 366 GLN A CA 1
ATOM 2903 C C . GLN A 1 366 ? -9.631 -0.282 19.655 1.00 95.88 366 GLN A C 1
ATOM 2905 O O . GLN A 1 366 ? -8.495 -0.676 19.913 1.00 95.88 366 GLN A O 1
ATOM 2910 N N . ARG A 1 367 ? -10.018 -0.055 18.390 1.00 95.56 367 ARG A N 1
ATOM 2911 C CA . ARG A 1 367 ? -9.111 -0.236 17.240 1.00 95.56 367 ARG A CA 1
ATOM 2912 C C . ARG A 1 367 ? -7.914 0.717 17.284 1.00 95.56 367 ARG A C 1
ATOM 2914 O O . ARG A 1 367 ? -6.802 0.278 16.984 1.00 95.56 367 ARG A O 1
ATOM 2921 N N . ILE A 1 368 ? -8.106 1.965 17.724 1.00 95.44 368 ILE A N 1
ATOM 2922 C CA . ILE A 1 368 ? -6.999 2.907 17.977 1.00 95.44 368 ILE A CA 1
ATOM 2923 C C . ILE A 1 368 ? -6.061 2.338 19.054 1.00 95.44 368 ILE A C 1
ATOM 2925 O O . ILE A 1 368 ? -4.859 2.198 18.819 1.00 95.44 368 ILE A O 1
ATOM 2929 N N . GLY A 1 369 ? -6.606 1.921 20.201 1.00 95.06 369 GLY A N 1
ATOM 2930 C CA . GLY A 1 369 ? -5.821 1.329 21.290 1.00 95.06 369 GLY A CA 1
ATOM 2931 C C . GLY A 1 369 ? -5.054 0.066 20.873 1.00 95.06 369 GLY A C 1
ATOM 2932 O O . GLY A 1 369 ? -3.881 -0.097 21.211 1.00 95.06 369 GLY A O 1
ATOM 2933 N N . GLN A 1 370 ? -5.672 -0.818 20.081 1.00 92.62 370 GLN A N 1
ATOM 2934 C CA . GLN A 1 370 ? -5.023 -2.015 19.523 1.00 92.62 370 GLN A CA 1
ATOM 2935 C C . GLN A 1 370 ? -3.818 -1.661 18.649 1.00 92.62 370 GLN A C 1
ATOM 2937 O O . GLN A 1 370 ? -2.771 -2.299 18.766 1.00 92.62 370 GLN A O 1
ATOM 2942 N N . LYS A 1 371 ? -3.933 -0.628 17.806 1.00 90.00 371 LYS A N 1
ATOM 2943 C CA . LYS A 1 371 ? -2.824 -0.172 16.962 1.00 90.00 371 LYS A CA 1
ATOM 2944 C C . LYS A 1 371 ? -1.668 0.383 17.800 1.00 90.00 371 LYS A C 1
ATOM 2946 O O . LYS A 1 371 ? -0.513 0.053 17.535 1.00 90.00 371 LYS A O 1
ATOM 2951 N N . LEU A 1 372 ? -1.969 1.173 18.832 1.00 92.00 372 LEU A N 1
ATOM 2952 C CA . LEU A 1 372 ? -0.958 1.794 19.696 1.00 92.00 372 LEU A CA 1
ATOM 2953 C C . LEU A 1 372 ? -0.300 0.821 20.681 1.00 92.00 372 LEU A C 1
ATOM 2955 O O . LEU A 1 372 ? 0.826 1.061 21.119 1.00 92.00 372 LEU A O 1
ATOM 2959 N N . LYS A 1 373 ? -0.947 -0.305 21.003 1.00 89.88 373 LYS A N 1
ATOM 2960 C CA . LYS A 1 373 ? -0.398 -1.341 21.895 1.00 89.88 373 LYS A CA 1
ATOM 2961 C C . LYS A 1 373 ? 0.980 -1.844 21.452 1.00 89.88 373 LYS A C 1
ATOM 2963 O O . LYS A 1 373 ? 1.821 -2.139 22.298 1.00 89.88 373 LYS A O 1
ATOM 2968 N N . ASN A 1 374 ? 1.227 -1.898 20.144 1.00 82.50 374 ASN A N 1
ATOM 2969 C CA . ASN A 1 374 ? 2.478 -2.402 19.572 1.00 82.50 374 ASN A CA 1
ATOM 2970 C C . ASN A 1 374 ? 3.584 -1.335 19.456 1.00 82.50 374 ASN A C 1
ATOM 2972 O O . ASN A 1 374 ? 4.706 -1.650 19.057 1.00 82.50 374 ASN A O 1
ATOM 2976 N N . VAL A 1 375 ? 3.301 -0.079 19.815 1.00 85.75 375 VAL A N 1
ATOM 2977 C CA . VAL A 1 375 ? 4.269 1.022 19.753 1.00 85.75 375 VAL A CA 1
ATOM 2978 C C . VAL A 1 375 ? 5.189 0.971 20.974 1.00 85.75 375 VAL A C 1
ATOM 2980 O O . VAL A 1 375 ? 4.742 1.079 22.117 1.00 85.75 375 VAL A O 1
ATOM 2983 N N . LYS A 1 376 ? 6.498 0.815 20.727 1.00 86.75 376 LYS A N 1
ATOM 2984 C CA . LYS A 1 376 ? 7.522 0.694 21.783 1.00 86.75 376 LYS A CA 1
ATOM 2985 C C . LYS A 1 376 ? 7.694 1.982 22.594 1.00 86.75 376 LYS A C 1
ATOM 2987 O O . LYS A 1 376 ? 7.925 1.918 23.799 1.00 86.75 376 LYS A O 1
ATOM 2992 N N . ASP A 1 377 ? 7.579 3.142 21.949 1.00 89.81 377 ASP A N 1
ATOM 2993 C CA . ASP A 1 377 ? 7.721 4.437 22.613 1.00 89.81 377 ASP A CA 1
ATOM 2994 C C . ASP A 1 377 ? 6.454 4.795 23.410 1.00 89.81 377 ASP A C 1
ATOM 2996 O O . ASP A 1 377 ? 5.480 5.345 22.893 1.00 89.81 377 ASP A O 1
ATOM 3000 N N . ARG A 1 378 ? 6.471 4.477 24.708 1.00 92.75 378 ARG A N 1
ATOM 3001 C CA . ARG A 1 378 ? 5.350 4.744 25.622 1.00 92.75 378 ARG A CA 1
ATOM 3002 C C . ARG A 1 378 ? 5.197 6.216 25.999 1.00 92.75 378 ARG A C 1
ATOM 3004 O O . ARG A 1 378 ? 4.146 6.577 26.530 1.00 92.75 378 ARG A O 1
ATOM 3011 N N . ALA A 1 379 ? 6.213 7.054 25.792 1.00 93.50 379 ALA A N 1
ATOM 3012 C CA . ALA A 1 379 ? 6.062 8.497 25.951 1.00 93.50 379 ALA A CA 1
ATOM 3013 C C . ALA A 1 379 ? 5.262 9.047 24.767 1.00 93.50 379 ALA A C 1
ATOM 3015 O O . ALA A 1 379 ? 4.250 9.712 24.979 1.00 93.50 379 ALA A O 1
ATOM 3016 N N . LYS A 1 380 ? 5.620 8.633 23.544 1.00 90.75 380 LYS A N 1
ATOM 3017 C CA . LYS A 1 380 ? 4.879 9.003 22.337 1.00 90.75 380 LYS A CA 1
ATOM 3018 C C . LYS A 1 380 ? 3.432 8.518 22.361 1.00 90.75 380 LYS A C 1
ATOM 3020 O O . LYS A 1 380 ? 2.537 9.274 22.013 1.00 90.75 380 LYS A O 1
ATOM 3025 N N . VAL A 1 381 ? 3.161 7.294 22.824 1.00 93.81 381 VAL A N 1
ATOM 3026 C CA . VAL A 1 381 ? 1.770 6.812 22.975 1.00 93.81 381 VAL A CA 1
ATOM 3027 C C . VAL A 1 381 ? 0.969 7.695 23.938 1.00 93.81 381 VAL A C 1
ATOM 3029 O O . VAL A 1 381 ? -0.179 8.021 23.653 1.00 93.81 381 VAL A O 1
ATOM 3032 N N . ARG A 1 382 ? 1.564 8.117 25.063 1.00 95.19 382 ARG A N 1
ATOM 3033 C CA . ARG A 1 382 ? 0.897 9.005 26.030 1.00 95.19 382 ARG A CA 1
ATOM 3034 C C . ARG A 1 382 ? 0.621 10.397 25.470 1.00 95.19 382 ARG A C 1
ATOM 3036 O O . ARG A 1 382 ? -0.413 10.966 25.808 1.00 95.19 382 ARG A O 1
ATOM 3043 N N . GLU A 1 383 ? 1.533 10.918 24.653 1.00 94.94 383 GLU A N 1
ATOM 3044 C CA . GLU A 1 383 ? 1.361 12.165 23.904 1.00 94.94 383 GLU A CA 1
ATOM 3045 C C . GLU A 1 383 ? 0.193 12.037 22.917 1.00 94.94 383 GLU A C 1
ATOM 3047 O O . GLU A 1 383 ? -0.764 12.796 23.011 1.00 94.94 383 GLU A O 1
ATOM 3052 N N . LEU A 1 384 ? 0.210 11.014 22.056 1.00 93.88 384 LEU A N 1
ATOM 3053 C CA . LEU A 1 384 ? -0.839 10.768 21.061 1.00 93.88 384 LEU A CA 1
ATOM 3054 C C . LEU A 1 384 ? -2.223 10.596 21.706 1.00 93.88 384 LEU A C 1
ATOM 3056 O O . LEU A 1 384 ? -3.201 11.170 21.238 1.00 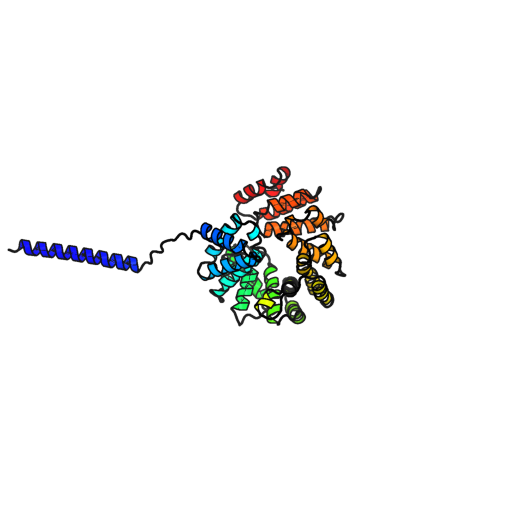93.88 384 LEU A O 1
ATOM 3060 N N . CYS A 1 385 ? -2.324 9.857 22.815 1.00 95.94 385 CYS A N 1
ATOM 3061 C CA . CYS A 1 385 ? -3.598 9.658 23.509 1.00 95.94 385 CYS A CA 1
ATOM 3062 C C . CYS A 1 385 ? -4.154 10.923 24.194 1.00 95.94 385 CYS A C 1
ATOM 3064 O O . CYS A 1 385 ? -5.264 10.865 24.721 1.00 95.94 385 CYS A O 1
ATOM 3066 N N . GLN A 1 386 ? -3.445 12.061 24.196 1.00 95.44 386 GLN A N 1
ATOM 3067 C CA . GLN A 1 386 ? -4.055 13.335 24.602 1.00 95.44 386 GLN A CA 1
ATOM 3068 C C . GLN A 1 386 ? -5.075 13.851 23.581 1.00 95.44 386 GLN A C 1
ATOM 3070 O O . GLN A 1 386 ? -6.019 14.525 23.985 1.00 95.44 386 GLN A O 1
ATOM 3075 N N . GLU A 1 387 ? -4.939 13.457 22.312 1.00 93.44 387 GLU A N 1
ATOM 3076 C CA . GLU A 1 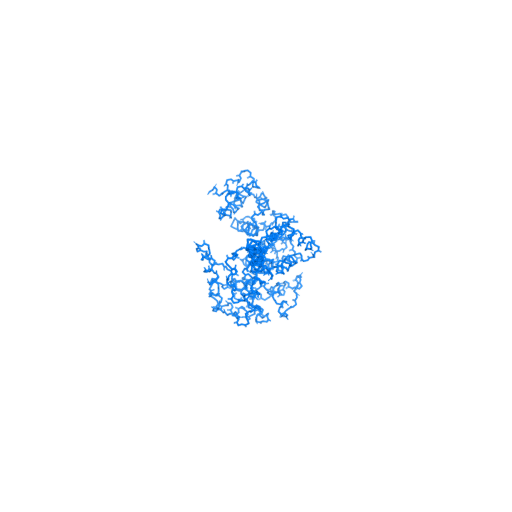387 ? -5.838 13.821 21.203 1.00 93.44 387 GLU A CA 1
ATOM 3077 C C . GLU A 1 387 ? -7.141 12.994 21.184 1.00 93.44 387 GLU A C 1
ATOM 3079 O O . GLU A 1 387 ? -8.058 13.222 20.388 1.00 93.44 387 GLU A O 1
ATOM 3084 N N . VAL A 1 388 ? -7.242 11.995 22.064 1.00 95.75 388 VAL A N 1
ATOM 3085 C CA . VAL A 1 388 ? -8.425 11.145 22.225 1.00 95.75 388 VAL A CA 1
ATOM 3086 C C . VAL A 1 388 ? -9.319 11.710 23.341 1.00 95.75 388 VAL A C 1
ATOM 3088 O O . VAL A 1 388 ? -8.799 12.115 24.388 1.00 95.75 388 VAL A O 1
ATOM 3091 N N . PRO A 1 389 ? -10.663 11.721 23.180 1.00 96.44 389 PRO A N 1
ATOM 3092 C CA . PRO A 1 389 ? -11.579 12.195 24.214 1.00 96.44 389 PRO A CA 1
ATOM 3093 C C . PRO A 1 389 ? -11.328 11.540 25.569 1.00 96.44 389 PRO A C 1
ATOM 3095 O O . PRO A 1 389 ? -11.037 10.347 25.649 1.00 96.44 389 PRO A O 1
ATOM 3098 N N . GLN A 1 390 ? -11.508 12.313 26.645 1.00 95.94 390 GLN A N 1
ATOM 3099 C CA . GLN A 1 390 ? -11.134 11.911 28.004 1.00 95.94 390 GLN A CA 1
ATOM 3100 C C . GLN A 1 390 ? -11.682 10.532 28.409 1.00 95.94 390 GLN A C 1
ATOM 3102 O O . GLN A 1 390 ? -10.956 9.744 29.006 1.00 95.94 390 GLN A O 1
ATOM 3107 N N . GLN A 1 391 ? -12.923 10.217 28.032 1.00 95.62 391 GLN A N 1
ATOM 3108 C CA . GLN A 1 391 ? -13.583 8.942 28.341 1.00 95.62 391 GLN A CA 1
ATOM 3109 C C . GLN A 1 391 ? -12.983 7.712 27.630 1.00 95.62 391 GLN A C 1
ATOM 3111 O O . GLN A 1 391 ? -13.243 6.588 28.041 1.00 95.62 391 GLN A O 1
ATOM 3116 N N . PHE A 1 392 ? -12.179 7.906 26.579 1.00 96.50 392 PHE A N 1
ATOM 3117 C CA . PHE A 1 392 ? -11.538 6.835 25.804 1.00 96.50 392 PHE A CA 1
ATOM 3118 C C . PHE A 1 392 ? -10.015 6.790 25.988 1.00 96.50 392 PHE A C 1
ATOM 3120 O O . PHE A 1 392 ? -9.345 5.975 25.349 1.00 96.50 392 PHE A O 1
ATOM 3127 N N . LYS A 1 393 ? -9.443 7.638 26.856 1.00 95.56 393 LYS A N 1
ATOM 3128 C CA . LYS A 1 393 ? -7.986 7.695 27.062 1.00 95.56 393 LYS A CA 1
ATOM 3129 C C . LYS A 1 393 ? -7.414 6.375 27.567 1.00 95.56 393 LYS A C 1
ATOM 3131 O O . LYS A 1 393 ? -6.393 5.934 27.047 1.00 95.56 393 LYS A O 1
ATOM 3136 N N . ASP A 1 394 ? -8.086 5.708 28.501 1.00 94.31 394 ASP A N 1
ATOM 3137 C CA . ASP A 1 394 ? -7.626 4.414 29.022 1.00 94.31 394 ASP A CA 1
ATOM 3138 C C . ASP A 1 394 ? -7.626 3.334 27.932 1.00 94.31 394 ASP A C 1
ATOM 3140 O O . ASP A 1 394 ? -6.652 2.592 27.783 1.00 94.31 394 ASP A O 1
ATOM 3144 N N . ILE A 1 395 ? -8.656 3.332 27.077 1.00 94.00 395 ILE A N 1
ATOM 3145 C CA . ILE A 1 395 ? -8.733 2.442 25.914 1.00 94.00 395 ILE A CA 1
ATOM 3146 C C . ILE A 1 395 ? -7.578 2.724 24.941 1.00 94.00 395 ILE A C 1
ATOM 3148 O O . ILE A 1 395 ? -6.890 1.796 24.510 1.00 94.00 395 ILE A O 1
ATOM 3152 N N . CYS A 1 396 ? -7.310 3.998 24.639 1.00 94.19 396 CYS A N 1
ATOM 3153 C CA . CYS A 1 396 ? -6.197 4.414 23.780 1.00 94.19 396 CYS A CA 1
ATOM 3154 C C . CYS A 1 396 ? -4.834 3.957 24.323 1.00 94.19 396 CYS A C 1
ATOM 3156 O O . CYS A 1 396 ? -3.990 3.469 23.571 1.00 94.19 396 CYS A O 1
ATOM 3158 N N . LEU A 1 397 ? -4.630 4.053 25.641 1.00 93.19 397 LEU A N 1
ATOM 3159 C CA . LEU A 1 397 ? -3.393 3.632 26.304 1.00 93.19 397 LEU A CA 1
ATOM 3160 C C . LEU A 1 397 ? -3.194 2.106 26.308 1.00 93.19 397 LEU A C 1
ATOM 3162 O O . LEU A 1 397 ? -2.083 1.644 26.602 1.00 93.19 397 LEU A O 1
ATOM 3166 N N . GLY A 1 398 ? -4.219 1.337 25.925 1.00 82.38 398 GLY A N 1
ATOM 3167 C CA . GLY A 1 398 ? -4.202 -0.123 25.884 1.00 82.38 398 GLY A CA 1
ATOM 3168 C C . GLY A 1 398 ? -4.686 -0.787 27.174 1.00 82.38 398 GLY A C 1
ATOM 3169 O O . GLY A 1 398 ? -4.382 -1.959 27.381 1.00 82.38 398 GLY A O 1
ATOM 3170 N N . SER A 1 399 ? -5.394 -0.045 28.029 1.00 71.00 399 SER A N 1
ATOM 3171 C CA . SER A 1 399 ? -5.951 -0.508 29.303 1.00 71.00 399 SER A CA 1
ATOM 3172 C C . SER A 1 399 ? -7.422 -0.901 29.120 1.00 71.00 399 SER A C 1
ATOM 3174 O O . SER A 1 399 ? -8.314 -0.152 29.516 1.00 71.00 399 SER A O 1
ATOM 3176 N N . TYR A 1 400 ? -7.688 -2.033 28.465 1.00 61.75 400 TYR A N 1
ATOM 3177 C CA . TYR A 1 400 ? -9.039 -2.585 28.296 1.00 61.75 400 TYR A CA 1
ATOM 3178 C C . TYR A 1 400 ? -9.032 -4.109 28.223 1.00 61.75 400 TYR A C 1
ATOM 3180 O O . TYR A 1 400 ? -7.985 -4.683 27.830 1.00 61.75 400 TYR A O 1
#

pLDDT: mean 89.14, std 11.57, range [38.94, 98.44]

Foldseek 3Di:
DPPVVVVVVVVVVVVVVVVVVVVVVVVVCVVPPPPPCPVVPLLVVLVVQLVVLVVDPCSLVSLLQSLLVVCLVDPLVSSVVSLVSNCVVPVLCLLVQQSLLSSLLSVCVNPVVVLLCLLLPDDCLASNRSNLLNSVVSNLVPPVPDDDAQVVQVVVQVSSQVSNCVNVVHRDPRDLSSLLSSLLSNCQVVLNPLVVQLVRLVSHDPVNSLSSLLNVLLCNQQVPSVVVSVSDDGQDLDPVSLCVQLVCLVVDDDSNSLSSLLNSLVSQCSNDLALVSQLVSLVVDPDPVSSLSNSLSNLLVSLSDPCVVVDDLLRSQPVCPPPPVSSLSSLLSNLCSQVSSDLLSLLVLQVSLVSDDDPSSLSSLLSLLVSCVPPPPLVVLLVSLVSHPPVSSCSSSNND

Sequence (400 aa):
MGKKLVRKRKNIFIFLGLVLILVLGAFYFMQFPVKILIAENFPKQALGIKEFCLQNKDWRRCFGEQLAAFNKDHALKETLVILKEIQKIEPKVNDCHFIAHFISSSEVEKAPDKWLDVFNLVDQTTCNNGYIHGVMEGRARFDPDFEIKASVIPATCQAIEERINQRLGKTNGSDDACAHIMGHILLAEVGGNVDKAVQECSGVEKTYKISCYQGIFMENILRENLIVHEVAKPLPKTDDSARQIASICPTFEVDARGACYRELSHIYTLITNDPQRVYKYCQASPNKDEARECYFHALNLMVLSDKASDNDLAVYCQNFKGDDKNIKSCISRIIQPILGSSLSLITEASAFCQVQEGIYRDYCFQRIGQKLKNVKDRAKVRELCQEVPQQFKDICLGSY